Protein AF-A0A9X3GGP4-F1 (afdb_monomer)

Radius of gyration: 30.54 Å; Cα contacts (8 Å, |Δi|>4): 605; chains: 1; bounding box: 59×100×100 Å

Secondary structure (DSSP, 8-state):
------TT--S----S-SGGG--SS-GGG-HHHHHHHHHHHHHHHHHHS-SS-------S-HHHHHHHHHHHHHIIIIIHHHHHHHHHHHHHHHHHHHHHHHHS-TT------PPPPPPPPP-PPPPPPPPPPPPPPPPPP-------HHHHHT-HHHHHHHHHSBHHHHHHHHHHHH-SSHHHHHHHHHHHHHHHHHHHHHHHHHHHHHHT---HHHHHHHHHHHHT---HHHHHHHHHHTHHHHHHSSSSSTTHHHHHSPBTTTBSHHHHHHHHHHHHHHIIIIIS-SSHHHHHHHHHHHHHHHHHHHHHTGGGGGS-EEEEEEEEEETTTTEEEEEEEE-BSS-SSPEEEEEEESSPPPTT-EEEEETTEEEE-TTTEEEEE-TTTSSEEEEEEEEEETTTEEEEEETTT--EEEEGGGHHHHTTSS-TT--TTS--

Nearest PDB structures (foldseek):
  3lml-assembly1_A  TM=2.948E-01  e=8.878E-01  Listeria innocua
  5kpe-assembly1_A  TM=3.138E-01  e=1.375E+00  synthetic construct

Foldseek 3Di:
DDDDDDPPPPDPDDPPQPPVPLAPDRLVPGVLSVQLVVQLVVQLCCQLDPPDPDDDPDPDDSNVVSVVRSVVSSCVSRVVVSVVVVVVVVVVVVVVVVVVVVVPDPDDPDDDDDDDDDDDDDDDDDDDDDDDDPDDDPDDPPDPPPQPLQCLLPDPLLVCLQFQFFQLLNQLSVQLSVQPALQSNLVSLLLSLLSLLLVLLLVLLLVCLVVVHFDPLLVVQLVQQAPPWDDSVSSLSSSLRSLVVVVPDPFWQPLSNVQSDQDPPQDHLSSLSVVSVVLVVCVVVVNDQPDRSSSNVVCVVNSVSSSRNSVSVSSNSQWWKKAWADWDQDPVVQWIWTWIFTRGHNDPRGHIDIDIGNDDDDHQWIWTDTPVGTRTSPPQWGWDQQPVPRDTFIWGFIHQDPPQGTWTAGSNPRGTDGDNVRRVVSNCSNPVPPPPPPDD

Solvent-accessible surface area (backbone atoms only — not comparable to full-atom values): 24952 Å² total; per-residue (Å²): 140,79,84,82,79,72,87,83,74,84,67,77,83,70,77,90,74,49,80,87,68,53,57,97,43,60,61,94,74,27,69,63,50,51,51,18,52,51,49,20,51,51,46,26,48,52,54,68,56,64,92,64,94,70,76,83,83,66,94,65,60,58,71,56,55,15,50,52,42,20,52,51,42,29,40,64,64,24,52,48,54,33,49,51,50,51,51,52,51,55,50,52,54,51,51,50,52,50,51,55,56,64,67,55,65,93,75,77,73,77,81,75,82,77,81,81,82,83,74,92,79,76,89,75,82,87,76,79,85,78,81,87,78,75,84,79,74,81,78,72,79,77,73,81,66,75,75,59,60,71,59,62,48,66,30,64,62,56,52,49,40,19,59,47,24,42,28,64,40,2,36,33,40,49,50,34,50,63,40,89,45,47,45,52,27,36,59,33,48,50,49,30,50,46,40,45,36,41,52,46,11,47,54,38,48,28,50,26,46,76,68,73,49,70,51,75,38,37,51,50,43,42,53,22,24,68,71,82,35,60,50,62,66,46,24,42,44,28,32,57,62,37,24,66,61,50,66,71,49,92,69,84,58,74,54,49,27,67,29,44,41,75,38,86,91,76,34,46,32,57,43,29,49,53,53,51,49,53,51,47,50,38,35,76,73,72,65,45,64,89,47,56,70,51,14,39,53,52,32,66,66,47,46,64,33,51,49,52,30,52,57,50,48,51,45,43,49,75,42,46,33,30,36,26,67,40,63,40,82,36,82,89,82,66,33,24,50,29,39,29,29,37,40,40,9,50,57,90,75,47,54,77,47,74,49,77,39,83,64,92,62,63,59,76,35,35,25,32,49,48,97,80,47,75,37,57,32,63,62,51,35,46,70,45,74,34,91,88,75,76,40,77,37,55,24,31,61,31,25,52,40,97,87,54,22,29,31,24,34,24,64,88,79,61,48,79,47,68,38,57,87,41,45,69,53,51,76,23,52,48,45,81,79,59,70,84,81,78,80,124

Structure (mmCIF, N/CA/C/O backbone):
data_AF-A0A9X3GGP4-F1
#
_entry.id   AF-A0A9X3GGP4-F1
#
loop_
_atom_site.group_PDB
_atom_site.id
_atom_site.type_symbol
_atom_site.label_atom_id
_atom_site.label_alt_id
_atom_site.label_comp_id
_atom_site.label_asym_id
_atom_site.label_entity_id
_atom_site.label_seq_id
_atom_site.pdbx_PDB_ins_code
_atom_site.Cartn_x
_atom_site.Cartn_y
_atom_site.Cartn_z
_atom_site.occupancy
_atom_site.B_iso_or_equiv
_atom_site.auth_seq_id
_atom_site.auth_comp_id
_atom_site.auth_asym_id
_atom_site.auth_atom_id
_atom_site.pdbx_PDB_model_num
ATOM 1 N N . MET A 1 1 ? -3.531 -13.954 -63.432 1.00 34.28 1 MET A N 1
ATOM 2 C CA . MET A 1 1 ? -3.083 -14.681 -62.224 1.00 34.28 1 MET A CA 1
ATOM 3 C C . MET A 1 1 ? -2.425 -13.682 -61.283 1.00 34.28 1 MET A C 1
ATOM 5 O O . MET A 1 1 ? -1.339 -13.212 -61.585 1.00 34.28 1 MET A O 1
ATOM 9 N N . ARG A 1 2 ? -3.122 -13.264 -60.220 1.00 25.33 2 ARG A N 1
ATOM 10 C CA . ARG A 1 2 ? -2.590 -12.377 -59.172 1.00 25.33 2 ARG A CA 1
ATOM 11 C C . ARG A 1 2 ? -2.340 -13.233 -57.934 1.00 25.33 2 ARG A C 1
ATOM 13 O O . ARG A 1 2 ? -3.270 -13.876 -57.458 1.00 25.33 2 ARG A O 1
ATOM 20 N N . PHE A 1 3 ? -1.101 -13.263 -57.456 1.00 30.30 3 PHE A N 1
ATOM 21 C CA . PHE A 1 3 ? -0.765 -13.875 -56.176 1.00 30.30 3 PHE A CA 1
ATOM 22 C C . PHE A 1 3 ? -1.285 -12.973 -55.054 1.00 30.30 3 PHE A C 1
ATOM 24 O O . PHE A 1 3 ? -0.910 -11.806 -54.964 1.00 30.30 3 PHE A O 1
ATOM 31 N N . SER A 1 4 ? -2.189 -13.516 -54.241 1.00 29.50 4 SER A N 1
ATOM 32 C CA . SER A 1 4 ? -2.643 -12.905 -52.996 1.00 29.50 4 SER A CA 1
ATOM 33 C C . SER A 1 4 ? -1.500 -12.983 -51.987 1.00 29.50 4 SER A C 1
ATOM 35 O O . SER A 1 4 ? -1.103 -14.079 -51.596 1.00 29.50 4 SER A O 1
ATOM 37 N N . LEU A 1 5 ? -0.947 -11.833 -51.605 1.00 34.84 5 LEU A N 1
ATOM 38 C CA . LEU A 1 5 ? -0.018 -11.720 -50.485 1.00 34.84 5 LEU A CA 1
ATOM 39 C C . LEU A 1 5 ? -0.818 -11.811 -49.181 1.00 34.84 5 LEU A C 1
ATOM 41 O O . LEU A 1 5 ? -1.785 -11.079 -48.985 1.00 34.84 5 LEU A O 1
ATOM 45 N N . ASP A 1 6 ? -0.422 -12.764 -48.345 1.00 37.00 6 ASP A N 1
ATOM 46 C CA . ASP A 1 6 ? -0.958 -13.040 -47.015 1.00 37.00 6 ASP A CA 1
ATOM 47 C C . ASP A 1 6 ? -0.570 -11.900 -46.040 1.00 37.00 6 ASP A C 1
ATOM 49 O O . ASP A 1 6 ? 0.630 -11.666 -45.852 1.00 37.00 6 ASP A O 1
ATOM 53 N N . PRO A 1 7 ? -1.534 -11.159 -45.456 1.00 40.25 7 PRO A N 1
ATOM 54 C CA . PRO A 1 7 ? -1.270 -10.003 -44.594 1.00 40.25 7 PRO A CA 1
ATOM 55 C C . PRO A 1 7 ? -0.752 -10.353 -43.185 1.00 40.25 7 PRO A C 1
ATOM 57 O O . PRO A 1 7 ? -0.445 -9.446 -42.417 1.00 40.25 7 PRO A O 1
ATOM 60 N N . ASP A 1 8 ? -0.577 -11.632 -42.840 1.00 39.28 8 ASP A N 1
ATOM 61 C CA . ASP A 1 8 ? -0.128 -12.055 -41.501 1.00 39.28 8 ASP A CA 1
ATOM 62 C C . ASP A 1 8 ? 1.407 -12.181 -41.340 1.00 39.28 8 ASP A C 1
ATOM 64 O O . ASP A 1 8 ? 1.899 -12.749 -40.358 1.00 39.28 8 ASP A O 1
ATOM 68 N N . ARG A 1 9 ? 2.211 -11.652 -42.276 1.00 39.50 9 ARG A N 1
ATOM 69 C CA . ARG A 1 9 ? 3.672 -11.891 -42.315 1.00 39.50 9 ARG A CA 1
ATOM 70 C C . ARG A 1 9 ? 4.576 -10.783 -41.754 1.00 39.50 9 ARG A C 1
ATOM 72 O O . ARG A 1 9 ? 5.780 -10.830 -41.990 1.00 39.50 9 ARG A O 1
ATOM 79 N N . GLU A 1 10 ? 4.050 -9.856 -40.953 1.00 32.84 10 GLU A N 1
ATOM 80 C CA . GLU A 1 10 ? 4.834 -8.785 -40.297 1.00 32.84 10 GLU A CA 1
ATOM 81 C C . GLU A 1 10 ? 5.049 -8.998 -38.786 1.00 32.84 10 GLU A C 1
ATOM 83 O O . GLU A 1 10 ? 5.055 -8.061 -37.989 1.00 32.84 10 GLU A O 1
ATOM 88 N N . VAL A 1 11 ? 5.265 -10.243 -38.354 1.00 41.72 11 VAL A N 1
ATOM 89 C CA . VAL A 1 11 ? 5.819 -10.497 -37.015 1.00 41.72 11 VAL A CA 1
ATOM 90 C C . VAL A 1 11 ? 7.342 -10.591 -37.154 1.00 41.72 11 VAL A C 1
ATOM 92 O O . VAL A 1 11 ? 7.809 -11.463 -37.892 1.00 41.72 11 VAL A O 1
ATOM 95 N N . PRO A 1 12 ? 8.138 -9.737 -36.475 1.00 38.03 12 PRO A N 1
ATOM 96 C CA . PRO A 1 12 ? 9.593 -9.830 -36.533 1.00 38.03 12 PRO A CA 1
ATOM 97 C C . PRO A 1 12 ? 10.035 -11.236 -36.103 1.00 38.03 12 PRO A C 1
ATOM 99 O O . PRO A 1 12 ? 9.384 -11.834 -35.235 1.00 38.03 12 PRO A O 1
ATOM 102 N N . PRO A 1 13 ? 11.108 -11.793 -36.694 1.00 37.16 13 PRO A N 1
ATOM 103 C CA . PRO A 1 13 ? 11.553 -13.142 -36.385 1.00 37.16 13 PRO A CA 1
ATOM 104 C C . PRO A 1 13 ? 11.836 -13.233 -34.886 1.00 37.16 13 PRO A C 1
ATOM 106 O O . PRO A 1 13 ? 12.805 -12.669 -34.384 1.00 37.16 13 PRO A O 1
ATOM 109 N N . ARG A 1 14 ? 10.956 -13.932 -34.155 1.00 46.12 14 ARG A N 1
ATOM 110 C CA . ARG A 1 14 ? 11.258 -14.401 -32.804 1.00 46.12 14 ARG A CA 1
ATOM 111 C C . ARG A 1 14 ? 12.576 -15.145 -32.908 1.00 46.12 14 ARG A C 1
ATOM 113 O O . ARG A 1 14 ? 12.664 -16.081 -33.702 1.00 46.12 14 ARG A O 1
ATOM 120 N N . GLU A 1 15 ? 13.565 -14.712 -32.133 1.00 43.09 15 GLU A N 1
ATOM 121 C CA . GLU A 1 15 ? 14.841 -15.402 -32.000 1.00 43.09 15 GLU A CA 1
ATOM 122 C C . GLU A 1 15 ? 14.586 -16.911 -31.931 1.00 43.09 15 GLU A C 1
ATOM 124 O O . GLU A 1 15 ? 13.885 -17.410 -31.045 1.00 43.09 15 GLU A O 1
ATOM 129 N N . LEU A 1 16 ? 15.119 -17.626 -32.922 1.00 43.09 16 LEU A N 1
ATOM 130 C CA . LEU A 1 16 ? 15.098 -19.080 -33.075 1.00 43.09 16 LEU A CA 1
ATOM 131 C C . LEU A 1 16 ? 15.981 -19.750 -31.998 1.00 43.09 16 LEU A C 1
ATOM 133 O O . LEU A 1 16 ? 16.811 -20.597 -32.296 1.00 43.09 16 LEU A O 1
ATOM 137 N N . GLY A 1 17 ? 15.826 -19.346 -30.733 1.00 41.38 17 GLY A N 1
ATOM 138 C CA . GLY A 1 17 ? 16.578 -19.841 -29.577 1.00 41.38 17 GLY A CA 1
ATOM 139 C C . GLY A 1 17 ? 15.819 -20.864 -28.727 1.00 41.38 17 GLY A C 1
ATOM 140 O O . GLY A 1 17 ? 16.352 -21.376 -27.747 1.00 41.38 17 GLY A O 1
ATOM 141 N N . GLY A 1 18 ? 14.571 -21.180 -29.073 1.00 47.12 18 GLY A N 1
ATOM 142 C CA . GLY A 1 18 ? 13.834 -22.279 -28.459 1.00 47.12 18 GLY A CA 1
ATOM 143 C C . GLY A 1 18 ? 13.946 -23.507 -29.341 1.00 47.12 18 GLY A C 1
ATOM 144 O O . GLY A 1 18 ? 13.195 -23.600 -30.308 1.00 47.12 18 GLY A O 1
ATOM 145 N N . ILE A 1 19 ? 14.850 -24.436 -29.018 1.00 49.69 19 ILE A N 1
ATOM 146 C CA . ILE A 1 19 ? 14.911 -25.772 -29.629 1.00 49.69 19 ILE A CA 1
ATOM 147 C C . ILE A 1 19 ? 13.466 -26.302 -29.750 1.00 49.69 19 ILE A C 1
ATOM 149 O O . ILE A 1 19 ? 12.803 -26.587 -28.752 1.00 49.69 19 ILE A O 1
ATOM 153 N N . LEU A 1 20 ? 12.947 -26.313 -30.984 1.00 59.31 20 LEU A N 1
ATOM 154 C CA . LEU A 1 20 ? 11.623 -26.808 -31.394 1.00 59.31 20 LEU A CA 1
ATOM 155 C C . LEU A 1 20 ? 10.372 -26.136 -30.777 1.00 59.31 20 LEU A C 1
ATOM 157 O O . LEU A 1 20 ? 9.267 -26.647 -30.953 1.00 59.31 20 LEU A O 1
ATOM 161 N N . GLY A 1 21 ? 10.491 -24.998 -30.079 1.00 67.62 21 GLY A N 1
ATOM 162 C CA . GLY A 1 21 ? 9.337 -24.325 -29.449 1.00 67.62 21 GLY A CA 1
ATOM 163 C C . GLY A 1 21 ? 8.611 -25.178 -28.395 1.00 67.62 21 GLY A C 1
ATOM 164 O O . GLY A 1 21 ? 7.430 -24.953 -28.121 1.00 67.62 21 GLY A O 1
ATOM 165 N N . LEU A 1 22 ? 9.308 -26.179 -27.850 1.00 78.88 22 LEU A N 1
ATOM 166 C CA . LEU A 1 22 ? 8.761 -27.157 -26.912 1.00 78.88 22 LEU A CA 1
ATOM 167 C C . LEU A 1 22 ? 8.782 -26.650 -25.458 1.00 78.88 22 LEU A C 1
ATOM 169 O O . LEU A 1 22 ? 7.919 -27.023 -24.667 1.00 78.88 22 LEU A O 1
ATOM 173 N N . TYR A 1 23 ? 9.735 -25.775 -25.123 1.00 80.25 23 TYR A N 1
ATOM 174 C CA . TYR A 1 23 ? 9.912 -25.193 -23.790 1.00 80.25 23 TYR A CA 1
ATOM 175 C C . TYR A 1 23 ? 9.450 -23.731 -23.755 1.00 80.25 23 TYR A C 1
ATOM 177 O O . TYR A 1 23 ? 9.654 -22.979 -24.710 1.00 80.25 23 TYR A O 1
ATOM 185 N N . ASP A 1 24 ? 8.814 -23.326 -22.651 1.00 70.44 24 ASP A N 1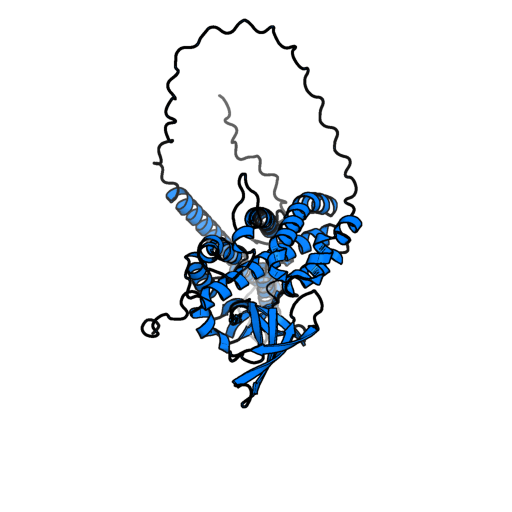
ATOM 186 C CA . ASP A 1 24 ? 8.195 -21.996 -22.511 1.00 70.44 24 ASP A CA 1
ATOM 187 C C . ASP A 1 24 ? 9.220 -20.906 -22.156 1.00 70.44 24 ASP A C 1
ATOM 189 O O . ASP A 1 24 ? 8.953 -19.711 -22.299 1.00 70.44 24 ASP A O 1
ATOM 193 N N . LYS A 1 25 ? 10.381 -21.320 -21.650 1.00 80.75 25 LYS A N 1
ATOM 194 C CA . LYS A 1 25 ? 11.494 -20.471 -21.230 1.00 80.75 25 LYS A CA 1
ATOM 195 C C . LYS A 1 25 ? 12.789 -21.019 -21.836 1.00 80.75 25 LYS A C 1
ATOM 197 O O . LYS A 1 25 ? 12.819 -22.183 -22.239 1.00 80.75 25 LYS A O 1
ATOM 202 N N . PRO A 1 26 ? 13.875 -20.225 -21.868 1.00 81.69 26 PRO A N 1
ATOM 203 C CA . PRO A 1 26 ? 15.198 -20.768 -22.143 1.00 81.69 26 PRO A CA 1
ATOM 204 C C . PRO A 1 26 ? 15.451 -22.006 -21.264 1.00 81.69 26 PRO A C 1
ATOM 206 O O . PRO A 1 26 ? 15.070 -21.960 -20.090 1.00 81.69 26 PRO A O 1
ATOM 209 N N . PRO A 1 27 ? 16.075 -23.087 -21.775 1.00 80.06 27 PRO A N 1
ATOM 210 C CA . PRO A 1 27 ? 16.167 -24.368 -21.066 1.00 80.06 27 PRO A CA 1
ATOM 211 C C . PRO A 1 27 ? 16.691 -24.254 -19.629 1.00 80.06 27 PRO A C 1
ATOM 213 O O . PRO A 1 27 ? 16.182 -24.912 -18.731 1.00 80.06 27 PRO A O 1
ATOM 216 N N . TYR A 1 28 ? 17.625 -23.332 -19.373 1.00 83.00 28 TYR A N 1
ATOM 217 C CA . TYR A 1 28 ? 18.179 -23.090 -18.038 1.00 83.00 28 TYR A CA 1
ATOM 218 C C . TYR A 1 28 ? 17.172 -22.514 -17.019 1.00 83.00 28 TYR A C 1
ATOM 220 O O . TYR A 1 28 ? 17.425 -22.579 -15.819 1.00 83.00 28 TYR A O 1
ATOM 228 N N . ARG A 1 29 ? 16.024 -21.975 -17.461 1.00 81.19 29 ARG A N 1
ATOM 229 C CA . ARG A 1 29 ? 14.948 -21.417 -16.611 1.00 81.19 29 ARG A CA 1
ATOM 230 C C . ARG A 1 29 ? 13.657 -22.240 -16.627 1.00 81.19 29 ARG A C 1
ATOM 232 O O . ARG A 1 29 ? 12.695 -21.837 -15.965 1.00 81.19 29 ARG A O 1
ATOM 239 N N . ASP A 1 30 ? 13.586 -23.326 -17.396 1.00 84.00 30 ASP A N 1
ATOM 240 C CA . ASP A 1 30 ? 12.406 -24.194 -17.444 1.00 84.00 30 ASP A CA 1
ATOM 241 C C . ASP A 1 30 ? 12.611 -25.409 -16.533 1.00 84.00 30 ASP A C 1
ATOM 243 O O . ASP A 1 30 ? 13.502 -26.229 -16.748 1.00 84.00 30 ASP A O 1
ATOM 247 N N . TRP A 1 31 ? 11.776 -25.537 -15.501 1.00 87.94 31 TRP A N 1
ATOM 248 C CA . TRP A 1 31 ? 11.855 -26.655 -14.559 1.00 87.94 31 TRP A CA 1
ATOM 249 C C . TRP A 1 31 ? 11.658 -28.010 -15.259 1.00 87.94 31 TRP A C 1
ATOM 251 O O . TRP A 1 31 ? 12.243 -29.003 -14.836 1.00 87.94 31 TRP A O 1
ATOM 261 N N . LEU A 1 32 ? 10.888 -28.051 -16.357 1.00 86.81 32 LEU A N 1
ATOM 262 C CA . LEU A 1 32 ? 10.633 -29.277 -17.115 1.00 86.81 32 LEU A CA 1
ATOM 263 C C . LEU A 1 32 ? 11.878 -29.735 -17.892 1.00 86.81 32 LEU A C 1
ATOM 265 O O . LEU A 1 32 ? 12.103 -30.935 -18.051 1.00 86.81 32 LEU A O 1
ATOM 269 N N . ALA A 1 33 ? 12.715 -28.793 -18.337 1.00 87.56 33 ALA A N 1
ATOM 270 C CA . ALA A 1 33 ? 13.992 -29.112 -18.971 1.00 87.56 33 ALA A CA 1
ATOM 271 C C . ALA A 1 33 ? 14.952 -29.759 -17.958 1.00 87.56 33 ALA A C 1
ATOM 273 O O . ALA A 1 33 ? 15.538 -30.803 -18.245 1.00 87.56 33 ALA A O 1
ATOM 274 N N . TRP A 1 34 ? 15.039 -29.208 -16.742 1.00 89.44 34 TRP A N 1
ATOM 275 C CA . TRP A 1 34 ? 15.843 -29.787 -15.659 1.00 89.44 34 TRP A CA 1
AT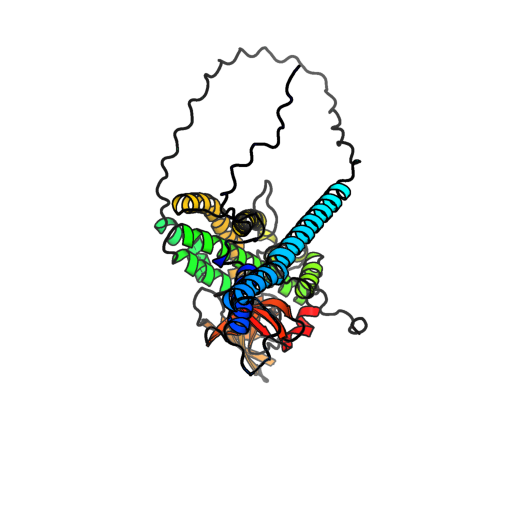OM 276 C C . TRP A 1 34 ? 15.312 -31.138 -15.175 1.00 89.44 34 TRP A C 1
ATOM 278 O O . TRP A 1 34 ? 16.097 -32.052 -14.934 1.00 89.44 34 TRP A O 1
ATOM 288 N N . TRP A 1 35 ? 13.991 -31.299 -15.102 1.00 87.94 35 TRP A N 1
ATOM 289 C CA . TRP A 1 35 ? 13.352 -32.582 -14.807 1.00 87.94 35 TRP A CA 1
ATOM 290 C C . TRP A 1 35 ? 13.726 -33.651 -15.841 1.00 87.94 35 TRP A C 1
ATOM 292 O O . TRP A 1 35 ? 14.155 -34.744 -15.478 1.00 87.94 35 TRP A O 1
ATOM 302 N N . THR A 1 36 ? 13.649 -33.311 -17.131 1.00 87.69 36 THR A N 1
ATOM 303 C CA . THR A 1 36 ? 14.045 -34.202 -18.234 1.00 87.69 36 THR A CA 1
ATOM 304 C C . THR A 1 36 ? 15.513 -34.601 -18.129 1.00 87.69 36 THR A C 1
ATOM 306 O O . THR A 1 36 ? 15.842 -35.785 -18.226 1.00 87.69 36 THR A O 1
ATOM 309 N N . ALA A 1 37 ? 16.398 -33.625 -17.904 1.00 90.00 37 ALA A N 1
ATOM 310 C CA . ALA A 1 37 ? 17.826 -33.869 -17.747 1.00 90.00 37 ALA A CA 1
ATOM 311 C C . ALA A 1 37 ? 18.106 -34.797 -16.554 1.00 90.00 37 ALA A C 1
ATOM 313 O O . ALA A 1 37 ? 18.857 -35.759 -16.693 1.00 90.00 37 ALA A O 1
ATOM 314 N N . CYS A 1 38 ? 17.445 -34.565 -15.415 1.00 90.94 38 CYS A N 1
ATOM 315 C CA . CYS A 1 38 ? 17.590 -35.379 -14.212 1.00 90.94 38 CYS A CA 1
ATOM 316 C C . CYS A 1 38 ? 17.199 -36.844 -14.457 1.00 90.94 38 CYS A C 1
ATOM 318 O O . CYS A 1 38 ? 18.004 -37.733 -14.187 1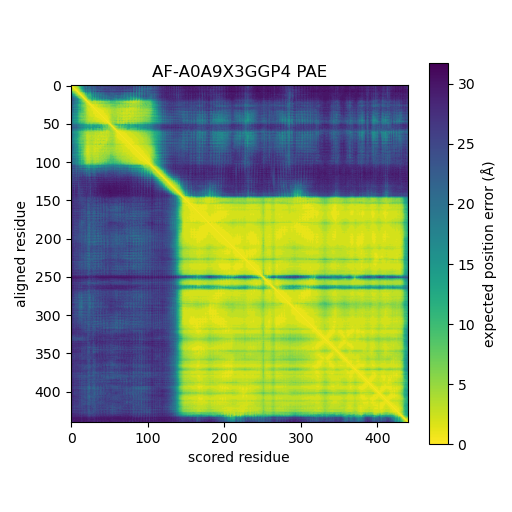.00 90.94 38 CYS A O 1
ATOM 320 N N . TRP A 1 39 ? 16.027 -37.107 -15.047 1.00 89.56 39 TRP A N 1
ATOM 321 C CA . TRP A 1 39 ? 15.584 -38.478 -15.339 1.00 89.56 39 TRP A CA 1
ATOM 322 C C . TRP A 1 39 ? 16.434 -39.179 -16.395 1.00 89.56 39 TRP A C 1
ATOM 324 O O . TRP A 1 39 ? 16.694 -40.373 -16.273 1.00 89.56 39 TRP A O 1
ATOM 334 N N . THR A 1 40 ? 16.905 -38.440 -17.400 1.00 88.75 40 THR A N 1
ATOM 335 C CA . THR A 1 40 ? 17.793 -38.982 -18.438 1.00 88.75 40 THR A CA 1
ATOM 336 C C . THR A 1 40 ? 19.127 -39.427 -17.834 1.00 88.75 40 THR A C 1
ATOM 338 O O . THR A 1 40 ? 19.591 -40.535 -18.102 1.00 88.75 40 THR A O 1
ATOM 341 N N . ILE A 1 41 ? 19.719 -38.594 -16.969 1.00 89.19 41 ILE A N 1
ATOM 342 C CA . ILE A 1 41 ? 20.966 -38.911 -16.261 1.00 89.19 41 ILE A CA 1
ATOM 343 C C . ILE A 1 41 ? 20.750 -40.076 -15.290 1.00 89.19 41 ILE A C 1
ATOM 345 O O . ILE A 1 41 ? 21.543 -41.015 -15.278 1.00 89.19 41 ILE A O 1
ATOM 349 N N . PHE A 1 42 ? 19.668 -40.045 -14.508 1.00 90.19 42 PHE A N 1
ATOM 350 C CA . PHE A 1 42 ? 19.349 -41.093 -13.541 1.00 90.19 42 PHE A CA 1
ATOM 351 C C . PHE A 1 42 ? 19.169 -42.461 -14.214 1.00 90.19 42 PHE A C 1
ATOM 353 O O . PHE A 1 42 ? 19.771 -43.437 -13.773 1.00 90.19 42 PHE A O 1
ATOM 360 N N . ALA A 1 43 ? 18.414 -42.530 -15.316 1.00 85.94 43 ALA A N 1
ATOM 361 C CA . ALA A 1 43 ? 18.222 -43.766 -16.076 1.00 85.94 43 ALA A CA 1
ATOM 362 C C . ALA A 1 43 ? 19.542 -44.298 -16.659 1.00 85.94 43 ALA A C 1
ATOM 364 O O . ALA A 1 43 ? 19.824 -45.493 -16.562 1.00 85.94 43 ALA A O 1
ATOM 365 N N . GLY A 1 44 ? 20.379 -43.411 -17.212 1.00 84.06 44 GLY A N 1
ATOM 366 C CA . GLY A 1 44 ? 21.695 -43.785 -17.732 1.00 84.06 44 GLY A CA 1
ATOM 367 C C . GLY A 1 44 ? 22.618 -44.351 -16.648 1.00 84.06 44 GLY A C 1
ATOM 368 O O . GLY A 1 44 ? 23.237 -45.396 -16.849 1.00 84.06 44 GLY A O 1
ATOM 369 N N . LEU A 1 45 ? 22.673 -43.705 -15.477 1.00 86.62 45 LEU A N 1
ATOM 370 C CA . LEU A 1 45 ? 23.502 -44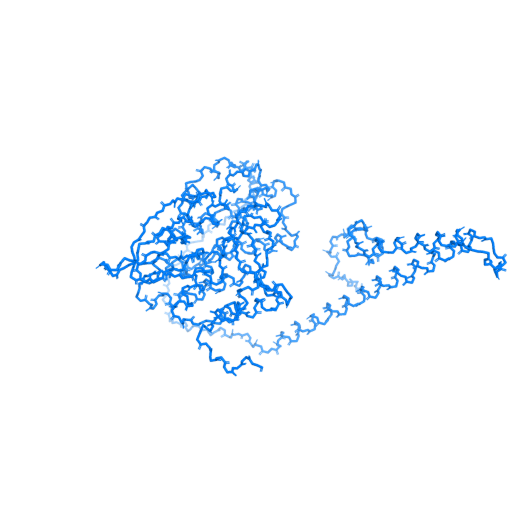.153 -14.353 1.00 86.62 45 LEU A CA 1
ATOM 371 C C . LEU A 1 45 ? 23.002 -45.466 -13.741 1.00 86.62 45 LEU A C 1
ATOM 373 O O . LEU A 1 45 ? 23.818 -46.342 -13.461 1.00 86.62 45 LEU A O 1
ATOM 377 N N . ALA A 1 46 ? 21.687 -45.636 -13.583 1.00 86.38 46 ALA A N 1
ATOM 378 C CA . ALA A 1 46 ? 21.105 -46.851 -13.012 1.00 86.38 46 ALA A CA 1
ATOM 379 C C . ALA A 1 46 ? 21.437 -48.113 -13.833 1.00 86.38 46 ALA A C 1
ATOM 381 O O . ALA A 1 46 ? 21.602 -49.193 -13.271 1.00 86.38 46 ALA A O 1
ATOM 382 N N . ILE A 1 47 ? 21.572 -47.978 -15.157 1.00 85.38 47 ILE A N 1
ATOM 383 C CA . ILE A 1 47 ? 21.897 -49.097 -16.057 1.00 85.38 47 ILE A CA 1
ATOM 384 C C . ILE A 1 47 ? 23.408 -49.279 -16.215 1.00 85.38 47 ILE A C 1
ATOM 386 O O . ILE A 1 47 ? 23.886 -50.409 -16.318 1.00 85.38 47 ILE A O 1
ATOM 390 N N . ALA A 1 48 ? 24.176 -48.186 -16.198 1.00 84.06 48 ALA A N 1
ATOM 391 C CA . ALA A 1 48 ? 25.633 -48.259 -16.223 1.00 84.06 48 ALA A CA 1
ATOM 392 C C . ALA A 1 48 ? 26.207 -48.913 -14.949 1.00 84.06 48 ALA A C 1
ATOM 394 O O . ALA A 1 48 ? 27.211 -49.625 -15.032 1.00 84.06 48 ALA A O 1
ATOM 395 N N . PHE A 1 49 ? 25.551 -48.717 -13.798 1.00 87.06 49 PHE A N 1
ATOM 396 C CA . PHE A 1 49 ? 26.008 -49.169 -12.480 1.00 87.06 49 PHE A CA 1
ATOM 397 C C . PHE A 1 49 ? 24.921 -49.962 -11.723 1.00 87.06 49 PHE A C 1
ATOM 399 O O . PHE A 1 49 ? 24.357 -49.459 -10.749 1.00 87.06 49 PHE A O 1
ATOM 406 N N . PRO A 1 50 ? 24.603 -51.204 -12.136 1.00 83.69 50 PRO A N 1
ATOM 407 C CA . PRO A 1 50 ? 23.608 -52.022 -11.446 1.00 83.69 50 PRO A CA 1
ATOM 408 C C . PRO A 1 50 ? 24.077 -52.381 -10.027 1.00 83.69 50 PRO A C 1
ATOM 410 O O . PRO A 1 50 ? 25.230 -52.760 -9.825 1.00 83.69 50 PRO A O 1
ATOM 413 N N . THR A 1 51 ? 23.182 -52.274 -9.041 1.00 79.12 51 THR A N 1
ATOM 414 C CA . THR A 1 51 ? 23.518 -52.394 -7.610 1.00 79.12 51 THR A CA 1
ATOM 415 C C . THR A 1 51 ? 23.621 -53.829 -7.085 1.00 79.12 51 THR A C 1
ATOM 417 O O . THR A 1 51 ? 24.082 -54.019 -5.964 1.00 79.12 51 THR A O 1
ATOM 420 N N . THR A 1 52 ? 23.265 -54.850 -7.869 1.00 72.81 52 THR A N 1
ATOM 421 C CA . THR A 1 52 ? 23.380 -56.275 -7.498 1.00 72.81 52 THR A CA 1
ATOM 422 C C . THR A 1 52 ? 23.525 -57.165 -8.740 1.00 72.81 52 THR A C 1
ATOM 424 O O . THR A 1 52 ? 23.264 -56.707 -9.855 1.00 72.81 52 THR A O 1
ATOM 427 N N . GLU A 1 53 ? 23.951 -58.427 -8.555 1.00 71.38 53 GLU A N 1
ATOM 428 C CA . GLU A 1 53 ? 24.146 -59.492 -9.569 1.00 71.38 53 GLU A CA 1
ATOM 429 C C . GLU A 1 53 ? 22.865 -59.862 -10.348 1.00 71.38 53 GLU A C 1
ATOM 431 O O . GLU A 1 53 ? 22.398 -60.998 -10.362 1.00 71.38 53 GLU A O 1
ATOM 436 N N . SER A 1 54 ? 22.267 -58.897 -11.034 1.00 67.75 54 SER A N 1
ATOM 437 C CA . SER A 1 54 ? 21.177 -59.150 -11.964 1.00 67.75 54 SER A CA 1
ATOM 438 C C . SER A 1 54 ? 21.751 -59.916 -13.156 1.00 67.75 54 SER A C 1
ATOM 440 O O . SER A 1 54 ? 22.620 -59.405 -13.872 1.00 67.75 54 SER A O 1
ATOM 442 N N . ALA A 1 55 ? 21.307 -61.162 -13.338 1.00 63.78 55 ALA A N 1
ATOM 443 C CA . ALA A 1 55 ? 21.704 -62.007 -14.458 1.00 63.78 55 ALA A CA 1
ATOM 444 C C . ALA A 1 55 ? 21.504 -61.249 -15.782 1.00 63.78 55 ALA A C 1
ATOM 446 O O . ALA A 1 55 ? 20.450 -60.654 -16.010 1.00 63.78 55 ALA A O 1
ATOM 447 N N . ARG A 1 56 ? 22.533 -61.229 -16.641 1.00 64.06 56 ARG A N 1
ATOM 448 C CA . ARG A 1 56 ? 22.482 -60.541 -17.941 1.00 64.06 56 ARG A CA 1
ATOM 449 C C . ARG A 1 56 ? 21.362 -61.145 -18.785 1.00 64.06 56 ARG A C 1
ATOM 451 O O . ARG A 1 56 ? 21.492 -62.270 -19.253 1.00 64.06 56 ARG A O 1
ATOM 458 N N . THR A 1 57 ? 20.290 -60.393 -18.994 1.00 75.25 57 THR A N 1
ATOM 459 C CA . THR A 1 57 ? 19.193 -60.779 -19.891 1.00 75.25 57 THR A CA 1
ATOM 460 C C . THR A 1 57 ? 19.335 -60.173 -21.287 1.00 75.25 57 THR A C 1
ATOM 462 O O . THR A 1 57 ? 18.720 -60.681 -22.220 1.00 75.25 57 THR A O 1
ATOM 465 N N . SER A 1 58 ? 20.161 -59.134 -21.468 1.00 78.50 58 SER A N 1
ATOM 466 C CA . SER A 1 58 ? 20.417 -58.523 -22.776 1.00 78.50 58 SER A CA 1
ATOM 467 C C . SER A 1 58 ? 21.711 -59.045 -23.411 1.00 78.50 58 SER A C 1
ATOM 469 O O . SER A 1 58 ? 22.737 -59.239 -22.756 1.00 78.50 58 SER A O 1
ATOM 471 N N . SER A 1 59 ? 21.666 -59.261 -24.726 1.00 88.12 59 SER A N 1
ATOM 472 C CA . SER A 1 59 ? 22.831 -59.590 -25.555 1.00 88.12 59 SER A CA 1
ATOM 473 C C . SER A 1 59 ? 23.618 -58.351 -26.003 1.00 88.12 59 SER A C 1
ATOM 475 O O . SER A 1 59 ? 24.600 -58.481 -26.733 1.00 88.12 59 SER A O 1
ATOM 477 N N . LEU A 1 60 ? 23.180 -57.147 -25.619 1.00 89.81 60 LEU A N 1
ATOM 478 C CA . LEU A 1 60 ? 23.789 -55.888 -26.036 1.00 89.81 60 LEU A CA 1
ATOM 479 C C . LEU A 1 60 ? 24.909 -55.455 -25.072 1.00 89.81 60 LEU A C 1
ATOM 481 O O . LEU A 1 60 ? 24.880 -55.768 -23.879 1.00 89.81 60 LEU A O 1
ATOM 485 N N . PRO A 1 61 ? 25.920 -54.713 -25.560 1.00 90.50 61 PRO A N 1
ATOM 486 C CA . PRO A 1 61 ? 26.887 -54.059 -24.688 1.00 90.50 61 PRO A CA 1
ATOM 487 C C . PRO A 1 61 ? 26.191 -53.093 -23.718 1.00 90.50 61 PRO A C 1
ATOM 489 O O . PRO A 1 61 ? 25.359 -52.289 -24.129 1.00 90.50 61 PRO A O 1
ATOM 492 N N . ARG A 1 62 ? 26.591 -53.097 -22.439 1.00 83.38 62 ARG A N 1
ATOM 493 C CA . ARG A 1 62 ? 25.966 -52.277 -21.375 1.00 83.38 62 ARG A CA 1
ATOM 494 C C . ARG A 1 62 ? 25.870 -50.784 -21.695 1.00 83.38 62 ARG A C 1
ATOM 496 O O . ARG A 1 62 ? 24.903 -50.134 -21.315 1.00 83.38 62 ARG A O 1
ATOM 503 N N . TRP A 1 63 ? 26.869 -50.231 -22.382 1.00 88.31 63 TRP A N 1
ATOM 504 C CA . TRP A 1 63 ? 26.857 -48.820 -22.769 1.00 88.31 63 TRP A CA 1
ATOM 505 C C . TRP A 1 63 ? 25.737 -48.513 -23.770 1.00 88.31 63 TRP A C 1
ATOM 507 O O . TRP A 1 63 ? 25.167 -47.427 -23.728 1.00 88.31 63 TRP A O 1
ATOM 517 N N . LEU A 1 64 ? 25.397 -49.472 -24.638 1.00 89.44 64 LEU A N 1
ATOM 518 C CA . LEU A 1 64 ? 24.334 -49.327 -25.623 1.00 89.44 64 LEU A CA 1
ATOM 519 C C . LEU A 1 64 ? 22.960 -49.425 -24.954 1.00 89.44 64 LEU A C 1
ATOM 521 O O . LEU A 1 64 ? 22.094 -48.609 -25.254 1.00 89.44 64 LEU A O 1
ATOM 525 N N . ASP A 1 65 ? 22.794 -50.341 -23.995 1.00 87.31 65 ASP A N 1
ATOM 526 C CA . ASP A 1 65 ? 21.578 -50.422 -23.173 1.00 87.31 65 ASP A CA 1
ATOM 527 C C . ASP A 1 65 ? 21.349 -49.135 -22.368 1.00 87.31 65 ASP A C 1
ATOM 529 O O . ASP A 1 65 ? 20.233 -48.617 -22.327 1.00 87.31 65 ASP A O 1
ATOM 533 N N . ALA A 1 66 ? 22.408 -48.565 -21.781 1.00 85.19 66 ALA A N 1
ATOM 534 C CA . ALA A 1 66 ? 22.325 -47.297 -21.058 1.00 85.19 66 ALA A CA 1
ATOM 535 C C . ALA A 1 66 ? 21.930 -46.127 -21.978 1.00 85.19 66 ALA A C 1
ATOM 537 O O . ALA A 1 66 ? 21.116 -45.286 -21.595 1.00 85.19 66 ALA A O 1
ATOM 538 N N . LEU A 1 67 ? 22.465 -46.084 -23.204 1.00 87.88 67 LEU A N 1
ATOM 539 C CA . LEU A 1 67 ? 22.152 -45.045 -24.189 1.00 87.88 67 LEU A CA 1
ATOM 540 C C . LEU A 1 67 ? 20.705 -45.176 -24.690 1.00 87.88 67 LEU A C 1
ATOM 542 O O . LEU A 1 67 ? 19.979 -44.182 -24.752 1.00 87.88 67 LEU A O 1
ATOM 546 N N . LEU A 1 68 ? 20.257 -46.404 -24.976 1.00 91.19 68 LEU A N 1
ATOM 547 C CA . LEU A 1 68 ? 18.880 -46.689 -25.379 1.00 91.19 68 LEU A CA 1
ATOM 548 C C . LEU A 1 68 ? 17.894 -46.277 -24.282 1.00 91.19 68 LEU A C 1
ATOM 550 O O . LEU A 1 68 ? 16.905 -45.601 -24.558 1.00 91.19 68 LEU A O 1
ATOM 554 N N . ALA A 1 69 ? 18.182 -46.629 -23.031 1.00 86.62 69 ALA A N 1
ATOM 555 C CA . ALA A 1 69 ? 17.343 -46.243 -21.911 1.00 86.62 69 ALA A CA 1
ATOM 556 C C . ALA A 1 69 ? 17.330 -44.729 -21.688 1.00 86.62 69 ALA A C 1
ATOM 558 O O . ALA A 1 69 ? 16.253 -44.161 -21.535 1.00 86.62 69 ALA A O 1
ATOM 559 N N . ALA A 1 70 ? 18.478 -44.049 -21.743 1.00 86.69 70 ALA A N 1
ATOM 560 C CA . ALA A 1 70 ? 18.523 -42.591 -21.658 1.00 86.69 70 ALA A CA 1
ATOM 561 C C . ALA A 1 70 ? 17.649 -41.934 -22.745 1.00 86.69 70 ALA A C 1
ATOM 563 O O . ALA A 1 70 ? 16.885 -41.014 -22.450 1.00 86.69 70 ALA A O 1
ATOM 564 N N . LEU A 1 71 ? 17.685 -42.449 -23.980 1.00 91.19 71 LEU A N 1
ATOM 565 C CA . LEU A 1 71 ? 16.847 -41.967 -25.081 1.00 91.19 71 LEU A CA 1
ATOM 566 C C . LEU A 1 71 ? 15.353 -42.211 -24.816 1.00 91.19 71 LEU A C 1
ATOM 568 O O . LEU A 1 71 ? 14.548 -41.290 -24.958 1.00 91.19 71 LEU A O 1
ATOM 572 N N . VAL A 1 72 ? 14.978 -43.424 -24.399 1.00 92.38 72 VAL A N 1
ATOM 573 C CA . VAL A 1 72 ? 13.581 -43.789 -24.104 1.00 92.38 72 VAL A CA 1
ATOM 574 C C . VAL A 1 72 ? 13.029 -42.962 -22.942 1.00 92.38 72 VAL A C 1
ATOM 576 O O . VAL A 1 72 ? 11.934 -42.410 -23.052 1.00 92.38 72 VAL A O 1
ATOM 579 N N . PHE A 1 73 ? 13.786 -42.808 -21.854 1.00 88.00 73 PHE A N 1
ATOM 580 C CA . PHE A 1 73 ? 13.372 -42.006 -20.702 1.00 88.00 73 PHE A CA 1
ATOM 581 C C . PHE A 1 73 ? 13.322 -40.510 -21.031 1.00 88.00 73 PHE A C 1
ATOM 583 O O . PHE A 1 73 ? 12.356 -39.843 -20.662 1.00 88.00 73 PHE A O 1
ATOM 590 N N . GLY A 1 74 ? 14.290 -39.978 -21.782 1.00 88.38 74 GLY A N 1
ATOM 591 C CA . GLY A 1 74 ? 14.256 -38.589 -22.248 1.00 88.38 74 GLY A CA 1
ATOM 592 C C . GLY A 1 74 ? 13.035 -38.294 -23.130 1.00 88.38 74 GLY A C 1
ATOM 593 O O . GLY A 1 74 ? 12.403 -37.241 -23.002 1.00 88.38 74 GLY A O 1
ATOM 594 N N . LEU A 1 75 ? 12.638 -39.248 -23.979 1.00 91.88 75 LEU A N 1
ATOM 595 C CA . LEU A 1 75 ? 11.433 -39.140 -24.801 1.00 91.88 75 LEU A CA 1
ATOM 596 C C . LEU A 1 75 ? 10.152 -39.206 -23.949 1.00 91.88 75 LEU A C 1
ATOM 598 O O . LEU A 1 75 ? 9.304 -38.316 -24.053 1.00 91.88 75 LEU A O 1
ATOM 602 N N . LEU A 1 76 ? 10.019 -40.233 -23.101 1.00 91.38 76 LEU A N 1
ATOM 603 C CA . LEU A 1 76 ? 8.816 -40.498 -22.301 1.00 91.38 76 LEU A CA 1
ATOM 604 C C . LEU A 1 76 ? 8.579 -39.457 -21.204 1.00 91.38 76 LEU A C 1
ATOM 606 O O . LEU A 1 76 ? 7.438 -39.056 -20.989 1.00 91.38 76 LEU A O 1
ATOM 610 N N . PHE A 1 77 ? 9.634 -39.012 -20.521 1.00 87.44 77 PHE A N 1
ATOM 611 C CA . PHE A 1 77 ? 9.533 -38.114 -19.365 1.00 87.44 77 PHE A CA 1
ATOM 612 C C . PHE A 1 77 ? 9.900 -36.661 -19.677 1.00 87.44 77 PHE A C 1
ATOM 614 O O . PHE A 1 77 ? 9.661 -35.788 -18.843 1.00 87.44 77 PHE A O 1
ATOM 621 N N . GLY A 1 78 ? 10.430 -36.385 -20.870 1.00 88.81 78 GLY A N 1
ATOM 622 C CA . GLY A 1 78 ? 10.731 -35.028 -21.320 1.00 88.81 78 GLY A CA 1
ATOM 623 C C . GLY A 1 78 ? 9.889 -34.578 -22.497 1.00 88.81 78 GLY A C 1
ATOM 624 O O . GLY A 1 78 ? 9.019 -33.715 -22.360 1.00 88.81 78 GLY A O 1
ATOM 625 N N . VAL A 1 79 ? 10.132 -35.178 -23.664 1.00 88.00 79 VAL A N 1
ATOM 626 C CA . VAL A 1 79 ? 9.544 -34.712 -24.929 1.00 88.00 79 VAL A CA 1
ATOM 627 C C . VAL A 1 79 ? 8.021 -34.841 -24.928 1.00 88.00 79 VAL A C 1
ATOM 629 O O . VAL A 1 79 ? 7.328 -33.882 -25.273 1.00 88.00 79 VAL A O 1
ATOM 632 N N . ILE A 1 80 ? 7.486 -35.993 -24.511 1.00 90.12 80 ILE A N 1
ATOM 633 C CA . ILE A 1 80 ? 6.037 -36.235 -24.496 1.00 90.12 80 ILE A CA 1
ATOM 634 C C . ILE A 1 80 ? 5.315 -35.286 -23.518 1.00 90.12 80 ILE A C 1
ATOM 636 O O . ILE A 1 80 ? 4.388 -34.603 -23.961 1.00 90.12 80 ILE A O 1
ATOM 640 N N . PRO A 1 81 ? 5.720 -35.143 -22.237 1.00 87.19 81 PRO A N 1
ATOM 641 C CA . PRO A 1 81 ? 5.099 -34.190 -21.316 1.00 87.19 81 PRO A CA 1
ATOM 642 C C . PRO A 1 81 ? 5.157 -32.743 -21.809 1.00 87.19 81 PRO A C 1
ATOM 644 O O . PRO A 1 81 ? 4.164 -32.015 -21.711 1.00 87.19 81 PRO A O 1
ATOM 647 N N . ALA A 1 82 ? 6.286 -32.327 -22.388 1.00 86.88 82 ALA A N 1
ATOM 648 C CA . ALA A 1 82 ? 6.435 -30.985 -22.938 1.00 86.88 82 ALA A CA 1
ATOM 649 C C . ALA A 1 82 ? 5.496 -30.757 -24.139 1.00 86.88 82 ALA A C 1
ATOM 651 O O . ALA A 1 82 ? 4.827 -29.723 -24.231 1.00 86.88 82 ALA A O 1
ATOM 652 N N . TYR A 1 83 ? 5.341 -31.763 -25.005 1.00 90.44 83 TYR A N 1
ATOM 653 C CA . TYR A 1 83 ? 4.395 -31.723 -26.118 1.00 90.44 83 TYR A CA 1
ATOM 654 C C . TYR A 1 83 ? 2.928 -31.693 -25.654 1.00 90.44 83 TYR A C 1
ATOM 656 O O . TYR A 1 83 ? 2.134 -30.888 -26.148 1.00 90.44 83 TYR A O 1
ATOM 664 N N . VAL A 1 84 ? 2.553 -32.508 -24.661 1.00 90.62 84 VAL A N 1
ATOM 665 C CA . VAL A 1 84 ? 1.201 -32.498 -24.070 1.00 90.62 84 VAL A CA 1
ATOM 666 C C . VAL A 1 84 ? 0.887 -31.128 -23.467 1.00 90.62 84 VAL A C 1
ATOM 668 O O . VAL A 1 84 ? -0.184 -30.569 -23.720 1.00 90.62 84 VAL A O 1
ATOM 671 N N . ARG A 1 85 ? 1.837 -30.530 -22.739 1.00 89.94 85 ARG A N 1
ATOM 672 C CA . ARG A 1 85 ? 1.711 -29.173 -22.188 1.00 89.94 85 ARG A CA 1
ATOM 673 C C . ARG A 1 85 ? 1.488 -28.128 -23.287 1.00 89.94 85 ARG A C 1
ATOM 675 O O . ARG A 1 85 ? 0.603 -27.279 -23.148 1.00 89.94 85 ARG A O 1
ATOM 682 N N . LEU A 1 86 ? 2.219 -28.219 -24.401 1.00 88.50 86 LEU A N 1
ATOM 683 C CA . LEU A 1 86 ? 2.031 -27.357 -25.573 1.00 88.50 86 LEU A CA 1
ATOM 684 C C . LEU A 1 86 ? 0.614 -27.496 -26.162 1.00 88.50 86 LEU A C 1
ATOM 686 O O . LEU A 1 86 ? -0.030 -26.488 -26.475 1.00 88.50 86 LEU A O 1
ATOM 690 N N . LEU A 1 87 ? 0.100 -28.725 -26.289 1.00 92.69 87 LEU A N 1
ATOM 691 C CA . LEU A 1 87 ? -1.254 -28.984 -26.791 1.00 92.69 87 LEU A CA 1
ATOM 692 C C . LEU A 1 87 ? -2.336 -28.416 -25.865 1.00 92.69 87 LEU A C 1
ATOM 694 O O . LEU A 1 87 ? -3.254 -27.744 -26.347 1.00 92.69 87 LEU A O 1
ATOM 698 N N . VAL A 1 88 ? -2.215 -28.621 -24.549 1.00 91.56 88 VAL A N 1
ATOM 699 C CA . VAL A 1 88 ? -3.142 -28.059 -23.550 1.00 91.56 88 VAL A CA 1
ATOM 700 C C . VAL A 1 88 ? -3.152 -26.536 -23.643 1.00 91.56 88 VAL A C 1
ATOM 702 O O . VAL A 1 88 ? -4.220 -25.930 -23.736 1.00 91.56 88 VAL A O 1
ATOM 705 N N . ARG A 1 89 ? -1.977 -25.906 -23.730 1.00 88.94 89 ARG A N 1
ATOM 706 C CA . ARG A 1 89 ? -1.857 -24.451 -23.878 1.00 88.94 89 ARG A CA 1
ATOM 707 C C . ARG A 1 89 ? -2.550 -23.946 -25.144 1.00 88.94 89 ARG A C 1
ATOM 709 O O . ARG A 1 89 ? -3.344 -23.006 -25.077 1.00 88.94 89 ARG A O 1
ATOM 716 N N . ARG A 1 90 ? -2.303 -24.582 -26.295 1.00 92.00 90 ARG A N 1
ATOM 717 C CA . ARG A 1 90 ? -2.968 -24.233 -27.566 1.00 92.00 90 ARG A CA 1
ATOM 718 C C . ARG A 1 90 ? -4.486 -24.395 -27.468 1.00 92.00 90 ARG A C 1
ATOM 720 O O . ARG A 1 90 ? -5.221 -23.562 -27.998 1.00 92.00 90 ARG A O 1
ATOM 727 N N . ARG A 1 91 ? -4.963 -25.423 -26.760 1.00 93.44 91 ARG A N 1
ATOM 728 C CA . ARG A 1 91 ? -6.394 -25.659 -26.528 1.00 93.44 91 ARG A CA 1
ATOM 729 C C . ARG A 1 91 ? -7.018 -24.576 -25.645 1.00 93.44 91 ARG A C 1
ATOM 731 O O . ARG A 1 91 ? -8.059 -24.043 -26.019 1.00 93.44 91 ARG A O 1
ATOM 738 N N . VAL A 1 92 ? -6.365 -24.190 -24.549 1.00 89.94 92 VAL A N 1
ATOM 739 C CA . VAL A 1 92 ? -6.832 -23.120 -23.647 1.00 89.94 92 VAL A CA 1
ATOM 740 C C . VAL A 1 92 ? -6.890 -21.771 -24.367 1.00 89.94 92 VAL A C 1
ATOM 742 O O . VAL A 1 92 ? -7.885 -21.060 -24.253 1.00 89.94 92 VAL A O 1
ATOM 745 N N . ILE A 1 93 ? -5.873 -21.429 -25.165 1.00 88.31 93 ILE A N 1
ATOM 746 C CA . ILE A 1 93 ? -5.864 -20.178 -25.945 1.00 88.31 93 ILE A CA 1
ATOM 747 C C . ILE A 1 93 ? -7.009 -20.164 -26.967 1.00 88.31 93 ILE A C 1
ATOM 749 O O . ILE A 1 93 ? -7.709 -19.160 -27.088 1.00 88.31 93 ILE A O 1
ATOM 753 N N . ARG A 1 94 ? -7.250 -21.281 -27.669 1.00 90.44 94 ARG A N 1
ATOM 754 C CA . ARG A 1 94 ? -8.393 -21.405 -28.591 1.00 90.44 94 ARG A CA 1
ATOM 755 C C . ARG A 1 94 ? -9.734 -21.274 -27.869 1.00 90.44 94 ARG A C 1
ATOM 757 O O . ARG A 1 94 ? -10.639 -20.646 -28.405 1.00 90.44 94 ARG A O 1
ATOM 764 N N . GLN A 1 95 ? -9.867 -21.835 -26.667 1.00 90.88 95 GLN A N 1
ATOM 765 C CA . GLN A 1 95 ? -11.083 -21.698 -25.862 1.00 90.88 95 GLN A CA 1
ATOM 766 C C . GLN A 1 95 ? -11.317 -20.255 -25.406 1.00 90.88 95 GLN A C 1
ATOM 768 O O . GLN A 1 95 ? -12.450 -19.796 -25.491 1.00 90.88 95 GLN A O 1
ATOM 773 N N . ARG A 1 96 ? -10.271 -19.530 -24.983 1.00 87.06 96 ARG A N 1
ATOM 774 C CA . ARG A 1 96 ? -10.378 -18.102 -24.636 1.00 87.06 96 ARG A CA 1
ATOM 775 C C . ARG A 1 96 ? -10.820 -17.272 -25.837 1.00 87.06 96 ARG A C 1
ATOM 777 O O . ARG A 1 96 ? -11.862 -16.645 -25.760 1.00 87.06 96 ARG A O 1
ATOM 784 N N . ARG A 1 97 ? -10.159 -17.426 -26.992 1.00 87.75 97 ARG A N 1
ATOM 785 C CA . ARG A 1 97 ? -10.562 -16.735 -28.232 1.00 87.75 97 ARG A CA 1
ATOM 786 C C . ARG A 1 97 ? -12.002 -17.032 -28.650 1.00 87.75 97 ARG A C 1
ATOM 788 O O . ARG A 1 97 ? -12.679 -16.141 -29.138 1.00 87.75 97 ARG A O 1
ATOM 795 N N . ARG A 1 98 ? -12.484 -18.268 -28.462 1.00 88.94 98 ARG A N 1
ATOM 796 C CA . ARG A 1 98 ? -13.893 -18.614 -28.719 1.00 88.94 98 ARG A CA 1
ATOM 797 C C . ARG A 1 98 ? -14.847 -17.930 -27.743 1.00 88.94 98 ARG A C 1
ATOM 799 O O . ARG A 1 98 ? -15.907 -17.505 -28.176 1.00 88.94 98 ARG A O 1
ATOM 806 N N . LYS A 1 99 ? -14.490 -17.831 -26.459 1.00 87.56 99 LYS A N 1
ATOM 807 C CA . LYS A 1 99 ? -15.288 -17.097 -25.466 1.00 87.56 99 LYS A CA 1
ATOM 808 C C . LYS A 1 99 ? -15.315 -15.601 -25.773 1.00 87.56 99 LYS A C 1
ATOM 810 O O . LYS A 1 99 ? -16.391 -15.025 -25.757 1.00 87.56 99 LYS A O 1
ATOM 815 N N . ASP A 1 100 ? -14.174 -15.016 -26.127 1.00 81.50 100 ASP A N 1
ATOM 816 C CA . ASP A 1 100 ? -14.069 -13.594 -26.473 1.00 81.50 100 ASP A CA 1
ATOM 817 C C . ASP A 1 100 ? -14.858 -13.276 -27.757 1.00 81.50 100 ASP A C 1
ATOM 819 O O . ASP A 1 100 ? -15.617 -12.312 -27.798 1.00 81.50 100 ASP A O 1
ATOM 823 N N . ALA A 1 101 ? -14.765 -14.141 -28.775 1.00 82.31 101 ALA A N 1
ATOM 824 C CA . ALA A 1 101 ? -15.541 -14.015 -30.010 1.00 82.31 101 ALA A CA 1
ATOM 825 C C . ALA A 1 101 ? -17.049 -14.244 -29.800 1.00 82.31 101 ALA A C 1
ATOM 827 O O . ALA A 1 101 ? -17.853 -13.622 -30.480 1.00 82.31 101 ALA A O 1
ATOM 828 N N . ALA A 1 102 ? -17.445 -15.117 -28.867 1.00 83.12 102 ALA A N 1
ATOM 829 C CA . ALA A 1 102 ? -18.852 -15.316 -28.511 1.00 83.12 102 ALA A CA 1
ATOM 830 C C . ALA A 1 102 ? -19.411 -14.176 -27.639 1.00 83.12 102 ALA A C 1
ATOM 832 O O . ALA A 1 102 ? -20.606 -13.907 -27.685 1.00 83.12 102 ALA A O 1
ATOM 833 N N . ALA A 1 103 ? -18.560 -13.508 -26.853 1.00 78.38 103 ALA A N 1
ATOM 834 C CA . ALA A 1 103 ? -18.927 -12.334 -26.063 1.00 78.38 103 ALA A CA 1
ATOM 835 C C . ALA A 1 103 ? -19.071 -11.066 -26.925 1.00 78.38 103 ALA A C 1
ATOM 837 O O . ALA A 1 103 ? -19.812 -10.156 -26.557 1.00 78.38 103 ALA A O 1
ATOM 838 N N . GLN A 1 104 ? -18.419 -11.010 -28.090 1.00 76.19 104 GLN A N 1
ATOM 839 C CA . GLN A 1 104 ? -18.704 -10.017 -29.125 1.00 76.19 104 GLN A CA 1
ATOM 840 C C . GLN A 1 104 ? -20.009 -10.377 -29.843 1.00 76.19 104 GLN A C 1
ATOM 842 O O . GLN A 1 104 ? -20.010 -10.993 -30.904 1.00 76.19 104 GLN A O 1
ATOM 847 N N . VAL A 1 105 ? -21.138 -10.000 -29.239 1.00 64.19 105 VAL A N 1
ATOM 848 C CA . VAL A 1 105 ? -22.473 -10.130 -29.838 1.00 64.19 105 VAL A CA 1
ATOM 849 C C . VAL A 1 105 ? -22.519 -9.339 -31.158 1.00 64.19 105 VAL A C 1
ATOM 851 O O . VAL A 1 105 ? -22.379 -8.113 -31.135 1.00 64.19 105 VAL A O 1
ATOM 854 N N . PRO A 1 106 ? -22.747 -9.986 -32.316 1.00 57.19 106 PRO A N 1
ATOM 855 C CA . PRO A 1 106 ? -22.992 -9.289 -33.569 1.00 57.19 106 PRO A CA 1
ATOM 856 C C . PRO A 1 106 ? -24.432 -8.776 -33.545 1.00 57.19 106 PRO A C 1
ATOM 858 O O . PRO A 1 106 ? -25.361 -9.479 -33.934 1.00 57.19 106 PRO A O 1
ATOM 861 N N . GLY A 1 107 ? -24.644 -7.577 -33.006 1.00 55.03 107 GLY A N 1
ATOM 862 C CA . GLY A 1 107 ? -26.008 -7.058 -32.912 1.00 55.03 107 GLY A CA 1
ATOM 863 C C . GLY A 1 107 ? -26.215 -5.717 -32.231 1.00 55.03 107 GLY A C 1
ATOM 864 O O . GLY A 1 107 ? -27.368 -5.362 -32.026 1.00 55.03 107 GLY A O 1
ATOM 865 N N . GLN A 1 108 ? -25.172 -4.956 -31.888 1.00 46.62 108 GLN A N 1
ATOM 866 C CA . GLN A 1 108 ? -25.382 -3.571 -31.470 1.00 46.62 108 GLN A CA 1
ATOM 867 C C . GLN A 1 108 ? -25.386 -2.690 -32.732 1.00 46.62 108 GLN A C 1
ATOM 869 O O . GLN A 1 108 ? -24.317 -2.477 -33.313 1.00 46.62 108 GLN A O 1
ATOM 874 N N . PRO A 1 109 ? -26.560 -2.253 -33.236 1.00 51.09 109 PRO A N 1
ATOM 875 C CA . PRO A 1 109 ? -26.616 -1.373 -34.392 1.00 51.09 109 PRO A CA 1
ATOM 876 C C . PRO A 1 109 ? -25.860 -0.088 -34.068 1.00 51.09 109 PRO A C 1
ATOM 878 O O . PRO A 1 109 ? -25.987 0.467 -32.974 1.00 51.09 109 PRO A O 1
ATOM 881 N N . ALA A 1 110 ? -25.052 0.360 -35.026 1.00 50.12 110 ALA A N 1
ATOM 882 C CA . ALA A 1 110 ? -24.388 1.649 -34.975 1.00 50.12 110 ALA A CA 1
ATOM 883 C C . ALA A 1 110 ? -25.425 2.725 -34.626 1.00 50.12 110 ALA A C 1
ATOM 885 O O . ALA A 1 110 ? -26.407 2.905 -35.350 1.00 50.12 110 ALA A O 1
ATOM 886 N N . SER A 1 111 ? -25.216 3.391 -33.488 1.00 49.69 111 SER A N 1
ATOM 887 C CA . SER A 1 111 ? -26.059 4.491 -33.034 1.00 49.69 111 SER A CA 1
ATOM 888 C C . SER A 1 111 ? -26.149 5.515 -34.160 1.00 49.69 111 SER A C 1
ATOM 890 O O . SER A 1 111 ? -25.144 6.087 -34.588 1.00 49.69 111 SER A O 1
ATOM 892 N N . SER A 1 112 ? -27.353 5.648 -34.706 1.00 43.81 112 SER A N 1
ATOM 893 C CA . SER A 1 112 ? -27.664 6.553 -35.800 1.00 43.81 112 SER A CA 1
ATOM 894 C C . SER A 1 112 ? -27.569 7.968 -35.251 1.00 43.81 112 SER A C 1
ATOM 896 O O . SER A 1 112 ? -28.369 8.366 -34.411 1.00 43.81 112 SER A O 1
ATOM 898 N N . VAL A 1 113 ? -26.543 8.703 -35.676 1.00 50.06 113 VAL A N 1
ATOM 899 C CA . VAL A 1 113 ? -26.408 10.128 -35.377 1.00 50.06 113 VAL A CA 1
ATOM 900 C C . VAL A 1 113 ? -27.548 10.854 -36.086 1.00 50.06 113 VAL A C 1
ATOM 902 O O . VAL A 1 113 ? -27.610 10.898 -37.313 1.00 50.06 113 VAL A O 1
ATOM 905 N N . GLU A 1 114 ? -28.471 11.368 -35.285 1.00 45.75 114 GLU A N 1
ATOM 906 C CA . GLU A 1 114 ? -29.627 12.158 -35.689 1.00 45.75 114 GLU A CA 1
ATOM 907 C C . GLU A 1 114 ? -29.165 13.489 -36.323 1.00 45.75 114 GLU A C 1
ATOM 909 O O . GLU A 1 114 ? -28.346 14.201 -35.731 1.00 45.75 114 GLU A O 1
ATOM 914 N N . PRO A 1 115 ? -29.620 13.842 -37.541 1.00 47.22 115 PRO A N 1
ATOM 915 C CA . PRO A 1 115 ? -29.205 15.072 -38.199 1.00 47.22 115 PRO A CA 1
ATOM 916 C C . PRO A 1 115 ? -29.931 16.277 -37.589 1.00 47.22 115 PRO A C 1
ATOM 918 O O . PRO A 1 115 ? -31.147 16.422 -37.698 1.00 47.22 115 PRO A O 1
ATOM 921 N N . LEU A 1 116 ? -29.157 17.172 -36.972 1.00 48.28 116 LEU A N 1
ATOM 922 C CA . LEU A 1 116 ? -29.612 18.483 -36.516 1.00 48.28 116 LEU A CA 1
ATOM 923 C C . LEU A 1 116 ? -30.170 19.310 -37.685 1.00 48.28 116 LEU A C 1
ATOM 925 O O . LEU A 1 116 ? -29.487 19.587 -38.673 1.00 48.28 116 LEU A O 1
ATOM 929 N N . SER A 1 117 ? -31.424 19.720 -37.515 1.00 47.19 117 SER A N 1
ATOM 930 C CA . SER A 1 117 ? -32.203 20.591 -38.391 1.00 47.19 117 SER A CA 1
ATOM 931 C C . SER A 1 117 ? -31.491 21.930 -38.642 1.00 47.19 117 SER A C 1
ATOM 933 O O . SER A 1 117 ? -31.236 22.696 -37.712 1.00 47.19 117 SER A O 1
ATOM 935 N N . GLN A 1 118 ? -31.184 22.227 -39.907 1.00 43.44 118 GLN A N 1
ATOM 936 C CA . GLN A 1 118 ? -30.640 23.512 -40.354 1.00 43.44 118 GLN A CA 1
ATOM 937 C C . GLN A 1 118 ? -31.767 24.548 -40.487 1.00 43.44 118 GLN A C 1
ATOM 939 O O . GLN A 1 118 ? -32.705 24.358 -41.259 1.00 43.44 118 GLN A O 1
ATOM 944 N N . GLY A 1 119 ? -31.673 25.645 -39.732 1.00 54.62 119 GLY A N 1
ATOM 945 C CA . GLY A 1 119 ? -32.484 26.852 -39.929 1.00 54.62 119 GLY A CA 1
ATOM 946 C C . GLY A 1 119 ? -31.929 27.756 -41.046 1.00 54.62 119 GLY A C 1
ATOM 947 O O . GLY A 1 119 ? -30.778 27.584 -41.455 1.00 54.62 119 GLY A O 1
ATOM 948 N N . PRO A 1 120 ? -32.726 28.718 -41.549 1.00 51.00 120 PRO A N 1
ATOM 949 C CA . PRO A 1 120 ? -32.402 29.502 -42.739 1.00 51.00 120 PRO A CA 1
ATOM 950 C C . PRO A 1 120 ? -31.212 30.443 -42.514 1.00 51.00 120 PRO A C 1
ATOM 952 O O . PRO A 1 120 ? -31.187 31.259 -41.593 1.00 51.00 120 PRO A O 1
ATOM 955 N N . SER A 1 121 ? -30.223 30.315 -43.392 1.00 42.44 121 SER A N 1
ATOM 956 C CA . SER A 1 121 ? -28.983 31.079 -43.430 1.00 42.44 121 SER A CA 1
ATOM 957 C C . SER A 1 121 ? -29.172 32.433 -44.122 1.00 42.44 121 SER A C 1
ATOM 959 O O . SER A 1 121 ? -29.563 32.518 -45.285 1.00 42.44 121 SER A O 1
ATOM 961 N N . HIS A 1 122 ? -28.829 33.511 -43.415 1.00 51.69 122 HIS A N 1
ATOM 962 C CA . HIS A 1 122 ? -28.545 34.806 -44.033 1.00 51.69 122 HIS A CA 1
ATOM 963 C C . HIS A 1 122 ? -27.210 34.747 -44.806 1.00 51.69 122 HIS A C 1
ATOM 965 O O . HIS A 1 122 ? -26.270 34.092 -44.343 1.00 51.69 122 HIS A O 1
ATOM 971 N N . PRO A 1 123 ? -27.079 35.438 -45.955 1.00 54.34 123 PRO A N 1
ATOM 972 C CA . PRO A 1 123 ? -25.845 35.437 -46.732 1.00 54.34 123 PRO A CA 1
ATOM 973 C C . PRO A 1 123 ? -24.769 36.285 -46.038 1.00 54.34 123 PRO A C 1
ATOM 975 O O . PRO A 1 123 ? -24.900 37.501 -45.907 1.00 54.34 123 PRO A O 1
ATOM 978 N N . ALA A 1 124 ? -23.692 35.632 -45.599 1.00 49.81 124 ALA A N 1
ATOM 979 C CA . ALA A 1 124 ? -22.485 36.292 -45.115 1.00 49.81 124 ALA A CA 1
ATOM 980 C C . ALA A 1 124 ? -21.586 36.720 -46.298 1.00 49.81 124 ALA A C 1
ATOM 982 O O . ALA A 1 124 ? -21.490 35.986 -47.287 1.00 49.81 124 ALA A O 1
ATOM 983 N N . PRO A 1 125 ? -20.909 37.881 -46.218 1.00 56.59 125 PRO A N 1
ATOM 984 C CA . PRO A 1 125 ? -20.075 38.399 -47.298 1.00 56.59 125 PRO A CA 1
ATOM 985 C C . PRO A 1 125 ? -18.806 37.559 -47.510 1.00 56.59 125 PRO A C 1
ATOM 987 O O . PRO A 1 125 ? -18.226 37.010 -46.570 1.00 56.59 125 PRO A O 1
ATOM 990 N N . ALA A 1 126 ? -18.379 37.478 -48.772 1.00 50.09 126 ALA A N 1
ATOM 991 C CA . ALA A 1 126 ? -17.257 36.673 -49.240 1.00 50.09 126 ALA A CA 1
ATOM 992 C C . ALA A 1 126 ? -15.947 36.994 -48.496 1.00 50.09 126 ALA A C 1
ATOM 994 O O . ALA A 1 126 ? -15.445 38.118 -48.540 1.00 50.09 126 ALA A O 1
ATOM 995 N N . ARG A 1 127 ? -15.370 35.981 -47.835 1.00 51.69 127 ARG A N 1
ATOM 996 C CA . ARG A 1 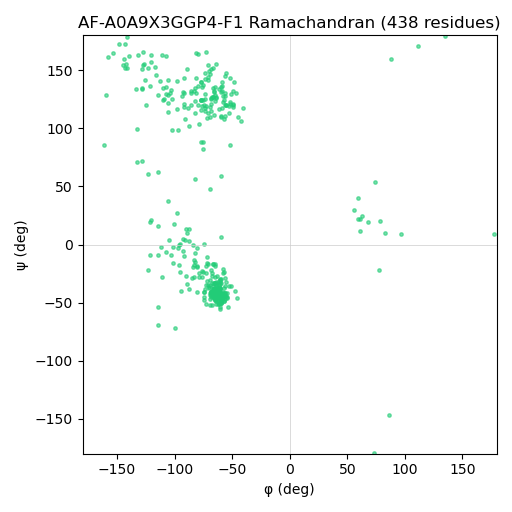127 ? -14.010 36.046 -47.284 1.00 51.69 127 ARG A CA 1
ATOM 997 C C . ARG A 1 127 ? -12.979 35.815 -48.398 1.00 51.69 127 ARG A C 1
ATOM 999 O O . ARG A 1 127 ? -13.153 34.878 -49.178 1.00 51.69 127 ARG A O 1
ATOM 1006 N N . PRO A 1 128 ? -11.894 36.608 -48.453 1.00 65.38 128 PRO A N 1
ATOM 1007 C CA . PRO A 1 128 ? -10.801 36.385 -49.392 1.00 65.38 128 PRO A CA 1
ATOM 1008 C C . PRO A 1 128 ? -10.049 35.073 -49.084 1.00 65.38 128 PRO A C 1
ATOM 1010 O O . PRO A 1 128 ? -10.018 34.638 -47.927 1.00 65.38 128 PRO A O 1
ATOM 1013 N N . PRO A 1 129 ? -9.446 34.433 -50.101 1.00 60.03 129 PRO A N 1
ATOM 1014 C CA . PRO A 1 129 ? -8.768 33.149 -49.953 1.00 60.03 129 PRO A CA 1
ATOM 1015 C C . PRO A 1 129 ? -7.532 33.269 -49.051 1.00 60.03 129 PRO A C 1
ATOM 1017 O O . PRO A 1 129 ? -6.697 34.157 -49.224 1.00 60.03 129 PRO A O 1
ATOM 1020 N N . LEU A 1 130 ? -7.418 32.355 -48.085 1.00 56.78 130 LEU A N 1
ATOM 1021 C CA . LEU A 1 130 ? -6.242 32.234 -47.227 1.00 56.78 130 LEU A CA 1
ATOM 1022 C C . LEU A 1 130 ? -5.048 31.671 -48.021 1.00 56.78 130 LEU A C 1
ATOM 1024 O O . LEU A 1 130 ? -5.233 30.761 -48.834 1.00 56.78 130 LEU A O 1
ATOM 1028 N N . PRO A 1 131 ? -3.822 32.165 -47.772 1.00 59.31 131 PRO A N 1
ATOM 1029 C CA . PRO A 1 131 ? -2.621 31.675 -48.432 1.00 59.31 131 PRO A CA 1
ATOM 1030 C C . PRO A 1 131 ? -2.313 30.230 -48.017 1.00 59.31 131 PRO A C 1
ATOM 1032 O O . PRO A 1 131 ? -2.358 29.869 -46.840 1.00 59.31 131 PRO A O 1
ATOM 1035 N N . VAL A 1 132 ? -1.984 29.407 -49.013 1.00 59.88 132 VAL A N 1
ATOM 1036 C CA . VAL A 1 132 ? -1.587 28.004 -48.859 1.00 59.88 132 VAL A CA 1
ATOM 1037 C C . VAL A 1 132 ? -0.317 27.939 -48.007 1.00 59.88 132 VAL A C 1
ATOM 1039 O O . VAL A 1 132 ? 0.729 28.467 -48.385 1.00 59.88 132 VAL A O 1
ATOM 1042 N N . ARG A 1 133 ? -0.410 27.304 -46.834 1.00 48.53 133 ARG A N 1
ATOM 1043 C CA . ARG A 1 133 ? 0.718 27.117 -45.915 1.00 48.53 133 ARG A CA 1
ATOM 1044 C C . ARG A 1 133 ? 1.615 25.987 -46.451 1.00 48.53 133 ARG A C 1
ATOM 1046 O O . ARG A 1 133 ? 1.099 24.893 -46.675 1.00 48.53 133 ARG A O 1
ATOM 1053 N N . PRO A 1 134 ? 2.923 26.215 -46.669 1.00 61.16 134 PRO A N 1
ATOM 1054 C CA . PRO A 1 134 ? 3.828 25.173 -47.145 1.00 61.16 134 PRO A CA 1
ATOM 1055 C C . PRO A 1 134 ? 3.975 24.033 -46.119 1.00 61.16 134 PRO A C 1
ATOM 1057 O O . PRO A 1 134 ? 3.751 24.250 -44.920 1.00 61.16 134 PRO A O 1
ATOM 1060 N N . PRO A 1 135 ? 4.336 22.818 -46.577 1.00 57.19 135 PRO A N 1
ATOM 1061 C CA . PRO A 1 135 ? 4.472 21.639 -45.730 1.00 57.19 135 PRO A CA 1
ATOM 1062 C C . PRO A 1 135 ? 5.455 21.905 -44.589 1.00 57.19 135 PRO A C 1
ATOM 1064 O O . PRO A 1 135 ? 6.554 22.423 -44.786 1.00 57.19 135 PRO A O 1
ATOM 1067 N N . SER A 1 136 ? 5.016 21.579 -43.376 1.00 52.00 136 SER A N 1
ATOM 1068 C CA . SER A 1 136 ? 5.797 21.761 -42.157 1.00 52.00 136 SER A CA 1
ATOM 1069 C C . SER A 1 136 ? 7.042 20.878 -42.220 1.00 52.00 136 SER A C 1
ATOM 1071 O O . SER A 1 136 ? 6.937 19.677 -42.462 1.00 52.00 136 SER A O 1
ATOM 1073 N N . ALA A 1 137 ? 8.215 21.485 -42.040 1.00 51.50 137 ALA A N 1
ATOM 1074 C CA . ALA A 1 137 ? 9.485 20.774 -41.976 1.00 51.50 137 ALA A CA 1
ATOM 1075 C C . ALA A 1 137 ? 9.451 19.689 -40.877 1.00 51.50 137 ALA A C 1
ATOM 1077 O O . ALA A 1 137 ? 8.779 19.886 -39.860 1.00 51.50 137 ALA A O 1
ATOM 1078 N N . PRO A 1 138 ? 10.167 18.562 -41.056 1.00 55.28 138 PRO A N 1
ATOM 1079 C CA . PRO A 1 138 ? 10.238 17.506 -40.054 1.00 55.28 138 PRO A CA 1
ATOM 1080 C C . PRO A 1 138 ? 10.728 18.076 -38.721 1.00 55.28 138 PRO A C 1
ATOM 1082 O O . PRO A 1 138 ? 11.751 18.762 -38.659 1.00 55.28 138 PRO A O 1
ATOM 1085 N N . SER A 1 139 ? 9.969 17.800 -37.661 1.00 46.69 139 SER A N 1
ATOM 1086 C CA . SER A 1 139 ? 10.298 18.149 -36.283 1.00 46.69 139 SER A CA 1
ATOM 1087 C C . SER A 1 139 ? 11.730 17.712 -35.988 1.00 46.69 139 SER A C 1
ATOM 1089 O O . SER A 1 139 ? 12.065 16.535 -36.122 1.00 46.69 139 SER A O 1
ATOM 1091 N N . ARG A 1 140 ? 12.585 18.665 -35.605 1.00 38.59 140 ARG A N 1
ATOM 1092 C CA . ARG A 1 140 ? 13.935 18.380 -35.106 1.00 38.59 140 ARG A CA 1
ATOM 1093 C C . ARG A 1 140 ? 13.829 17.291 -34.025 1.00 38.59 140 ARG A C 1
ATOM 1095 O O . ARG A 1 140 ? 12.984 17.454 -33.141 1.00 38.59 140 ARG A O 1
ATOM 1102 N N . PRO A 1 141 ? 14.648 16.222 -34.056 1.00 48.91 141 PRO A N 1
ATOM 1103 C CA . PRO A 1 141 ? 14.716 15.297 -32.935 1.00 48.91 141 PRO A CA 1
ATOM 1104 C C . PRO A 1 141 ? 15.073 16.124 -31.705 1.00 48.91 141 PRO A C 1
ATOM 1106 O O . PRO A 1 141 ? 16.079 16.839 -31.701 1.00 48.91 141 PRO A O 1
ATOM 1109 N N . VAL A 1 142 ? 14.196 16.095 -30.704 1.00 48.69 142 VAL A N 1
ATOM 1110 C CA . VAL A 1 142 ? 14.488 16.657 -29.391 1.00 48.69 142 VAL A CA 1
ATOM 1111 C C . VAL A 1 142 ? 15.762 15.951 -28.951 1.00 48.69 142 VAL A C 1
ATOM 1113 O O . VAL A 1 142 ? 15.771 14.735 -28.774 1.00 48.69 142 VAL A O 1
ATOM 1116 N N . SER A 1 143 ? 16.870 16.693 -28.902 1.00 49.94 143 SER A N 1
ATOM 1117 C CA . SER A 1 143 ? 18.089 16.224 -28.255 1.00 49.94 143 SER A CA 1
ATOM 1118 C C . SER A 1 143 ? 17.644 15.712 -26.895 1.00 49.94 143 SER A C 1
ATOM 1120 O O . SER A 1 143 ? 17.011 16.473 -26.166 1.00 49.94 143 SER A O 1
ATOM 1122 N N . LEU A 1 144 ? 17.879 14.420 -26.633 1.00 52.03 144 LEU A N 1
ATOM 1123 C CA . LEU A 1 144 ? 17.697 13.773 -25.337 1.00 52.03 144 LEU A CA 1
ATOM 1124 C C . LEU A 1 144 ? 18.454 14.614 -24.310 1.00 52.03 144 LEU A C 1
ATOM 1126 O O . LEU A 1 144 ? 19.635 14.393 -24.054 1.00 52.03 144 LEU A O 1
ATOM 1130 N N . ALA A 1 145 ? 17.792 15.647 -23.796 1.00 55.97 145 ALA A N 1
ATOM 1131 C CA . ALA A 1 145 ? 18.245 16.391 -22.654 1.00 55.97 145 ALA A CA 1
ATOM 1132 C C . ALA A 1 145 ? 18.307 15.339 -21.563 1.00 55.97 145 ALA A C 1
ATOM 1134 O O . ALA A 1 145 ? 17.282 14.751 -21.214 1.00 55.97 145 ALA A O 1
ATOM 1135 N N . THR A 1 146 ? 19.526 15.011 -21.145 1.00 68.00 146 THR A N 1
ATOM 1136 C CA . THR A 1 146 ? 19.793 14.074 -20.065 1.00 68.00 146 THR A CA 1
ATOM 1137 C C . THR A 1 146 ? 18.841 14.422 -18.933 1.00 68.00 146 THR A C 1
ATOM 1139 O O . THR A 1 146 ? 18.953 15.509 -18.368 1.00 68.00 146 THR A O 1
ATOM 1142 N N . LEU A 1 147 ? 17.851 13.561 -18.685 1.00 80.56 147 LEU A N 1
ATOM 1143 C CA . LEU A 1 147 ? 16.851 13.796 -17.654 1.00 80.56 147 LEU A CA 1
ATOM 1144 C C . LEU A 1 147 ? 17.599 14.096 -16.351 1.00 80.56 147 LEU A C 1
ATOM 1146 O O . LEU A 1 147 ? 18.392 13.268 -15.898 1.00 80.56 147 LEU A O 1
ATOM 1150 N N . ASP A 1 148 ? 17.399 15.289 -15.788 1.00 89.81 148 ASP A N 1
ATOM 1151 C CA . ASP A 1 148 ? 18.087 15.682 -14.561 1.00 89.81 148 ASP A CA 1
ATOM 1152 C C . ASP A 1 148 ? 17.453 14.954 -13.373 1.00 89.81 148 ASP A C 1
ATOM 1154 O O . ASP A 1 148 ? 16.529 15.445 -12.719 1.00 89.81 148 ASP A O 1
ATOM 1158 N N . LEU A 1 149 ? 17.964 13.754 -13.096 1.00 90.44 149 LEU A N 1
ATOM 1159 C CA . LEU A 1 149 ? 17.540 12.933 -11.964 1.00 90.44 149 LEU A CA 1
ATOM 1160 C C . LEU A 1 149 ? 17.668 13.696 -10.637 1.00 90.44 149 LEU A C 1
ATOM 1162 O O . LEU A 1 149 ? 16.832 13.524 -9.754 1.00 90.44 149 LEU A O 1
ATOM 1166 N N . SER A 1 150 ? 18.652 14.594 -10.514 1.00 91.38 150 SER A N 1
ATOM 1167 C CA . SER A 1 150 ? 18.853 15.398 -9.302 1.00 91.38 150 SER A CA 1
ATOM 1168 C C . SER A 1 150 ? 17.745 16.434 -9.114 1.00 91.38 150 SER A C 1
ATOM 1170 O O . SER A 1 150 ? 17.435 16.809 -7.981 1.00 91.38 150 SER A O 1
ATOM 1172 N N . SER A 1 151 ? 17.156 16.931 -10.206 1.00 91.88 151 SER A N 1
ATOM 1173 C CA . SER A 1 151 ? 15.971 17.790 -10.143 1.00 91.88 151 SER A CA 1
ATOM 1174 C C . SER A 1 151 ? 14.751 17.005 -9.673 1.00 91.88 151 SER A C 1
ATOM 1176 O O . SER A 1 151 ? 13.993 17.517 -8.855 1.00 91.88 151 SER A O 1
ATOM 1178 N N . ILE A 1 152 ? 14.571 15.767 -10.147 1.00 91.00 152 ILE A N 1
ATOM 1179 C CA . ILE A 1 152 ? 13.455 14.913 -9.714 1.00 91.00 152 ILE A CA 1
ATOM 1180 C C . ILE A 1 152 ? 13.591 14.583 -8.224 1.00 91.00 152 ILE A C 1
ATOM 1182 O O . ILE A 1 152 ? 12.648 14.755 -7.460 1.00 91.00 152 ILE A O 1
ATOM 1186 N N . GLN A 1 153 ? 14.780 14.177 -7.774 1.00 91.25 153 GLN A N 1
ATOM 1187 C CA . GLN A 1 153 ? 15.021 13.811 -6.373 1.00 91.25 153 GLN A CA 1
ATOM 1188 C C . GLN A 1 153 ? 14.770 14.972 -5.398 1.00 91.25 153 GLN A C 1
ATOM 1190 O O . GLN A 1 153 ? 14.282 14.748 -4.290 1.00 91.25 153 GLN A O 1
ATOM 1195 N N . ARG A 1 154 ? 15.073 16.210 -5.813 1.00 93.12 154 ARG A N 1
ATOM 1196 C CA . ARG A 1 154 ? 14.875 17.439 -5.020 1.00 93.12 154 ARG A CA 1
ATOM 1197 C C . ARG A 1 154 ? 13.502 18.086 -5.214 1.00 93.12 154 ARG A C 1
ATOM 1199 O O . ARG A 1 154 ? 13.297 19.207 -4.754 1.00 93.12 154 ARG A O 1
ATOM 1206 N N . ASN A 1 155 ? 12.569 17.407 -5.878 1.00 94.94 155 ASN A N 1
ATOM 1207 C CA . ASN A 1 155 ? 11.213 17.905 -6.054 1.00 94.94 155 ASN A CA 1
ATOM 1208 C C . ASN A 1 155 ? 10.544 18.145 -4.680 1.00 94.94 155 ASN A C 1
ATOM 1210 O O . ASN A 1 155 ? 10.602 17.299 -3.777 1.00 94.94 155 ASN A O 1
ATOM 1214 N N . SER A 1 156 ? 9.920 19.315 -4.517 1.00 97.31 156 SER A N 1
ATOM 1215 C CA . SER A 1 156 ? 9.237 19.710 -3.282 1.00 97.31 156 SER A CA 1
ATOM 1216 C C . SER A 1 156 ? 8.051 18.804 -2.961 1.00 97.31 156 SER A C 1
ATOM 1218 O O . SER A 1 156 ? 7.893 18.439 -1.803 1.00 97.31 156 SER A O 1
ATOM 1220 N N . VAL A 1 157 ? 7.294 18.357 -3.969 1.00 97.88 157 VAL A N 1
ATOM 1221 C CA . VAL A 1 157 ? 6.160 17.432 -3.808 1.00 97.88 157 VAL A CA 1
ATOM 1222 C C . VAL A 1 157 ? 6.629 16.100 -3.229 1.00 97.88 157 VAL A C 1
ATOM 1224 O O . VAL A 1 157 ? 6.011 15.572 -2.309 1.00 97.88 157 VAL A O 1
ATOM 1227 N N . LEU A 1 158 ? 7.757 15.561 -3.712 1.00 98.19 158 LEU A N 1
ATOM 1228 C CA . LEU A 1 158 ? 8.324 14.325 -3.158 1.00 98.19 158 LEU A CA 1
ATOM 1229 C C . LEU A 1 158 ? 8.828 14.529 -1.726 1.00 98.19 158 LEU A C 1
ATOM 1231 O O . LEU A 1 158 ? 8.670 13.652 -0.882 1.00 98.19 158 LEU A O 1
ATOM 1235 N N . THR A 1 159 ? 9.427 15.685 -1.444 1.00 98.06 159 THR A N 1
ATOM 1236 C CA . THR A 1 159 ? 9.926 16.015 -0.103 1.00 98.06 159 THR A CA 1
ATOM 1237 C C . THR A 1 159 ? 8.781 16.139 0.899 1.00 98.06 159 THR A C 1
ATOM 1239 O O . THR A 1 159 ? 8.845 15.549 1.976 1.00 98.06 159 THR A O 1
ATOM 1242 N N . GLU A 1 160 ? 7.711 16.835 0.520 1.00 98.31 160 GLU A N 1
ATOM 1243 C CA . GLU A 1 160 ? 6.495 16.956 1.317 1.00 98.31 160 GLU A CA 1
ATOM 1244 C C . GLU A 1 160 ? 5.870 15.580 1.542 1.00 98.31 160 GLU A C 1
ATOM 1246 O O . GLU A 1 160 ? 5.754 15.152 2.690 1.00 98.31 160 GLU A O 1
ATOM 1251 N N . ALA A 1 161 ? 5.615 14.830 0.465 1.00 98.44 161 ALA A N 1
ATOM 1252 C CA . ALA A 1 161 ? 5.032 13.494 0.522 1.00 98.44 161 ALA A CA 1
ATOM 1253 C C . ALA A 1 161 ? 5.819 12.534 1.427 1.00 98.44 161 ALA A C 1
ATOM 1255 O O . ALA A 1 161 ? 5.237 11.780 2.206 1.00 98.44 161 ALA A O 1
ATOM 1256 N N . ARG A 1 162 ? 7.154 12.575 1.361 1.00 98.25 162 ARG A N 1
ATOM 1257 C CA . ARG A 1 162 ? 8.043 11.779 2.215 1.00 98.25 162 ARG A CA 1
ATOM 1258 C C . ARG A 1 162 ? 7.935 12.141 3.698 1.00 98.25 162 ARG A C 1
ATOM 1260 O O . ARG A 1 162 ? 8.164 11.282 4.542 1.00 98.25 162 ARG A O 1
ATOM 1267 N N . SER A 1 163 ? 7.653 13.397 4.020 1.00 97.94 163 SER A N 1
ATOM 1268 C CA . SER A 1 163 ? 7.610 13.884 5.403 1.00 97.94 163 SER A CA 1
ATOM 1269 C C . SER A 1 163 ? 6.231 13.776 6.056 1.00 97.94 163 SER A C 1
ATOM 1271 O O . SER A 1 163 ? 6.150 13.664 7.276 1.00 97.94 163 SER A O 1
ATOM 1273 N N . SER A 1 164 ? 5.156 13.808 5.263 1.00 97.62 164 SER A N 1
ATOM 1274 C CA . SER A 1 164 ? 3.808 14.047 5.782 1.00 97.62 164 SER A CA 1
ATOM 1275 C C . SER A 1 164 ? 2.789 12.955 5.464 1.00 97.62 164 SER A C 1
ATOM 1277 O O . SER A 1 164 ? 1.799 12.864 6.185 1.00 97.62 164 SER A O 1
ATOM 1279 N N . LEU A 1 165 ? 2.996 12.121 4.435 1.00 98.38 165 LEU A N 1
ATOM 1280 C CA . LEU A 1 165 ? 2.051 11.051 4.082 1.00 98.38 165 LEU A CA 1
ATOM 1281 C C . LEU A 1 165 ? 2.210 9.810 4.979 1.00 98.38 165 LEU A C 1
ATOM 1283 O O . LEU A 1 165 ? 3.240 9.661 5.648 1.00 98.38 165 LEU A O 1
ATOM 1287 N N . PRO A 1 166 ? 1.214 8.895 4.988 1.00 98.31 166 PRO A N 1
ATOM 1288 C CA . PRO A 1 166 ? 1.307 7.638 5.723 1.00 98.31 166 PRO A CA 1
ATOM 1289 C C . PRO A 1 166 ? 2.585 6.869 5.405 1.00 98.31 166 PRO A C 1
ATOM 1291 O O . PRO A 1 166 ? 3.028 6.833 4.249 1.00 98.31 166 PRO A O 1
ATOM 1294 N N . TYR A 1 167 ? 3.145 6.220 6.429 1.00 98.50 167 TYR A N 1
ATOM 1295 C CA . TYR A 1 167 ? 4.464 5.589 6.376 1.00 98.50 167 TYR A CA 1
ATOM 1296 C C . TYR A 1 167 ? 4.727 4.753 5.116 1.00 98.50 167 TYR A C 1
ATOM 1298 O O . TYR A 1 167 ? 5.778 4.943 4.501 1.00 98.50 167 TYR A O 1
ATOM 1306 N N . PRO A 1 168 ? 3.806 3.883 4.649 1.00 98.44 168 PRO A N 1
ATOM 1307 C CA . PRO A 1 168 ? 4.033 3.125 3.422 1.00 98.44 168 PRO A CA 1
ATOM 1308 C C . PRO A 1 168 ? 4.340 4.003 2.201 1.00 98.44 168 PRO A C 1
ATOM 1310 O O . PRO A 1 168 ? 5.309 3.749 1.480 1.00 98.44 168 PRO A O 1
ATOM 1313 N N . VAL A 1 169 ? 3.555 5.066 1.993 1.00 98.62 169 VAL A N 1
ATOM 1314 C CA . VAL A 1 169 ? 3.740 5.989 0.865 1.00 98.62 169 VAL A CA 1
ATOM 1315 C C . VAL A 1 169 ? 5.037 6.761 1.047 1.00 98.62 169 VAL A C 1
ATOM 1317 O O . VAL A 1 169 ? 5.897 6.723 0.169 1.00 98.62 169 VAL A O 1
ATOM 1320 N N . ALA A 1 170 ? 5.226 7.386 2.207 1.00 98.62 170 ALA A N 1
ATOM 1321 C CA . ALA A 1 170 ? 6.412 8.176 2.505 1.00 98.62 170 ALA A CA 1
ATOM 1322 C C . ALA A 1 170 ? 7.716 7.369 2.351 1.00 98.62 170 ALA A C 1
ATOM 1324 O O . ALA A 1 170 ? 8.683 7.828 1.735 1.00 98.62 170 ALA A O 1
ATOM 1325 N N . ARG A 1 171 ? 7.726 6.115 2.819 1.00 98.19 171 ARG A N 1
ATOM 1326 C CA . ARG A 1 171 ? 8.850 5.187 2.664 1.00 98.19 171 ARG A CA 1
ATOM 1327 C C . ARG A 1 171 ? 9.125 4.840 1.202 1.00 98.19 171 ARG A C 1
ATOM 1329 O O . ARG A 1 171 ? 10.290 4.794 0.802 1.00 98.19 171 ARG A O 1
ATOM 1336 N N . SER A 1 172 ? 8.085 4.617 0.396 1.00 98.38 172 SER A N 1
ATOM 1337 C CA . SER A 1 172 ? 8.238 4.375 -1.046 1.00 98.38 172 SER A CA 1
ATOM 1338 C C . SER A 1 172 ? 8.783 5.608 -1.786 1.00 98.38 172 SER A C 1
ATOM 1340 O O . SER A 1 172 ? 9.693 5.481 -2.606 1.00 98.38 172 SER A O 1
ATOM 1342 N N . VAL A 1 173 ? 8.354 6.817 -1.401 1.00 98.56 173 VAL A N 1
ATOM 1343 C CA . VAL A 1 173 ? 8.897 8.081 -1.926 1.00 98.56 173 VAL A CA 1
ATOM 1344 C C . VAL A 1 173 ? 10.366 8.267 -1.532 1.00 98.56 173 VAL A C 1
ATOM 1346 O O . VAL A 1 173 ? 11.176 8.653 -2.373 1.00 98.56 173 VAL A O 1
ATOM 1349 N N . ARG A 1 174 ? 10.767 7.912 -0.302 1.00 98.19 174 ARG A N 1
ATOM 1350 C CA . ARG A 1 174 ? 12.190 7.908 0.086 1.00 98.19 174 ARG A CA 1
ATOM 1351 C C . ARG A 1 174 ? 13.018 7.023 -0.846 1.00 98.19 174 ARG A C 1
ATOM 1353 O O . ARG A 1 174 ? 14.089 7.437 -1.277 1.00 98.19 174 ARG A O 1
ATOM 1360 N N . LYS A 1 175 ? 12.540 5.819 -1.180 1.00 98.12 175 LYS A N 1
ATOM 1361 C CA . LYS A 1 175 ? 13.243 4.937 -2.129 1.00 98.12 175 LYS A CA 1
ATOM 1362 C C . LYS A 1 175 ? 13.363 5.567 -3.507 1.00 98.12 175 LYS A C 1
ATOM 1364 O O . LYS A 1 175 ? 14.412 5.444 -4.124 1.00 98.12 175 LYS A O 1
ATOM 1369 N N . LEU A 1 176 ? 12.321 6.265 -3.958 1.00 97.94 176 LEU A N 1
ATOM 1370 C CA . LEU A 1 176 ? 12.340 6.966 -5.237 1.00 97.94 176 LEU A CA 1
ATOM 1371 C C . LEU A 1 176 ? 13.433 8.041 -5.259 1.00 97.94 176 LEU A C 1
ATOM 1373 O O . LEU A 1 176 ? 14.205 8.119 -6.210 1.00 97.94 176 LEU A O 1
ATOM 1377 N N . GLN A 1 177 ? 13.546 8.819 -4.180 1.00 97.69 177 GLN A N 1
ATOM 1378 C CA . GLN A 1 177 ? 14.584 9.842 -4.030 1.00 97.69 177 GLN A CA 1
ATOM 1379 C C . GLN A 1 177 ? 16.002 9.262 -3.902 1.00 97.69 177 GLN A C 1
ATOM 1381 O O . GLN A 1 177 ? 16.967 9.952 -4.214 1.00 97.69 177 GLN A O 1
ATOM 1386 N N . LEU A 1 178 ? 16.138 8.016 -3.438 1.00 97.25 178 LEU A N 1
ATOM 1387 C CA . LEU A 1 178 ? 17.424 7.331 -3.273 1.00 97.25 178 LEU A CA 1
ATOM 1388 C C . LEU A 1 178 ? 17.838 6.486 -4.486 1.00 97.25 178 LEU A C 1
ATOM 1390 O O . LEU A 1 178 ? 18.943 5.947 -4.480 1.00 97.25 178 LEU A O 1
ATOM 1394 N N . ALA A 1 179 ? 16.983 6.360 -5.504 1.00 97.19 179 ALA A N 1
ATOM 1395 C CA . ALA A 1 179 ? 17.281 5.576 -6.696 1.00 97.19 179 ALA A CA 1
ATOM 1396 C C . ALA A 1 179 ? 18.528 6.115 -7.420 1.00 97.19 179 ALA A C 1
ATOM 1398 O O . ALA A 1 179 ? 18.640 7.319 -7.672 1.00 97.19 179 ALA A O 1
ATOM 1399 N N . GLY A 1 180 ? 19.461 5.221 -7.758 1.00 95.88 180 GLY A N 1
ATOM 1400 C CA . GLY A 1 180 ? 20.782 5.575 -8.279 1.00 95.88 180 GLY A CA 1
ATOM 1401 C C . GLY A 1 180 ? 20.823 5.843 -9.784 1.00 95.88 180 GLY A C 1
ATOM 1402 O O . GLY A 1 180 ? 21.758 6.482 -10.267 1.00 95.88 180 GLY A O 1
ATOM 1403 N N . ASP A 1 181 ? 19.832 5.372 -10.544 1.00 95.50 181 ASP A N 1
ATOM 1404 C CA . ASP A 1 181 ? 19.712 5.660 -11.973 1.00 95.50 181 ASP A CA 1
ATOM 1405 C C . ASP A 1 181 ? 18.258 5.725 -12.467 1.00 95.50 181 ASP A C 1
ATOM 1407 O O . ASP A 1 181 ? 17.314 5.418 -11.742 1.00 95.50 181 ASP A O 1
ATOM 1411 N N . ALA A 1 182 ? 18.073 6.143 -13.726 1.00 95.50 182 ALA A N 1
ATOM 1412 C CA . ALA A 1 182 ? 16.752 6.334 -14.328 1.00 95.50 182 ALA A CA 1
ATOM 1413 C C . ALA A 1 182 ? 15.908 5.050 -14.384 1.00 95.50 182 ALA A C 1
ATOM 1415 O O . ALA A 1 182 ? 14.683 5.120 -14.322 1.00 95.50 182 ALA A O 1
ATOM 1416 N N . ARG A 1 183 ? 16.542 3.875 -14.499 1.00 96.06 183 ARG A N 1
ATOM 1417 C CA . ARG A 1 183 ? 15.827 2.596 -14.545 1.00 96.06 183 ARG A CA 1
ATOM 1418 C C . ARG A 1 183 ? 15.309 2.223 -13.167 1.00 96.06 183 ARG A C 1
ATOM 1420 O O . ARG A 1 183 ? 14.140 1.876 -13.041 1.00 96.06 183 ARG A O 1
ATOM 1427 N N . GLU A 1 184 ? 16.163 2.319 -12.153 1.00 96.88 184 GLU A N 1
ATOM 1428 C CA . GLU A 1 184 ? 15.751 2.103 -10.769 1.00 96.88 184 GLU A CA 1
ATOM 1429 C C . GLU A 1 184 ? 14.667 3.109 -10.362 1.00 96.88 184 GLU A C 1
ATOM 1431 O O . GLU A 1 184 ? 13.644 2.717 -9.810 1.00 96.88 184 GLU A O 1
ATOM 1436 N N . MET A 1 185 ? 14.837 4.389 -10.706 1.00 97.44 185 MET A N 1
ATOM 1437 C CA . MET A 1 185 ? 13.861 5.438 -10.403 1.00 97.44 185 MET A CA 1
ATOM 1438 C C . MET A 1 185 ? 12.508 5.164 -11.069 1.00 97.44 185 MET A C 1
ATOM 1440 O O . MET A 1 185 ? 11.476 5.311 -10.423 1.00 97.44 185 MET A O 1
ATOM 1444 N N . TYR A 1 186 ? 12.502 4.697 -12.320 1.00 97.94 186 TYR A N 1
ATOM 1445 C CA . TYR A 1 186 ? 11.291 4.263 -13.018 1.00 97.94 186 TYR A CA 1
ATOM 1446 C C . TYR A 1 186 ? 10.598 3.087 -12.315 1.00 97.94 186 TYR A C 1
ATOM 1448 O O . TYR A 1 186 ? 9.407 3.170 -12.009 1.00 97.94 186 TYR A O 1
ATOM 1456 N N . ASP A 1 187 ? 11.338 2.021 -11.995 1.00 97.19 187 ASP A N 1
ATOM 1457 C CA . ASP A 1 187 ? 10.773 0.847 -11.320 1.00 97.19 187 ASP A CA 1
ATOM 1458 C C . ASP A 1 187 ? 10.211 1.221 -9.932 1.00 97.19 187 ASP A C 1
ATOM 1460 O O . ASP A 1 187 ? 9.160 0.723 -9.518 1.00 97.19 187 ASP A O 1
ATOM 1464 N N . VAL A 1 188 ? 10.886 2.120 -9.207 1.00 97.69 188 VAL A N 1
ATOM 1465 C CA . VAL A 1 188 ? 10.426 2.597 -7.898 1.00 97.69 188 VAL A CA 1
ATOM 1466 C C . VAL A 1 188 ? 9.234 3.547 -8.027 1.00 97.69 188 VAL A C 1
ATOM 1468 O O . VAL A 1 188 ? 8.310 3.426 -7.231 1.00 97.69 188 VAL A O 1
ATOM 1471 N N . ALA A 1 189 ? 9.180 4.428 -9.031 1.00 98.19 189 ALA A N 1
ATOM 1472 C CA . ALA A 1 189 ? 8.047 5.337 -9.252 1.00 98.19 189 ALA A CA 1
ATOM 1473 C C . ALA A 1 189 ? 6.739 4.558 -9.445 1.00 98.19 189 ALA A C 1
ATOM 1475 O O . ALA A 1 189 ? 5.710 4.866 -8.842 1.00 98.19 189 ALA A O 1
ATOM 1476 N N . LEU A 1 190 ? 6.816 3.485 -10.227 1.00 97.81 190 LEU A N 1
ATOM 1477 C CA . LEU A 1 190 ? 5.728 2.546 -10.448 1.00 97.81 190 LEU A CA 1
ATOM 1478 C C . LEU A 1 190 ? 5.269 1.844 -9.154 1.00 97.81 190 LEU A C 1
ATOM 1480 O O . LEU A 1 190 ? 4.069 1.755 -8.890 1.00 97.81 190 LEU A O 1
ATOM 1484 N N . ARG A 1 191 ? 6.204 1.420 -8.294 1.00 97.50 191 ARG A N 1
ATOM 1485 C CA . ARG A 1 191 ? 5.886 0.838 -6.972 1.00 97.50 191 ARG A CA 1
ATOM 1486 C C . ARG A 1 191 ? 5.318 1.862 -5.987 1.00 97.50 191 ARG A C 1
ATOM 1488 O O . ARG A 1 191 ? 4.456 1.521 -5.179 1.00 97.50 191 ARG A O 1
ATOM 1495 N N . THR A 1 192 ? 5.777 3.109 -6.044 1.00 98.44 192 THR A N 1
ATOM 1496 C CA . THR A 1 192 ? 5.228 4.221 -5.256 1.00 98.44 192 THR A CA 1
ATOM 1497 C C . THR A 1 192 ? 3.773 4.474 -5.648 1.00 98.44 192 THR A C 1
ATOM 1499 O O . THR A 1 192 ? 2.924 4.617 -4.771 1.00 98.44 192 THR A O 1
ATOM 1502 N N . ALA A 1 193 ? 3.449 4.429 -6.945 1.00 98.19 193 ALA A N 1
ATOM 1503 C CA . ALA A 1 193 ? 2.071 4.527 -7.426 1.00 98.19 193 ALA A CA 1
ATOM 1504 C C . ALA A 1 193 ? 1.185 3.366 -6.933 1.00 98.19 193 ALA A C 1
ATOM 1506 O O . ALA A 1 193 ? 0.058 3.592 -6.492 1.00 98.19 193 ALA A O 1
ATOM 1507 N N . GLU A 1 194 ? 1.693 2.128 -6.964 1.00 97.81 194 GLU A N 1
ATOM 1508 C CA . GLU A 1 194 ? 1.002 0.957 -6.400 1.00 97.81 194 GLU A CA 1
ATOM 1509 C C . GLU A 1 194 ? 0.757 1.112 -4.893 1.00 97.81 194 GLU A C 1
ATOM 1511 O O . GLU A 1 194 ? -0.344 0.838 -4.405 1.00 97.81 194 GLU A O 1
ATOM 1516 N N . THR A 1 195 ? 1.757 1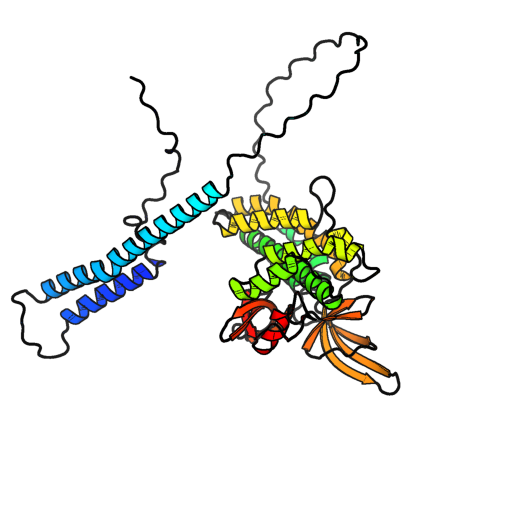.602 -4.161 1.00 98.50 195 THR A N 1
ATOM 1517 C CA . THR A 1 195 ? 1.671 1.832 -2.715 1.00 98.50 195 THR A CA 1
ATOM 1518 C C . THR A 1 195 ? 0.635 2.902 -2.387 1.00 98.50 195 THR A C 1
ATOM 1520 O O . THR A 1 195 ? -0.206 2.687 -1.516 1.00 98.50 195 THR A O 1
ATOM 1523 N N . LEU A 1 196 ? 0.637 4.019 -3.120 1.00 98.50 196 LEU A N 1
ATOM 1524 C CA . LEU A 1 196 ? -0.349 5.086 -2.964 1.00 98.50 196 LEU A CA 1
ATOM 1525 C C . LEU A 1 196 ? -1.771 4.579 -3.236 1.00 98.50 196 LEU A C 1
ATOM 1527 O O . LEU A 1 196 ? -2.666 4.794 -2.423 1.00 98.50 196 LEU A O 1
ATOM 1531 N N . ALA A 1 197 ? -1.972 3.861 -4.343 1.00 97.94 197 ALA A N 1
ATOM 1532 C CA . ALA A 1 197 ? -3.260 3.258 -4.677 1.00 97.94 197 ALA A CA 1
ATOM 1533 C C . ALA A 1 197 ? -3.752 2.288 -3.590 1.00 97.94 197 ALA A C 1
ATOM 1535 O O . ALA A 1 197 ? -4.927 2.306 -3.228 1.00 97.94 197 ALA A O 1
ATOM 1536 N N . THR A 1 198 ? -2.845 1.473 -3.047 1.00 98.38 198 THR A N 1
ATOM 1537 C CA . THR A 1 198 ? -3.141 0.527 -1.964 1.00 98.38 198 THR A CA 1
ATOM 1538 C C . THR A 1 198 ? -3.556 1.256 -0.689 1.00 98.38 198 THR A C 1
ATOM 1540 O O . THR A 1 198 ? -4.583 0.921 -0.109 1.00 98.38 198 THR A O 1
ATOM 1543 N N . VAL A 1 199 ? -2.818 2.293 -0.281 1.00 98.38 199 VAL A N 1
ATOM 1544 C CA . VAL A 1 199 ? -3.149 3.103 0.903 1.00 98.38 199 VAL A CA 1
ATOM 1545 C C . VAL A 1 199 ? -4.502 3.798 0.747 1.00 98.38 199 VAL A C 1
ATOM 1547 O O . VAL A 1 199 ? -5.317 3.729 1.660 1.00 98.38 199 VAL A O 1
ATOM 1550 N N . LEU A 1 200 ? -4.794 4.379 -0.421 1.00 97.75 200 LEU A N 1
ATOM 1551 C CA . LEU A 1 200 ? -6.100 4.986 -0.707 1.00 97.75 200 LEU A CA 1
ATOM 1552 C C . LEU A 1 200 ? -7.244 3.965 -0.627 1.00 97.75 200 LEU A C 1
ATOM 1554 O O . LEU A 1 200 ? -8.283 4.245 -0.028 1.00 97.75 200 LEU A O 1
ATOM 1558 N N . GLY A 1 201 ? -7.052 2.779 -1.211 1.00 97.75 201 GLY A N 1
ATOM 1559 C CA . GLY A 1 201 ? -8.033 1.696 -1.167 1.00 97.75 201 GLY A CA 1
ATOM 1560 C C . GLY A 1 201 ? -8.276 1.182 0.252 1.00 97.75 201 GLY A C 1
ATOM 1561 O O . GLY A 1 201 ? -9.423 0.986 0.640 1.00 97.75 201 GLY A O 1
ATOM 1562 N N . ILE A 1 202 ? -7.215 1.028 1.045 1.00 97.88 202 ILE A N 1
ATOM 1563 C CA . ILE A 1 202 ? -7.286 0.618 2.452 1.00 97.88 202 ILE A CA 1
ATOM 1564 C C . ILE A 1 202 ? -8.014 1.662 3.294 1.00 97.88 202 ILE A C 1
ATOM 1566 O O . ILE A 1 202 ? -8.925 1.305 4.035 1.00 97.88 202 ILE A O 1
ATOM 1570 N N . THR A 1 203 ? -7.654 2.943 3.168 1.00 96.69 203 THR A N 1
ATOM 1571 C CA . THR A 1 203 ? -8.329 4.032 3.885 1.00 96.69 203 THR A CA 1
ATOM 1572 C C . THR A 1 203 ? -9.814 4.072 3.537 1.00 96.69 203 THR A C 1
ATOM 1574 O O . THR A 1 203 ? -10.649 4.155 4.435 1.00 96.69 203 THR A O 1
ATOM 1577 N N . GLY A 1 204 ? -10.151 3.924 2.253 1.00 95.81 204 GLY A N 1
ATOM 1578 C CA . GLY A 1 204 ? -11.533 3.840 1.793 1.00 95.81 204 GLY A CA 1
ATOM 1579 C C . GLY A 1 204 ? -12.292 2.636 2.357 1.00 95.81 204 GLY A C 1
ATOM 1580 O O . GLY A 1 204 ? -13.393 2.794 2.873 1.00 95.81 204 GLY A O 1
ATOM 1581 N N . ALA A 1 205 ? -11.701 1.439 2.311 1.00 96.81 205 ALA A N 1
ATOM 1582 C CA . ALA A 1 205 ? -12.321 0.222 2.834 1.00 96.81 205 ALA A CA 1
ATOM 1583 C C . ALA A 1 205 ? -12.510 0.262 4.357 1.00 96.81 205 ALA A C 1
ATOM 1585 O O . ALA A 1 205 ? -13.570 -0.117 4.851 1.00 96.81 205 ALA A O 1
ATOM 1586 N N . ALA A 1 206 ? -11.516 0.750 5.101 1.00 96.06 206 ALA A N 1
ATOM 1587 C CA . ALA A 1 206 ? -11.605 0.895 6.551 1.00 96.06 206 ALA A CA 1
ATOM 1588 C C . ALA A 1 206 ? -12.705 1.886 6.947 1.00 96.06 206 ALA A C 1
ATOM 1590 O O . ALA A 1 206 ? -13.517 1.591 7.825 1.00 96.06 206 ALA A O 1
ATOM 1591 N N . TRP A 1 207 ? -12.774 3.024 6.250 1.00 95.06 207 TRP A N 1
ATOM 1592 C CA . TRP A 1 207 ? -13.844 3.999 6.422 1.00 95.06 207 TRP A CA 1
ATOM 1593 C C . TRP A 1 207 ? -15.219 3.392 6.126 1.00 95.06 207 TRP A C 1
ATOM 1595 O O . TRP A 1 207 ? -16.131 3.507 6.945 1.00 95.06 207 TRP A O 1
ATOM 1605 N N . ALA A 1 208 ? -15.358 2.701 4.992 1.00 94.50 208 ALA A N 1
ATOM 1606 C CA . ALA A 1 208 ? -16.621 2.099 4.585 1.00 94.50 208 ALA A CA 1
ATOM 1607 C C . ALA A 1 208 ? -17.104 1.078 5.614 1.00 94.50 208 ALA A C 1
ATOM 1609 O O . ALA A 1 208 ? -18.251 1.135 6.048 1.00 94.50 208 ALA A O 1
ATOM 1610 N N . ARG A 1 209 ? -16.200 0.215 6.088 1.00 94.25 209 ARG A N 1
ATOM 1611 C CA . ARG A 1 209 ? -16.490 -0.758 7.140 1.00 94.25 209 ARG A CA 1
ATOM 1612 C C . ARG A 1 209 ? -16.916 -0.083 8.443 1.00 94.25 209 ARG A C 1
ATOM 1614 O O . ARG A 1 209 ? -17.916 -0.485 9.026 1.00 94.25 209 ARG A O 1
ATOM 1621 N N . HIS A 1 210 ? -16.202 0.957 8.874 1.00 92.50 210 HIS A N 1
ATOM 1622 C CA . HIS A 1 210 ? -16.539 1.717 10.081 1.00 92.50 210 HIS A CA 1
ATOM 1623 C C . HIS A 1 210 ? -17.919 2.392 9.986 1.00 92.50 210 HIS A C 1
ATOM 1625 O O . HIS A 1 210 ? -18.609 2.532 10.992 1.00 92.50 210 HIS A O 1
ATOM 1631 N N . ARG A 1 211 ? -18.346 2.778 8.778 1.00 91.25 211 ARG A N 1
ATOM 1632 C CA . ARG A 1 211 ? -19.647 3.413 8.515 1.00 91.25 211 ARG A CA 1
ATOM 1633 C C . ARG A 1 211 ? -20.745 2.446 8.062 1.00 91.25 211 ARG A C 1
ATOM 1635 O O . ARG A 1 211 ? -21.860 2.888 7.808 1.00 91.25 211 ARG A O 1
ATOM 1642 N N . GLY A 1 212 ? -20.456 1.149 7.940 1.00 92.38 212 GLY A N 1
ATOM 1643 C CA . GLY A 1 212 ? -21.400 0.168 7.393 1.00 92.38 212 GLY A CA 1
ATOM 1644 C C . GLY A 1 212 ? -21.791 0.430 5.931 1.00 92.38 212 GLY A C 1
ATOM 1645 O O . GLY A 1 212 ? -22.867 0.024 5.496 1.00 92.38 212 GLY A O 1
ATOM 1646 N N . VAL A 1 213 ? -20.944 1.128 5.171 1.00 92.94 213 VAL A N 1
ATOM 1647 C CA . VAL A 1 213 ? -21.145 1.413 3.747 1.00 92.94 213 VAL A CA 1
ATOM 1648 C C . VAL A 1 213 ? -20.672 0.225 2.919 1.00 92.94 213 VAL A C 1
ATOM 1650 O O . VAL A 1 213 ? -19.554 -0.258 3.084 1.00 92.94 213 VAL A O 1
ATOM 1653 N N . THR A 1 214 ? -21.499 -0.198 1.967 1.00 94.25 214 THR A N 1
ATOM 1654 C CA . THR A 1 214 ? -21.193 -1.294 1.043 1.00 94.25 214 THR A CA 1
ATOM 1655 C C . THR A 1 214 ? -21.129 -0.790 -0.397 1.00 94.25 214 THR A C 1
ATOM 1657 O O . THR A 1 214 ? -21.840 0.139 -0.788 1.00 94.25 214 THR A O 1
ATOM 1660 N N . THR A 1 215 ? -20.243 -1.380 -1.203 1.00 95.75 215 THR A N 1
ATOM 1661 C CA . THR A 1 215 ? -20.124 -1.095 -2.639 1.00 95.75 215 THR A CA 1
ATOM 1662 C C . THR A 1 215 ? -19.759 -2.368 -3.393 1.00 95.75 215 THR A C 1
ATOM 1664 O O . THR A 1 215 ? -19.072 -3.235 -2.862 1.00 95.75 215 THR A O 1
ATOM 1667 N N . GLU A 1 216 ? -20.112 -2.439 -4.679 1.00 96.69 216 GLU A N 1
ATOM 1668 C CA . GLU A 1 216 ? -19.735 -3.569 -5.545 1.00 96.69 216 GLU A CA 1
ATOM 1669 C C . GLU A 1 216 ? -18.207 -3.796 -5.583 1.00 96.69 216 GLU A C 1
ATOM 1671 O O . GLU A 1 216 ? -17.726 -4.910 -5.795 1.00 96.69 216 GLU A O 1
ATOM 1676 N N . ALA A 1 217 ? -17.410 -2.738 -5.392 1.00 97.50 217 ALA A N 1
ATOM 1677 C CA . ALA A 1 217 ? -15.956 -2.847 -5.339 1.00 97.50 217 ALA A CA 1
ATOM 1678 C C . ALA A 1 217 ? -15.463 -3.530 -4.053 1.00 97.50 217 ALA A C 1
ATOM 1680 O O . ALA A 1 217 ? -14.489 -4.280 -4.117 1.00 97.50 217 ALA A O 1
ATOM 1681 N N . LEU A 1 218 ? -16.135 -3.314 -2.916 1.00 97.00 218 LEU A N 1
ATOM 1682 C CA . LEU A 1 218 ? -15.847 -4.017 -1.662 1.00 97.00 218 LEU A CA 1
ATOM 1683 C C . LEU A 1 218 ? -16.231 -5.496 -1.760 1.00 97.00 218 LEU A C 1
ATOM 1685 O O . LEU A 1 218 ? -15.424 -6.345 -1.392 1.00 97.00 218 LEU A O 1
ATOM 1689 N N . ASP A 1 219 ? -17.375 -5.816 -2.369 1.00 95.69 219 ASP A N 1
ATOM 1690 C CA . ASP A 1 219 ? -17.778 -7.210 -2.605 1.00 95.69 219 ASP A CA 1
ATOM 1691 C C . ASP A 1 219 ? -16.742 -7.936 -3.486 1.00 95.69 219 ASP A C 1
ATOM 1693 O O . ASP A 1 219 ? -16.308 -9.057 -3.211 1.00 95.69 219 ASP A O 1
ATOM 1697 N N . LYS A 1 220 ? -16.262 -7.264 -4.544 1.00 96.62 220 LYS A N 1
ATOM 1698 C CA . LYS A 1 220 ? -15.180 -7.781 -5.398 1.00 96.62 220 LYS A CA 1
ATOM 1699 C C . LYS A 1 220 ? -13.862 -7.938 -4.644 1.00 96.62 220 LYS A C 1
ATOM 1701 O O . LYS A 1 220 ? -13.127 -8.883 -4.938 1.00 96.62 220 LYS A O 1
ATOM 1706 N N . LEU A 1 221 ? -13.541 -7.028 -3.723 1.00 96.69 221 LEU A N 1
ATOM 1707 C CA . LEU A 1 221 ? -12.350 -7.116 -2.878 1.00 96.69 221 LEU A CA 1
ATOM 1708 C C . LEU A 1 221 ? -12.425 -8.356 -1.973 1.00 96.69 221 LEU A C 1
ATOM 1710 O O . LEU A 1 221 ? -11.470 -9.132 -1.926 1.00 96.69 221 LEU A O 1
ATOM 1714 N N . GLU A 1 222 ? -13.569 -8.590 -1.333 1.00 95.50 222 GLU A N 1
ATOM 1715 C CA . GLU A 1 222 ? -13.812 -9.759 -0.482 1.00 95.50 222 GLU A CA 1
ATOM 1716 C C . GLU A 1 222 ? -13.651 -11.074 -1.266 1.00 95.50 222 GLU A C 1
ATOM 1718 O O . GLU A 1 222 ? -12.881 -11.961 -0.883 1.00 95.50 222 GLU A O 1
ATOM 1723 N N . VAL A 1 223 ? -14.266 -11.165 -2.450 1.00 95.69 223 VAL A N 1
ATOM 1724 C CA . VAL A 1 223 ? -14.096 -12.317 -3.353 1.00 95.69 223 VAL A CA 1
ATOM 1725 C C . VAL A 1 223 ? -12.636 -12.479 -3.799 1.00 95.69 223 VAL A C 1
ATOM 1727 O O . VAL A 1 223 ? -12.140 -13.605 -3.945 1.00 95.69 223 VAL A O 1
ATOM 1730 N N . ALA A 1 224 ? -11.913 -11.379 -4.028 1.00 96.56 224 ALA A N 1
ATOM 1731 C CA . ALA A 1 224 ? -10.513 -11.425 -4.440 1.00 96.56 224 ALA A CA 1
ATOM 1732 C C . ALA A 1 224 ? -9.618 -12.047 -3.360 1.00 96.56 224 ALA A C 1
ATOM 1734 O O . ALA A 1 224 ? -8.760 -12.866 -3.713 1.00 96.56 224 ALA A O 1
ATOM 1735 N N . TYR A 1 225 ? -9.859 -11.750 -2.076 1.00 96.56 225 TYR A N 1
ATOM 1736 C CA . TYR A 1 225 ? -9.131 -12.369 -0.966 1.00 96.56 225 TYR A CA 1
ATOM 1737 C C . TYR A 1 225 ? -9.220 -13.895 -1.004 1.00 96.56 225 TYR A C 1
ATOM 1739 O O . TYR A 1 225 ? -8.203 -14.570 -0.863 1.00 96.56 225 TYR A O 1
ATOM 1747 N N . VAL A 1 226 ? -10.406 -14.453 -1.248 1.00 94.69 226 VAL A N 1
ATOM 1748 C CA . VAL A 1 226 ? -10.631 -15.908 -1.197 1.00 94.69 226 VAL A CA 1
ATOM 1749 C C . VAL A 1 226 ? -10.138 -16.634 -2.458 1.00 94.69 226 VAL A C 1
ATOM 1751 O O . VAL A 1 226 ? -9.830 -17.826 -2.415 1.00 94.69 226 VAL A O 1
ATOM 1754 N N . THR A 1 227 ? -10.052 -15.942 -3.596 1.00 93.88 227 THR A N 1
ATOM 1755 C CA . THR A 1 227 ? -9.820 -16.586 -4.900 1.00 93.88 227 THR A CA 1
ATOM 1756 C C . THR A 1 227 ? -8.371 -16.517 -5.379 1.00 93.88 227 THR A C 1
ATOM 1758 O O . THR A 1 227 ? -7.681 -17.535 -5.449 1.00 93.88 227 THR A O 1
ATOM 1761 N N . ARG A 1 228 ? -7.916 -15.330 -5.788 1.00 91.88 228 ARG A N 1
ATOM 1762 C CA . ARG A 1 228 ? -6.642 -15.121 -6.506 1.00 91.88 228 ARG A CA 1
ATOM 1763 C C . ARG A 1 228 ? -5.684 -14.169 -5.793 1.00 91.88 228 ARG A C 1
ATOM 1765 O O . ARG A 1 228 ? -4.531 -14.064 -6.206 1.00 91.88 228 ARG A O 1
ATOM 1772 N N . GLY A 1 229 ? -6.163 -13.520 -4.740 1.00 94.44 229 GLY A N 1
ATOM 1773 C CA . GLY A 1 229 ? -5.510 -12.416 -4.067 1.00 94.44 229 GLY A CA 1
ATOM 1774 C C . GLY A 1 229 ? -5.849 -11.059 -4.659 1.00 94.44 229 GLY A C 1
ATOM 1775 O O . GLY A 1 229 ? -6.311 -10.925 -5.799 1.00 94.44 229 GLY A O 1
ATOM 1776 N N . VAL A 1 230 ? -5.620 -10.052 -3.835 1.00 96.25 230 VAL A N 1
ATOM 1777 C CA . VAL A 1 230 ? -5.871 -8.658 -4.141 1.00 96.25 230 VAL A CA 1
ATOM 1778 C C . VAL A 1 230 ? -4.761 -8.134 -5.048 1.00 96.25 230 VAL A C 1
ATOM 1780 O O . VAL A 1 230 ? -3.581 -8.457 -4.926 1.00 96.25 230 VAL A O 1
ATOM 1783 N N . SER A 1 231 ? -5.164 -7.331 -6.022 1.00 94.25 231 SER A N 1
ATOM 1784 C CA . SER A 1 231 ? -4.256 -6.642 -6.938 1.00 94.25 231 SER A CA 1
ATOM 1785 C C . SER A 1 231 ? -4.466 -5.141 -6.829 1.00 94.25 231 SER A C 1
ATOM 1787 O O . SER A 1 231 ? -5.525 -4.704 -6.380 1.00 94.25 231 SER A O 1
ATOM 1789 N N . GLN A 1 232 ? -3.504 -4.362 -7.325 1.00 93.50 232 GLN A N 1
ATOM 1790 C CA . GLN A 1 232 ? -3.592 -2.901 -7.391 1.00 93.50 232 GLN A CA 1
ATOM 1791 C C . GLN A 1 232 ? -4.928 -2.403 -7.971 1.00 93.50 232 GLN A C 1
ATOM 1793 O O . GLN A 1 232 ? -5.506 -1.450 -7.459 1.00 93.50 232 GLN A O 1
ATOM 1798 N N . GLY A 1 233 ? -5.454 -3.076 -9.003 1.00 94.81 233 GLY A N 1
ATOM 1799 C CA . GLY A 1 233 ? -6.737 -2.716 -9.612 1.00 94.81 233 GLY A CA 1
ATOM 1800 C C . GLY A 1 233 ? -7.917 -2.780 -8.637 1.00 94.81 233 GLY A C 1
ATOM 1801 O O . GLY A 1 233 ? -8.752 -1.885 -8.651 1.00 94.81 233 GLY A O 1
ATOM 1802 N N . HIS A 1 234 ? -7.947 -3.770 -7.737 1.00 96.88 234 HIS A N 1
ATOM 1803 C CA . HIS A 1 234 ? -9.011 -3.870 -6.733 1.00 96.88 234 HIS A CA 1
ATOM 1804 C C . HIS A 1 234 ? -8.948 -2.694 -5.748 1.00 96.88 234 HIS A C 1
ATOM 1806 O O . HIS A 1 234 ? -9.980 -2.108 -5.441 1.00 96.88 234 HIS A O 1
ATOM 1812 N N . TRP A 1 235 ? -7.750 -2.292 -5.306 1.00 97.62 235 TRP A N 1
ATOM 1813 C CA . TRP A 1 235 ? -7.592 -1.139 -4.412 1.00 97.62 235 TRP A CA 1
ATOM 1814 C C . TRP A 1 235 ? -8.035 0.177 -5.053 1.00 97.62 235 TRP A C 1
ATOM 1816 O O . TRP A 1 235 ? -8.668 1.000 -4.395 1.00 97.62 235 TRP A O 1
ATOM 1826 N N . ILE A 1 236 ? -7.763 0.358 -6.346 1.00 96.31 236 ILE A N 1
ATOM 1827 C CA . ILE A 1 236 ? -8.209 1.540 -7.094 1.00 96.31 236 ILE A CA 1
ATOM 1828 C C . ILE A 1 236 ? -9.720 1.532 -7.287 1.00 96.31 236 ILE A C 1
ATOM 1830 O O . ILE A 1 236 ? -10.347 2.578 -7.142 1.00 96.31 236 ILE A O 1
ATOM 1834 N N . ASP A 1 237 ? -10.315 0.380 -7.594 1.00 97.31 237 ASP A N 1
ATOM 1835 C CA . ASP A 1 237 ? -11.767 0.262 -7.726 1.00 97.31 237 ASP A CA 1
ATOM 1836 C C . ASP A 1 237 ? -12.470 0.560 -6.396 1.00 97.31 237 ASP A C 1
ATOM 1838 O O . ASP A 1 237 ? -13.470 1.281 -6.384 1.00 97.31 237 ASP A O 1
ATOM 1842 N N . VAL A 1 238 ? -11.910 0.094 -5.274 1.00 97.69 238 VAL A N 1
ATOM 1843 C CA . VAL A 1 238 ? -12.386 0.439 -3.928 1.00 97.69 238 VAL A CA 1
ATOM 1844 C C . VAL A 1 238 ? -12.283 1.941 -3.702 1.00 97.69 238 VAL A C 1
ATOM 1846 O O . VAL A 1 238 ? -13.311 2.566 -3.453 1.00 97.69 238 VAL A O 1
ATOM 1849 N N . ALA A 1 239 ? -11.098 2.540 -3.872 1.00 96.38 239 ALA A N 1
ATOM 1850 C CA . ALA A 1 239 ? -10.906 3.981 -3.703 1.00 96.38 239 ALA A CA 1
ATOM 1851 C C . ALA A 1 239 ? -11.879 4.788 -4.578 1.00 96.38 239 ALA A C 1
ATOM 1853 O O . ALA A 1 239 ? -12.545 5.695 -4.093 1.00 96.38 239 ALA A O 1
ATOM 1854 N N . ARG A 1 240 ? -12.045 4.411 -5.851 1.00 96.12 240 ARG A N 1
ATOM 1855 C CA . ARG A 1 240 ? -12.996 5.038 -6.779 1.00 96.12 240 ARG A CA 1
ATOM 1856 C C . ARG A 1 240 ? -14.436 4.936 -6.284 1.00 96.12 240 ARG A C 1
ATOM 1858 O O . ARG A 1 240 ? -15.176 5.909 -6.386 1.00 96.12 240 ARG A O 1
ATOM 1865 N N . SER A 1 241 ? -14.836 3.784 -5.750 1.00 96.44 241 SER A N 1
ATOM 1866 C CA . SER A 1 241 ? -16.203 3.572 -5.262 1.00 96.44 241 SER A CA 1
ATOM 1867 C C . SER A 1 241 ? -16.560 4.426 -4.040 1.00 96.44 241 SER A C 1
ATOM 1869 O O . SER A 1 241 ? -17.742 4.590 -3.751 1.00 96.44 241 SER A O 1
ATOM 1871 N N . MET A 1 242 ? -15.563 4.993 -3.348 1.00 94.94 242 MET A N 1
ATOM 1872 C CA . MET A 1 242 ? -15.768 5.807 -2.147 1.00 94.94 242 MET A CA 1
ATOM 1873 C C . MET A 1 242 ? -16.146 7.260 -2.430 1.00 94.94 242 MET A C 1
ATOM 1875 O O . MET A 1 242 ? -16.647 7.922 -1.530 1.00 94.94 242 MET A O 1
ATOM 1879 N N . GLU A 1 243 ? -15.969 7.762 -3.657 1.00 93.44 243 GLU A N 1
ATOM 1880 C CA . GLU A 1 243 ? -16.261 9.164 -3.995 1.00 93.44 243 GLU A CA 1
ATOM 1881 C C . GLU A 1 243 ? -17.695 9.571 -3.615 1.00 93.44 243 GLU A C 1
ATOM 1883 O O . GLU A 1 243 ? -17.904 10.542 -2.889 1.00 93.44 243 GLU A O 1
ATOM 1888 N N . SER A 1 244 ? -18.688 8.807 -4.079 1.00 92.75 244 SER A N 1
ATOM 1889 C CA . SER A 1 244 ? -20.101 9.118 -3.842 1.00 92.75 244 SER A CA 1
ATOM 1890 C C . SER A 1 244 ? -20.530 8.942 -2.377 1.00 92.75 244 SER A C 1
ATOM 1892 O O . SER A 1 244 ? -21.194 9.844 -1.869 1.00 92.75 244 SER A O 1
ATOM 1894 N N . PRO A 1 245 ? -20.187 7.840 -1.675 1.00 92.88 245 PRO A N 1
ATOM 1895 C CA . PRO A 1 245 ? -20.466 7.717 -0.245 1.00 92.88 245 PRO A CA 1
ATOM 1896 C C . PRO A 1 245 ? -19.830 8.824 0.601 1.00 92.88 245 PRO A C 1
ATOM 1898 O O . PRO A 1 245 ? -20.523 9.441 1.406 1.00 92.88 245 PRO A O 1
ATOM 1901 N N . LEU A 1 246 ? -18.549 9.137 0.373 1.00 90.50 246 LEU A N 1
ATOM 1902 C CA . LEU A 1 246 ? -17.839 10.172 1.129 1.00 90.50 246 LEU A CA 1
ATOM 1903 C C . LEU A 1 246 ? -18.418 11.571 0.899 1.00 90.50 246 LEU A C 1
ATOM 1905 O O . LEU A 1 246 ? -18.413 12.386 1.810 1.00 90.50 246 LEU A O 1
ATOM 1909 N N . ALA A 1 247 ? -18.929 11.855 -0.302 1.00 89.25 247 ALA A N 1
ATOM 1910 C CA . ALA A 1 247 ? -19.542 13.145 -0.613 1.00 89.25 247 ALA A CA 1
ATOM 1911 C C . ALA A 1 247 ? -20.919 13.357 0.046 1.00 89.25 247 ALA A C 1
ATOM 1913 O O . ALA A 1 247 ? -21.394 14.490 0.094 1.00 89.25 247 ALA A O 1
ATOM 1914 N N . ARG A 1 248 ? -21.590 12.284 0.490 1.00 87.88 248 ARG A N 1
ATOM 1915 C CA . ARG A 1 248 ? -22.927 12.343 1.113 1.00 87.88 248 ARG A CA 1
ATOM 1916 C C . ARG A 1 248 ? -22.879 12.397 2.635 1.00 87.88 248 ARG A C 1
ATOM 1918 O O . ARG A 1 248 ? -23.843 12.843 3.245 1.00 87.88 248 ARG A O 1
ATOM 1925 N N . GLU A 1 249 ? -21.796 11.912 3.224 1.00 78.81 249 GLU A N 1
ATOM 1926 C CA . GLU A 1 249 ? -21.602 11.870 4.669 1.00 78.81 249 GLU A CA 1
ATOM 1927 C C . GLU A 1 249 ? -21.020 13.193 5.174 1.00 78.81 249 GLU A C 1
ATOM 1929 O O . GLU A 1 249 ? -20.010 13.685 4.665 1.00 78.81 249 GLU A O 1
ATOM 1934 N N . GLU A 1 250 ? -21.627 13.763 6.214 1.00 64.00 250 GLU A N 1
ATOM 1935 C CA . GLU A 1 250 ? -21.046 14.907 6.911 1.00 64.00 250 GLU A CA 1
ATOM 1936 C C . GLU A 1 250 ? -19.833 14.440 7.730 1.00 64.00 250 GLU A C 1
ATOM 1938 O O . GLU A 1 250 ? -19.952 13.761 8.750 1.00 64.00 250 GLU A O 1
ATOM 1943 N N . GLY A 1 251 ? -18.634 14.818 7.283 1.00 61.81 251 GLY A N 1
ATOM 1944 C CA . GLY A 1 251 ? -17.470 14.895 8.161 1.00 61.81 251 GLY A CA 1
ATOM 1945 C C . GLY A 1 251 ? -16.439 13.760 8.267 1.00 61.81 251 GLY A C 1
ATOM 1946 O O . GLY A 1 251 ? -15.579 13.945 9.126 1.00 61.81 251 GLY A O 1
ATOM 1947 N N . PRO A 1 252 ? -16.363 12.659 7.487 1.00 60.50 252 PRO A N 1
ATOM 1948 C CA . PRO A 1 252 ? -15.411 11.619 7.867 1.00 60.50 252 PRO A CA 1
ATOM 1949 C C . PRO A 1 252 ? -14.332 11.277 6.844 1.00 60.50 252 PRO A C 1
ATOM 1951 O O . PRO A 1 252 ? -13.805 10.199 6.995 1.00 60.50 252 PRO A O 1
ATOM 1954 N N . VAL A 1 253 ? -13.982 12.131 5.869 1.00 67.88 253 VAL A N 1
ATOM 1955 C CA . VAL A 1 253 ? -12.621 12.249 5.273 1.00 67.88 253 VAL A CA 1
ATOM 1956 C C . VAL A 1 253 ? -12.475 13.594 4.544 1.00 67.88 253 VAL A C 1
ATOM 1958 O O . VAL A 1 253 ? -12.727 13.648 3.335 1.00 67.88 253 VAL A O 1
ATOM 1961 N N . PRO A 1 254 ? -12.099 14.698 5.228 1.00 76.12 254 PRO A N 1
ATOM 1962 C CA . PRO A 1 254 ? -11.797 15.960 4.556 1.00 76.12 254 PRO A CA 1
ATOM 1963 C C . PRO A 1 254 ? -10.886 15.764 3.338 1.00 76.12 254 PRO A C 1
ATOM 1965 O O . PRO A 1 254 ? -9.892 15.046 3.389 1.00 76.12 254 PRO A O 1
ATOM 1968 N N . GLY A 1 255 ? -11.282 16.339 2.205 1.00 85.75 255 GLY A N 1
ATOM 1969 C CA . GLY A 1 255 ? -10.509 16.316 0.964 1.00 85.75 255 GLY A CA 1
ATOM 1970 C C . GLY A 1 255 ? -10.541 15.013 0.153 1.00 85.75 255 GLY A C 1
ATOM 1971 O O . GLY A 1 255 ? -10.332 15.084 -1.056 1.00 85.75 255 GLY A O 1
ATOM 1972 N N . MET A 1 256 ? -10.857 13.840 0.722 1.00 89.88 256 MET A N 1
ATOM 1973 C CA . MET A 1 256 ? -10.817 12.581 -0.049 1.00 89.88 256 MET A CA 1
ATOM 1974 C C . MET A 1 256 ? -11.905 12.506 -1.116 1.00 89.88 256 MET A C 1
ATOM 1976 O O . MET A 1 256 ? -11.610 12.142 -2.252 1.00 89.88 256 MET A O 1
ATOM 1980 N N . ALA A 1 257 ? -13.148 12.876 -0.790 1.00 90.56 257 ALA A N 1
ATOM 1981 C CA . ALA A 1 257 ? -14.232 12.905 -1.776 1.00 90.56 257 ALA A CA 1
ATOM 1982 C C . ALA A 1 257 ? -13.881 13.818 -2.963 1.00 90.56 257 ALA A C 1
ATOM 1984 O O . ALA A 1 257 ? -14.049 13.437 -4.122 1.00 90.56 257 ALA A O 1
ATOM 1985 N N . ASP A 1 258 ? -13.334 15.002 -2.676 1.00 90.56 258 ASP A N 1
ATOM 1986 C CA . ASP A 1 258 ? -12.937 15.969 -3.698 1.00 90.56 258 ASP A CA 1
ATOM 1987 C C . ASP A 1 258 ? -11.714 15.503 -4.499 1.00 90.56 258 ASP A C 1
ATOM 1989 O O . ASP A 1 258 ? -11.681 15.678 -5.717 1.00 90.56 258 ASP A O 1
ATOM 1993 N N . ALA A 1 259 ? -10.739 14.853 -3.858 1.00 91.62 259 ALA A N 1
ATOM 1994 C CA . ALA A 1 259 ? -9.571 14.291 -4.533 1.00 91.62 259 ALA A CA 1
ATOM 1995 C C . ALA A 1 259 ? -9.943 13.126 -5.466 1.00 91.62 259 ALA A C 1
ATOM 1997 O O . ALA A 1 259 ? -9.373 12.992 -6.554 1.00 91.62 259 ALA A O 1
ATOM 1998 N N . LEU A 1 260 ? -10.901 12.289 -5.054 1.00 92.12 260 LEU A N 1
ATOM 1999 C CA . LEU A 1 260 ? -11.406 11.160 -5.836 1.00 92.12 260 LEU A CA 1
ATOM 2000 C C . LEU A 1 260 ? -12.358 11.587 -6.957 1.00 92.12 260 LEU A C 1
ATOM 2002 O O . LEU A 1 260 ? -12.495 10.854 -7.942 1.00 92.12 260 LEU A O 1
ATOM 2006 N N . ARG A 1 261 ? -12.991 12.762 -6.848 1.00 91.12 261 ARG A N 1
ATOM 2007 C CA . ARG A 1 261 ? -13.879 13.288 -7.886 1.00 91.12 261 ARG A CA 1
ATOM 2008 C C . ARG A 1 261 ? -13.119 13.402 -9.204 1.00 91.12 261 ARG A C 1
ATOM 2010 O O . ARG A 1 261 ? -12.091 14.072 -9.314 1.00 91.12 261 ARG A O 1
ATOM 2017 N N . ARG A 1 262 ? -13.643 12.760 -10.250 1.00 85.81 262 ARG A N 1
ATOM 2018 C CA . ARG A 1 262 ? -13.069 12.885 -11.595 1.00 85.81 262 ARG A CA 1
ATOM 2019 C C . ARG A 1 262 ? -13.305 14.299 -12.119 1.00 85.81 262 ARG A C 1
ATOM 2021 O O . ARG A 1 262 ? -14.442 14.747 -12.255 1.00 85.81 262 ARG A O 1
ATOM 2028 N N . GLY A 1 263 ? -12.219 14.995 -12.437 1.00 81.00 263 GLY A N 1
ATOM 2029 C CA . GLY A 1 263 ? -12.276 16.310 -13.056 1.00 81.00 263 GLY A CA 1
ATOM 2030 C C . GLY A 1 263 ? -12.757 16.226 -14.505 1.00 81.00 263 GLY A C 1
ATOM 2031 O O . GLY A 1 263 ? -12.582 15.214 -15.194 1.00 81.00 263 GLY A O 1
ATOM 2032 N N . LYS A 1 264 ? -13.349 17.319 -15.001 1.00 80.25 264 LYS A N 1
ATOM 2033 C CA . LYS A 1 264 ? -13.693 17.443 -16.425 1.00 80.25 264 LYS A CA 1
ATOM 2034 C C . LYS A 1 264 ? -12.420 17.294 -17.272 1.00 80.25 264 LYS A C 1
ATOM 2036 O O . LYS A 1 264 ? -11.364 17.808 -16.909 1.00 80.25 264 LYS A O 1
ATOM 2041 N N . GLY A 1 265 ? -12.533 16.591 -18.399 1.00 78.38 265 GLY A N 1
ATOM 2042 C CA . GLY A 1 265 ? -11.434 16.437 -19.359 1.00 78.38 265 GLY A CA 1
ATOM 2043 C C . GLY A 1 265 ? -10.360 15.410 -18.984 1.00 78.38 265 GLY A C 1
ATOM 2044 O O . GLY A 1 265 ? -9.263 15.495 -19.518 1.00 78.38 265 GLY A O 1
ATOM 2045 N N . GLY A 1 266 ? -10.648 14.453 -18.094 1.00 78.62 266 GLY A N 1
ATOM 2046 C CA . GLY A 1 266 ? -9.671 13.421 -17.724 1.00 78.62 266 GLY A CA 1
ATOM 2047 C C . GLY A 1 266 ? -8.576 13.979 -16.819 1.00 78.62 266 GLY A C 1
ATOM 2048 O O . GLY A 1 266 ? -7.397 13.886 -17.123 1.00 78.62 266 GLY A O 1
ATOM 2049 N N . SER A 1 267 ? -8.977 14.606 -15.718 1.00 87.50 267 SER A N 1
ATOM 2050 C CA . SER A 1 267 ? -8.073 15.118 -14.688 1.00 87.50 267 SER A CA 1
ATOM 2051 C C . SER A 1 267 ? -8.486 14.592 -13.309 1.00 87.50 267 SER A C 1
ATOM 2053 O O . SER A 1 267 ? -9.580 14.046 -13.144 1.00 87.50 267 SER A O 1
ATOM 2055 N N . GLY A 1 268 ? -7.608 14.727 -12.314 1.00 93.12 268 GLY A N 1
ATOM 2056 C CA . GLY A 1 268 ? -7.853 14.280 -10.938 1.00 93.12 268 GLY A CA 1
ATOM 2057 C C . GLY A 1 268 ? -6.985 13.092 -10.522 1.00 93.12 268 GLY A C 1
ATOM 2058 O O . GLY A 1 268 ? -6.272 12.507 -11.339 1.00 93.12 268 GLY A O 1
ATOM 2059 N N . LEU A 1 269 ? -7.024 12.755 -9.231 1.00 96.12 269 LEU A N 1
ATOM 2060 C CA . LEU A 1 269 ? -6.175 11.715 -8.637 1.00 96.12 269 LEU A CA 1
ATOM 2061 C C . LEU A 1 269 ? -6.358 10.366 -9.337 1.00 96.12 269 LEU A C 1
ATOM 2063 O O . LEU A 1 269 ? -5.387 9.744 -9.755 1.00 96.12 269 LEU A O 1
ATOM 2067 N N . LEU A 1 270 ? -7.612 9.952 -9.535 1.00 95.12 270 LEU A N 1
ATOM 2068 C CA . LEU A 1 270 ? -7.923 8.679 -10.184 1.00 95.12 270 LEU A CA 1
ATOM 2069 C C . LEU A 1 270 ? -7.451 8.622 -11.637 1.00 95.12 270 LEU A C 1
ATOM 2071 O O . LEU A 1 270 ? -7.042 7.560 -12.086 1.00 95.12 270 LEU A O 1
ATOM 2075 N N . TYR A 1 271 ? -7.478 9.743 -12.364 1.00 95.38 271 TYR A N 1
ATOM 2076 C CA . TYR A 1 271 ? -6.951 9.780 -13.727 1.00 95.38 271 TYR A CA 1
ATOM 2077 C C . TYR A 1 271 ? -5.441 9.532 -13.740 1.00 95.38 271 TYR A C 1
ATOM 2079 O O . TYR A 1 271 ? -4.968 8.704 -14.513 1.00 95.38 271 TYR A O 1
ATOM 2087 N N . ASP A 1 272 ? -4.689 10.215 -12.874 1.00 97.31 272 ASP A N 1
ATOM 2088 C CA . ASP A 1 272 ? -3.239 10.030 -12.807 1.00 97.31 272 ASP A CA 1
ATOM 2089 C C . ASP A 1 272 ? -2.874 8.610 -12.342 1.00 97.31 272 ASP A C 1
ATOM 2091 O O . ASP A 1 272 ? -1.982 7.994 -12.923 1.00 97.31 272 ASP A O 1
ATOM 2095 N N . LEU A 1 273 ? -3.619 8.030 -11.393 1.00 96.81 273 LEU A N 1
ATOM 2096 C CA . LEU A 1 273 ? -3.463 6.619 -11.019 1.00 96.81 273 LEU A CA 1
ATOM 2097 C C . LEU A 1 273 ? -3.790 5.666 -12.178 1.00 96.81 273 LEU A C 1
ATOM 2099 O O . LEU A 1 273 ? -3.045 4.713 -12.392 1.00 96.81 273 LEU A O 1
ATOM 2103 N N . ASP A 1 274 ? -4.846 5.923 -12.956 1.00 95.44 274 ASP A N 1
ATOM 2104 C CA . ASP A 1 274 ? -5.203 5.108 -14.125 1.00 95.44 274 ASP A CA 1
ATOM 2105 C C . ASP A 1 274 ? -4.063 5.121 -15.178 1.00 95.44 274 ASP A C 1
ATOM 2107 O O . ASP A 1 274 ? -3.750 4.076 -15.756 1.00 95.44 274 ASP A O 1
ATOM 2111 N N . GLN A 1 275 ? -3.377 6.259 -15.380 1.00 96.88 275 GLN A N 1
ATOM 2112 C CA . GLN A 1 275 ? -2.191 6.343 -16.254 1.00 96.88 275 GLN A CA 1
ATOM 2113 C C . GLN A 1 275 ? -1.012 5.519 -15.713 1.00 96.88 275 GLN A C 1
ATOM 2115 O O . GLN A 1 275 ? -0.382 4.764 -16.457 1.00 96.8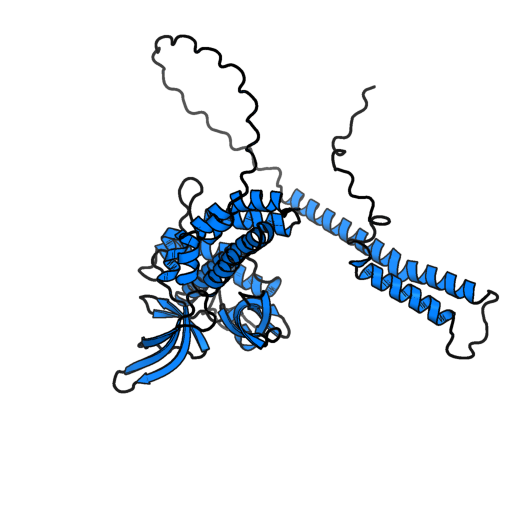8 275 GLN A O 1
ATOM 2120 N N . LEU A 1 276 ? -0.741 5.612 -14.409 1.00 97.12 276 LEU A N 1
ATOM 2121 C CA . LEU A 1 276 ? 0.341 4.869 -13.752 1.00 97.12 276 LEU A CA 1
ATOM 2122 C C . LEU A 1 276 ? 0.087 3.353 -13.768 1.00 97.12 276 LEU A C 1
ATOM 2124 O O . LEU A 1 276 ? 1.009 2.571 -13.987 1.00 97.12 276 LEU A O 1
ATOM 2128 N N . VAL A 1 277 ? -1.166 2.922 -13.603 1.00 95.06 277 VAL A N 1
ATOM 2129 C CA . VAL A 1 277 ? -1.575 1.511 -13.721 1.00 95.06 277 VAL A CA 1
ATOM 2130 C C . VAL A 1 277 ? -1.422 1.003 -15.145 1.00 95.06 277 VAL A C 1
ATOM 2132 O O . VAL A 1 277 ? -0.991 -0.133 -15.351 1.00 95.06 277 VAL A O 1
ATOM 2135 N N . ALA A 1 278 ? -1.786 1.814 -16.140 1.00 95.50 278 ALA A N 1
ATOM 2136 C CA . ALA A 1 278 ? -1.577 1.448 -17.532 1.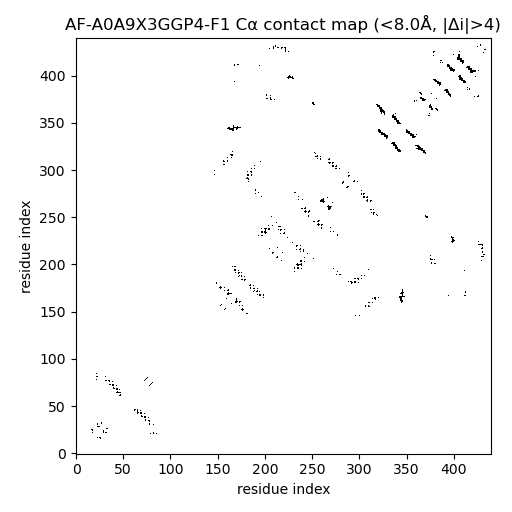00 95.50 278 ALA A CA 1
ATOM 2137 C C . ALA A 1 278 ? -0.086 1.197 -17.800 1.00 95.50 278 ALA A C 1
ATOM 2139 O O . ALA A 1 278 ? 0.254 0.181 -18.412 1.00 95.50 278 ALA A O 1
ATOM 2140 N N . GLU A 1 279 ? 0.800 2.049 -17.273 1.00 97.44 279 GLU A N 1
ATOM 2141 C CA . GLU A 1 279 ? 2.246 1.848 -17.387 1.00 97.44 279 GLU A CA 1
ATOM 2142 C C . GLU A 1 279 ? 2.745 0.624 -16.611 1.00 97.44 279 GLU A C 1
ATOM 2144 O O . GLU A 1 279 ? 3.480 -0.197 -17.166 1.00 97.44 279 GLU A O 1
ATOM 2149 N N . TRP A 1 280 ? 2.273 0.420 -15.379 1.00 95.62 280 TRP A N 1
ATOM 2150 C CA . TRP A 1 280 ? 2.569 -0.786 -14.604 1.00 95.62 280 TRP A CA 1
ATOM 2151 C C . TRP A 1 280 ? 2.204 -2.062 -15.367 1.00 95.62 280 TRP A C 1
ATOM 2153 O O . TRP A 1 280 ? 2.997 -2.998 -15.453 1.00 95.62 280 TRP A O 1
ATOM 2163 N N . ASN A 1 281 ? 1.013 -2.103 -15.967 1.00 94.56 281 ASN A N 1
ATOM 2164 C CA . ASN A 1 281 ? 0.554 -3.255 -16.734 1.00 94.56 281 ASN A CA 1
ATOM 2165 C C . ASN A 1 281 ? 1.408 -3.476 -17.987 1.00 94.56 281 ASN A C 1
ATOM 2167 O O . ASN A 1 281 ? 1.747 -4.621 -18.294 1.00 94.56 281 ASN A O 1
ATOM 2171 N N . ARG A 1 282 ? 1.809 -2.407 -18.694 1.00 94.75 282 ARG A N 1
ATOM 2172 C CA . ARG A 1 282 ? 2.768 -2.513 -19.809 1.00 94.75 282 ARG A CA 1
ATOM 2173 C C . ARG A 1 282 ? 4.076 -3.147 -19.334 1.00 94.75 282 ARG A C 1
ATOM 2175 O O . ARG A 1 282 ? 4.528 -4.131 -19.927 1.00 94.75 282 ARG A O 1
ATOM 2182 N N . TRP A 1 283 ? 4.631 -2.655 -18.229 1.00 95.00 283 TRP A N 1
ATOM 2183 C CA . TRP A 1 283 ? 5.847 -3.193 -17.621 1.00 95.00 283 TRP A CA 1
ATOM 2184 C C . TRP A 1 283 ? 5.702 -4.669 -17.218 1.00 95.00 283 TRP A C 1
ATOM 2186 O O . TRP A 1 283 ? 6.501 -5.508 -17.643 1.00 95.00 283 TRP A O 1
ATOM 2196 N N . ALA A 1 284 ? 4.638 -5.020 -16.493 1.00 91.75 284 ALA A N 1
ATOM 2197 C CA . ALA A 1 284 ? 4.365 -6.378 -16.021 1.00 91.75 284 ALA A CA 1
ATOM 2198 C C . ALA A 1 284 ? 4.149 -7.385 -17.168 1.00 91.75 284 ALA A C 1
ATOM 2200 O O . ALA A 1 284 ? 4.439 -8.575 -17.025 1.00 91.75 284 ALA A O 1
ATOM 2201 N N . HIS A 1 285 ? 3.682 -6.918 -18.329 1.00 93.44 285 HIS A N 1
ATOM 2202 C CA . HIS A 1 285 ? 3.532 -7.721 -19.545 1.00 93.44 285 HIS A CA 1
ATOM 2203 C C . HIS A 1 285 ? 4.793 -7.770 -20.424 1.00 93.44 285 HIS A C 1
ATOM 2205 O O . HIS A 1 285 ? 4.740 -8.260 -21.554 1.00 93.44 285 HIS A O 1
ATOM 2211 N N . GLY A 1 286 ? 5.942 -7.333 -19.900 1.00 92.75 286 GLY A N 1
ATOM 2212 C CA . GLY A 1 286 ? 7.239 -7.422 -20.573 1.00 92.75 286 GLY A CA 1
ATOM 2213 C C . GLY A 1 286 ? 7.506 -6.297 -21.573 1.00 92.75 286 GLY A C 1
ATOM 2214 O O . GLY A 1 286 ? 8.484 -6.377 -22.312 1.00 92.75 286 GLY A O 1
ATOM 2215 N N . ALA A 1 287 ? 6.669 -5.257 -21.589 1.00 94.50 287 ALA A N 1
ATOM 2216 C CA . ALA A 1 287 ? 6.870 -4.039 -22.373 1.00 94.50 287 ALA A CA 1
ATOM 2217 C C . ALA A 1 287 ? 7.485 -2.901 -21.533 1.00 94.50 287 ALA A C 1
ATOM 2219 O O . ALA A 1 287 ? 7.262 -1.731 -21.823 1.00 94.50 287 ALA A O 1
ATOM 2220 N N . GLY A 1 288 ? 8.236 -3.246 -20.481 1.00 94.00 288 GLY A N 1
ATOM 2221 C CA . GLY A 1 288 ? 9.034 -2.287 -19.718 1.00 94.00 288 GLY A CA 1
ATOM 2222 C C . GLY A 1 288 ? 10.279 -1.819 -20.485 1.00 94.00 288 GLY A C 1
ATOM 2223 O O . GLY A 1 288 ? 10.671 -2.462 -21.467 1.00 94.00 288 GLY A O 1
ATOM 2224 N N . PRO A 1 289 ? 10.932 -0.737 -20.025 1.00 96.06 289 PRO A N 1
ATOM 2225 C CA . PRO A 1 289 ? 12.098 -0.182 -20.696 1.00 96.06 289 PRO A CA 1
ATOM 2226 C C . PRO A 1 289 ? 13.253 -1.187 -20.744 1.00 96.06 289 PRO A C 1
ATOM 2228 O O . PRO A 1 289 ? 13.604 -1.831 -19.750 1.00 96.06 289 PRO A O 1
ATOM 2231 N N . ARG A 1 290 ? 13.875 -1.324 -21.916 1.00 95.38 290 ARG A N 1
ATOM 2232 C CA . ARG A 1 290 ? 14.937 -2.307 -22.178 1.00 95.38 290 ARG A CA 1
ATOM 2233 C C . ARG A 1 290 ? 16.307 -1.814 -21.730 1.00 95.38 290 ARG A C 1
ATOM 2235 O O . ARG A 1 290 ? 17.183 -2.618 -21.412 1.00 95.38 290 ARG A O 1
ATOM 2242 N N . ASN A 1 291 ? 16.505 -0.501 -21.721 1.00 94.19 291 ASN A N 1
ATOM 2243 C CA . ASN A 1 291 ? 17.773 0.151 -21.416 1.00 94.19 291 ASN A CA 1
ATOM 2244 C C . ASN A 1 291 ? 17.552 1.460 -20.632 1.00 94.19 291 ASN A C 1
ATOM 2246 O O . ASN A 1 291 ? 16.418 1.885 -20.420 1.00 94.19 291 ASN A O 1
ATOM 2250 N N . LYS A 1 292 ? 18.643 2.077 -20.153 1.00 94.12 292 LYS A N 1
ATOM 2251 C CA . LYS A 1 292 ? 18.572 3.302 -19.337 1.00 94.12 292 LYS A CA 1
ATOM 2252 C C . LYS A 1 292 ? 17.990 4.512 -20.093 1.00 94.12 292 LYS A C 1
ATOM 2254 O O . LYS A 1 292 ? 17.194 5.212 -19.478 1.00 94.12 292 LYS A O 1
ATOM 2259 N N . PRO A 1 293 ? 18.327 4.765 -21.376 1.00 94.19 293 PRO A N 1
ATOM 2260 C CA . PRO A 1 293 ? 17.686 5.833 -22.149 1.00 94.19 293 PRO A CA 1
ATOM 2261 C C . PRO A 1 293 ? 16.168 5.672 -22.271 1.00 94.19 293 PRO A C 1
ATOM 2263 O O . PRO A 1 293 ? 15.439 6.602 -21.950 1.00 94.19 293 PRO A O 1
ATOM 2266 N N . GLU A 1 294 ? 15.687 4.476 -22.628 1.00 95.69 294 GLU A N 1
ATOM 2267 C CA . GLU A 1 294 ? 14.247 4.194 -22.704 1.00 95.69 294 GLU A CA 1
ATOM 2268 C C . GLU A 1 294 ? 13.585 4.366 -21.330 1.00 95.69 294 GLU A C 1
ATOM 2270 O O . GLU A 1 294 ? 12.498 4.923 -21.231 1.00 95.69 294 GLU A O 1
ATOM 2275 N N . ALA A 1 295 ? 14.252 3.950 -20.248 1.00 96.56 295 ALA A N 1
ATOM 2276 C CA . ALA A 1 295 ? 13.742 4.180 -18.900 1.00 96.56 295 ALA A CA 1
ATOM 2277 C C . ALA A 1 295 ? 13.644 5.672 -18.560 1.00 96.56 295 ALA A C 1
ATOM 2279 O O . ALA A 1 295 ? 12.663 6.077 -17.952 1.00 96.56 295 ALA A O 1
ATOM 2280 N N . ALA A 1 296 ? 14.614 6.494 -18.971 1.00 95.94 296 ALA A N 1
ATOM 2281 C CA . ALA A 1 296 ? 14.564 7.940 -18.769 1.00 95.94 296 ALA A CA 1
ATOM 2282 C C . ALA A 1 296 ? 13.408 8.592 -19.550 1.00 95.94 296 ALA A C 1
ATOM 2284 O O . ALA A 1 296 ? 12.729 9.458 -19.006 1.00 95.94 296 ALA A O 1
ATOM 2285 N N . GLU A 1 297 ? 13.142 8.147 -20.781 1.00 95.25 297 GLU A N 1
ATOM 2286 C CA . GLU A 1 297 ? 11.990 8.601 -21.575 1.00 95.25 297 GLU A CA 1
ATOM 2287 C C . GLU A 1 297 ? 10.664 8.234 -20.893 1.00 95.25 297 GLU A C 1
ATOM 2289 O O . GLU A 1 297 ? 9.831 9.103 -20.639 1.00 95.25 297 GLU A O 1
ATOM 2294 N N . ARG A 1 298 ? 10.496 6.964 -20.502 1.00 96.94 298 ARG A N 1
ATOM 2295 C CA . ARG A 1 298 ? 9.299 6.493 -19.782 1.00 96.94 298 ARG A CA 1
ATOM 2296 C C . ARG A 1 298 ? 9.115 7.191 -18.442 1.00 96.94 298 ARG A C 1
ATOM 2298 O O . ARG A 1 298 ? 7.994 7.514 -18.053 1.00 96.94 298 ARG A O 1
ATOM 2305 N N . LEU A 1 299 ? 10.208 7.441 -17.729 1.00 96.81 299 LEU A N 1
ATOM 2306 C CA . LEU A 1 299 ? 10.201 8.163 -16.464 1.00 96.81 299 LEU A CA 1
ATOM 2307 C C . LEU A 1 299 ? 9.758 9.617 -16.658 1.00 96.81 299 LEU A C 1
ATOM 2309 O O . LEU A 1 299 ? 8.952 10.097 -15.868 1.00 96.81 299 LEU A O 1
ATOM 2313 N N . ALA A 1 300 ? 10.212 10.292 -17.718 1.00 96.06 300 ALA A N 1
ATOM 2314 C CA . ALA A 1 300 ? 9.778 11.650 -18.049 1.00 96.06 300 ALA A CA 1
ATOM 2315 C C . ALA A 1 300 ? 8.262 11.735 -18.309 1.00 96.06 300 ALA A C 1
ATOM 2317 O O . ALA A 1 300 ? 7.632 12.727 -17.952 1.00 96.06 300 ALA A O 1
ATOM 2318 N N . GLU A 1 301 ? 7.670 10.685 -18.889 1.00 96.44 301 GLU A N 1
ATOM 2319 C CA . GLU A 1 301 ? 6.218 10.568 -19.077 1.00 96.44 301 GLU A CA 1
ATOM 2320 C C . GLU A 1 301 ? 5.487 10.243 -17.762 1.00 96.44 301 GLU A C 1
ATOM 2322 O O . GLU A 1 301 ? 4.433 10.805 -17.475 1.00 96.44 301 GLU A O 1
ATOM 2327 N N . THR A 1 302 ? 6.051 9.350 -16.946 1.00 97.50 302 THR A N 1
ATOM 2328 C CA . THR A 1 302 ? 5.400 8.775 -15.755 1.00 97.50 302 THR A CA 1
ATOM 2329 C C . THR A 1 302 ? 5.453 9.709 -14.542 1.00 97.50 302 THR A C 1
ATOM 2331 O O . THR A 1 302 ? 4.467 9.836 -13.812 1.00 97.50 302 THR A O 1
ATOM 2334 N N . MET A 1 303 ? 6.580 10.390 -14.316 1.00 97.69 303 MET A N 1
ATOM 2335 C CA . MET A 1 303 ? 6.801 11.215 -13.120 1.00 97.69 303 MET A CA 1
ATOM 2336 C C . MET A 1 303 ? 5.768 12.327 -12.926 1.00 97.69 303 MET A C 1
ATOM 2338 O O . MET A 1 303 ? 5.255 12.436 -11.813 1.00 97.69 303 MET A O 1
ATOM 2342 N N . PRO A 1 304 ? 5.366 13.097 -13.957 1.00 97.44 304 PRO A N 1
ATOM 2343 C CA . PRO A 1 304 ? 4.343 14.125 -13.785 1.00 97.44 304 PRO A CA 1
ATOM 2344 C C . PRO A 1 304 ? 2.999 13.574 -13.288 1.00 97.44 304 PRO A C 1
ATOM 2346 O O . PRO A 1 304 ? 2.286 14.265 -12.563 1.00 97.44 304 PRO A O 1
ATOM 2349 N N . HIS A 1 305 ? 2.629 12.345 -13.672 1.00 98.12 305 HIS A N 1
ATOM 2350 C CA . HIS A 1 305 ? 1.424 11.693 -13.152 1.00 98.12 305 HIS A CA 1
ATOM 2351 C C . HIS A 1 305 ? 1.584 11.337 -11.673 1.00 98.12 305 HIS A C 1
ATOM 2353 O O . HIS A 1 305 ? 0.680 11.599 -10.882 1.00 98.12 305 HIS A O 1
ATOM 2359 N N . LEU A 1 306 ? 2.741 10.792 -11.286 1.00 98.56 306 LEU A N 1
ATOM 2360 C CA . LEU A 1 306 ? 3.020 10.447 -9.894 1.00 98.56 306 LEU A CA 1
ATOM 2361 C C . LEU A 1 306 ? 3.048 11.683 -8.987 1.00 98.56 306 LEU A C 1
ATOM 2363 O O . LEU A 1 306 ? 2.436 11.664 -7.924 1.00 98.56 306 LEU A O 1
ATOM 2367 N N . GLU A 1 307 ? 3.712 12.759 -9.406 1.00 98.44 307 GLU A N 1
ATOM 2368 C CA . GLU A 1 307 ? 3.797 14.006 -8.637 1.00 98.44 307 GLU A CA 1
ATOM 2369 C C . GLU A 1 307 ? 2.408 14.592 -8.376 1.00 98.44 307 GLU A C 1
ATOM 2371 O O . GLU A 1 307 ? 2.041 14.818 -7.225 1.00 98.44 307 GLU A O 1
ATOM 2376 N N . ARG A 1 308 ? 1.577 14.731 -9.417 1.00 97.81 308 ARG A N 1
ATOM 2377 C CA . ARG A 1 308 ? 0.197 15.214 -9.251 1.00 97.81 308 ARG A CA 1
ATOM 2378 C C . ARG A 1 308 ? -0.666 14.272 -8.415 1.00 97.81 308 ARG A C 1
ATOM 2380 O O . ARG A 1 308 ? -1.563 14.736 -7.714 1.00 97.81 308 ARG A O 1
ATOM 2387 N N . ALA A 1 309 ? -0.439 12.960 -8.492 1.00 98.25 309 ALA A N 1
ATOM 2388 C CA . ALA A 1 309 ? -1.145 12.000 -7.651 1.00 98.25 309 ALA A CA 1
ATOM 2389 C C . ALA A 1 309 ? -0.760 12.162 -6.170 1.00 98.25 309 ALA A C 1
ATOM 2391 O O . ALA A 1 309 ? -1.645 12.178 -5.319 1.00 98.25 309 ALA A O 1
ATOM 2392 N N . LEU A 1 310 ? 0.529 12.336 -5.862 1.00 98.56 310 LEU A N 1
ATOM 2393 C CA . LEU A 1 310 ? 1.011 12.585 -4.499 1.00 98.56 310 LEU A CA 1
ATOM 2394 C C . LEU A 1 310 ? 0.496 13.919 -3.951 1.00 98.56 310 LEU A C 1
ATOM 2396 O O . LEU A 1 310 ? -0.012 13.961 -2.835 1.00 98.56 310 LEU A O 1
ATOM 2400 N N . GLU A 1 311 ? 0.551 14.981 -4.754 1.00 97.69 311 GLU A N 1
ATOM 2401 C CA . GLU A 1 311 ? 0.034 16.304 -4.391 1.00 97.69 311 GLU A CA 1
ATOM 2402 C C . GLU A 1 311 ? -1.468 16.253 -4.075 1.00 97.69 311 GLU A C 1
ATOM 2404 O O . GLU A 1 311 ? -1.911 16.738 -3.035 1.00 97.69 311 GLU A O 1
ATOM 2409 N N . ARG A 1 312 ? -2.272 15.588 -4.916 1.00 96.81 312 ARG A N 1
ATOM 2410 C CA . ARG A 1 312 ? -3.714 15.419 -4.662 1.00 96.81 312 ARG A CA 1
ATOM 2411 C C . ARG A 1 312 ? -4.035 14.447 -3.534 1.00 96.81 312 ARG A C 1
ATOM 2413 O O . ARG A 1 312 ? -5.162 14.456 -3.058 1.00 96.81 312 ARG A O 1
ATOM 2420 N N . ALA A 1 313 ? -3.083 13.621 -3.115 1.00 97.31 313 ALA A N 1
ATOM 2421 C CA . ALA A 1 313 ? -3.213 12.752 -1.951 1.00 97.31 313 ALA A CA 1
ATOM 2422 C C . ALA A 1 313 ? -2.802 13.440 -0.636 1.00 97.31 313 ALA A C 1
ATOM 2424 O O . ALA A 1 313 ? -2.848 12.805 0.416 1.00 97.31 313 ALA A O 1
ATOM 2425 N N . SER A 1 314 ? -2.438 14.729 -0.665 1.00 96.19 314 SER A N 1
ATOM 2426 C CA . SER A 1 314 ? -2.069 15.520 0.522 1.00 96.19 314 SER A CA 1
ATOM 2427 C C . SER A 1 314 ? -3.159 15.582 1.596 1.00 96.19 314 SER A C 1
ATOM 2429 O O . SER A 1 314 ? -2.836 15.751 2.769 1.00 96.19 314 SER A O 1
ATOM 2431 N N . PHE A 1 315 ? -4.429 15.341 1.257 1.00 94.12 315 PHE A N 1
ATOM 2432 C CA . PHE A 1 315 ? -5.498 15.209 2.256 1.00 94.12 315 PHE A CA 1
ATOM 2433 C C . PHE A 1 315 ? -5.228 14.083 3.276 1.00 94.12 315 PHE A C 1
ATOM 2435 O O . PHE A 1 315 ? -5.693 14.151 4.409 1.00 94.12 315 PHE A O 1
ATOM 2442 N N . LEU A 1 316 ? -4.427 13.064 2.923 1.00 95.69 316 LEU A N 1
ATOM 2443 C CA . LEU A 1 316 ? -4.034 11.995 3.849 1.00 95.69 316 LEU A CA 1
ATOM 2444 C C . LEU A 1 316 ? -3.174 12.504 5.020 1.00 95.69 316 LEU A C 1
ATOM 2446 O O . LEU A 1 316 ? -3.032 11.807 6.022 1.00 95.69 316 LEU A O 1
ATOM 2450 N N . THR A 1 317 ? -2.599 13.705 4.921 1.00 95.12 317 THR A N 1
ATOM 2451 C CA . THR A 1 317 ? -1.833 14.323 6.018 1.00 95.12 317 THR A CA 1
ATOM 2452 C C . THR A 1 317 ? -2.717 14.703 7.208 1.00 95.12 317 THR A C 1
ATOM 2454 O O . THR A 1 317 ? -2.254 14.678 8.350 1.00 95.12 317 THR A O 1
ATOM 2457 N N . GLU A 1 318 ? -4.002 14.972 6.960 1.00 92.50 318 GLU A N 1
ATOM 2458 C CA . GLU A 1 318 ? -5.016 15.251 7.984 1.00 92.50 318 GLU A CA 1
ATOM 2459 C C . GLU A 1 318 ? -5.558 13.962 8.634 1.00 92.50 318 GLU A C 1
ATOM 2461 O O . GLU A 1 318 ? -6.360 14.020 9.562 1.00 92.50 318 GLU A O 1
ATOM 2466 N N . TRP A 1 319 ? -5.103 12.797 8.151 1.00 91.50 319 TRP A N 1
ATOM 2467 C CA . TRP A 1 319 ? -5.592 11.454 8.475 1.00 91.50 319 TRP A CA 1
ATOM 2468 C C . TRP A 1 319 ? -4.459 10.579 9.006 1.00 91.50 319 TRP A C 1
ATOM 2470 O O . TRP A 1 319 ? -4.102 9.571 8.384 1.00 91.50 319 TRP A O 1
ATOM 2480 N N . PRO A 1 320 ? -3.828 10.961 10.132 1.00 95.44 320 PRO A N 1
ATOM 2481 C CA . PRO A 1 320 ? -2.633 10.283 10.575 1.00 95.44 320 PRO A CA 1
ATOM 2482 C C . PRO A 1 320 ? -2.945 8.834 10.942 1.00 95.44 320 PRO A C 1
ATOM 2484 O O . PRO A 1 320 ? -3.849 8.549 11.731 1.00 95.44 320 PRO A O 1
ATOM 2487 N N . TRP A 1 321 ? -2.155 7.923 10.378 1.00 97.75 321 TRP A N 1
ATOM 2488 C CA . TRP A 1 321 ? -2.116 6.538 10.817 1.00 97.75 321 TRP A CA 1
ATOM 2489 C C . TRP A 1 321 ? -1.374 6.489 12.147 1.00 97.75 321 TRP A C 1
ATOM 2491 O O . TRP A 1 321 ? -0.270 7.025 12.276 1.00 97.75 321 TRP A O 1
ATOM 2501 N N . VAL A 1 322 ? -1.975 5.844 13.138 1.00 98.19 322 VAL A N 1
ATOM 2502 C CA . VAL A 1 322 ? -1.387 5.667 14.463 1.00 98.19 322 VAL A CA 1
ATOM 2503 C C . VAL A 1 322 ? -1.424 4.199 14.849 1.00 98.19 322 VAL A C 1
ATOM 2505 O O . VAL A 1 322 ? -2.430 3.524 14.655 1.00 98.19 322 VAL A O 1
ATOM 2508 N N . LEU A 1 323 ? -0.313 3.699 15.373 1.00 98.38 323 LEU A N 1
ATOM 2509 C CA . LEU A 1 323 ? -0.229 2.395 16.012 1.00 98.38 323 LEU A CA 1
ATOM 2510 C C . LEU A 1 323 ? -0.491 2.588 17.499 1.00 98.38 323 LEU A C 1
ATOM 2512 O O . LEU A 1 323 ? 0.265 3.296 18.161 1.00 98.38 323 LEU A O 1
ATOM 2516 N N . ILE A 1 324 ? -1.541 1.975 18.030 1.00 98.25 324 ILE A N 1
ATOM 2517 C CA . ILE A 1 324 ? -1.818 2.051 19.463 1.00 98.25 324 ILE A CA 1
ATOM 2518 C C . ILE A 1 324 ? -0.871 1.114 20.195 1.00 98.25 324 ILE A C 1
ATOM 2520 O O . ILE A 1 324 ? -0.807 -0.073 19.902 1.00 98.25 324 ILE A O 1
ATOM 2524 N N . GLU A 1 325 ? -0.122 1.652 21.146 1.00 97.44 325 GLU A N 1
ATOM 2525 C CA . GLU A 1 325 ? 0.812 0.873 21.960 1.00 97.44 325 GLU A CA 1
ATOM 2526 C C . GLU A 1 325 ? 0.155 0.435 23.261 1.00 97.44 325 GLU A C 1
ATOM 2528 O O . GLU A 1 325 ? 0.412 -0.661 23.754 1.00 97.44 325 GLU A O 1
ATOM 2533 N N . LYS A 1 326 ? -0.639 1.334 23.854 1.00 97.31 326 LYS A N 1
ATOM 2534 C CA . LYS A 1 326 ? -1.275 1.095 25.142 1.00 97.31 326 LYS A CA 1
ATOM 2535 C C . LYS A 1 326 ? -2.480 1.998 25.356 1.00 97.31 326 LYS A C 1
ATOM 2537 O O . LYS A 1 326 ? -2.336 3.220 25.316 1.00 97.31 326 LYS A O 1
ATOM 2542 N N . SER A 1 327 ? -3.615 1.416 25.720 1.00 97.62 327 SER A N 1
ATOM 2543 C CA . SER A 1 327 ? -4.821 2.131 26.147 1.00 97.62 327 SER A CA 1
ATOM 2544 C C . SER A 1 327 ? -5.101 1.937 27.643 1.00 97.62 327 SER A C 1
ATOM 2546 O O . SER A 1 327 ? -5.179 0.813 28.139 1.00 97.62 327 SER A O 1
ATOM 2548 N N . GLN A 1 328 ? -5.224 3.030 28.406 1.00 97.88 328 GLN A N 1
ATOM 2549 C CA . GLN A 1 328 ? -5.450 2.985 29.857 1.00 97.88 328 GLN A CA 1
ATOM 2550 C C . GLN A 1 328 ? -6.692 3.772 30.266 1.00 97.88 328 GLN A C 1
ATOM 2552 O O . GLN A 1 328 ? -6.748 4.988 30.099 1.00 97.88 328 GLN A O 1
ATOM 2557 N N . TRP A 1 329 ? -7.659 3.088 30.880 1.00 97.75 329 TRP A N 1
ATOM 2558 C CA . TRP A 1 329 ? -8.855 3.725 31.429 1.00 97.75 329 TRP A CA 1
ATOM 2559 C C . TRP A 1 329 ? -8.532 4.605 32.640 1.00 97.75 329 TRP A C 1
ATOM 2561 O O . TRP A 1 329 ? -7.994 4.137 33.649 1.00 97.75 329 TRP A O 1
ATOM 2571 N N . ARG A 1 330 ? -8.941 5.871 32.580 1.00 97.81 330 ARG A N 1
ATOM 2572 C CA . ARG A 1 330 ? -8.851 6.830 33.677 1.00 97.81 330 ARG A CA 1
ATOM 2573 C C . ARG A 1 330 ? -10.213 6.988 34.336 1.00 97.81 330 ARG A C 1
ATOM 2575 O O . ARG A 1 330 ? -11.087 7.729 33.895 1.00 97.81 330 ARG A O 1
ATOM 2582 N N . ARG A 1 331 ? -10.398 6.278 35.450 1.00 97.31 331 ARG A N 1
ATOM 2583 C CA . ARG A 1 331 ? -11.695 6.184 36.141 1.00 97.31 331 ARG A CA 1
ATOM 2584 C C . ARG A 1 331 ? -12.289 7.539 36.544 1.00 97.31 331 ARG A C 1
ATOM 2586 O O . ARG A 1 331 ? -13.512 7.665 36.563 1.00 97.31 331 ARG A O 1
ATOM 2593 N N . ARG A 1 332 ? -11.454 8.510 36.930 1.00 97.69 332 ARG A N 1
ATOM 2594 C CA . ARG A 1 332 ? -11.915 9.820 37.413 1.00 97.69 332 ARG A CA 1
ATOM 2595 C C . ARG A 1 332 ? -12.411 10.688 36.258 1.00 97.69 332 ARG A C 1
ATOM 2597 O O . ARG A 1 332 ? -13.476 11.283 36.373 1.00 97.69 332 ARG A O 1
ATOM 2604 N N . GLU A 1 333 ? -11.656 10.722 35.171 1.00 97.44 333 GLU A N 1
ATOM 2605 C CA . GLU A 1 333 ? -11.916 11.517 33.971 1.00 97.44 333 GLU A CA 1
ATOM 2606 C C . GLU A 1 333 ? -12.954 10.855 33.051 1.00 97.44 333 GLU A C 1
ATOM 2608 O O . GLU A 1 333 ? -13.603 11.537 32.265 1.00 97.44 333 GLU A O 1
ATOM 2613 N N . ARG A 1 334 ? -13.184 9.546 33.225 1.00 97.00 334 ARG A N 1
ATOM 2614 C CA . ARG A 1 334 ? -14.079 8.712 32.410 1.00 97.00 334 ARG A CA 1
ATOM 2615 C C . ARG A 1 334 ? -13.687 8.687 30.931 1.00 97.00 334 ARG A C 1
ATOM 2617 O O . ARG A 1 334 ? -14.547 8.692 30.053 1.00 97.00 334 ARG A O 1
ATOM 2624 N N . ASP A 1 335 ? -12.390 8.617 30.680 1.00 97.88 335 ASP A N 1
ATOM 2625 C CA . ASP A 1 335 ? -11.799 8.515 29.352 1.00 97.88 335 ASP A CA 1
ATOM 2626 C C . ASP A 1 335 ? -10.590 7.563 29.360 1.00 97.88 335 ASP A C 1
ATOM 2628 O O . ASP A 1 335 ? -10.213 6.996 30.390 1.00 97.88 335 ASP A O 1
ATOM 2632 N N . PHE A 1 336 ? -9.985 7.359 28.196 1.00 97.81 336 PHE A N 1
ATOM 2633 C CA . PHE A 1 336 ? -8.773 6.578 28.009 1.00 97.81 336 PHE A CA 1
ATOM 2634 C C . PHE A 1 336 ? -7.599 7.505 27.717 1.00 97.81 336 PHE A C 1
ATOM 2636 O O . PHE A 1 336 ? -7.663 8.342 26.816 1.00 97.81 336 PHE A O 1
ATOM 2643 N N . LEU A 1 337 ? -6.503 7.315 28.451 1.00 98.19 337 LEU A N 1
ATOM 2644 C CA . LEU A 1 337 ? -5.194 7.829 28.075 1.00 98.19 337 LEU A CA 1
ATOM 2645 C C . LEU A 1 337 ? -4.510 6.790 27.193 1.00 98.19 337 LEU A C 1
ATOM 2647 O O . LEU A 1 337 ? -4.235 5.674 27.642 1.00 98.19 337 LEU A O 1
ATOM 2651 N N . VAL A 1 338 ? -4.224 7.169 25.955 1.00 98.25 338 VAL A N 1
ATOM 2652 C CA . VAL A 1 338 ? -3.666 6.271 24.951 1.00 98.25 338 VAL A CA 1
ATOM 2653 C C . VAL A 1 338 ? -2.258 6.726 24.575 1.00 98.25 338 VAL A C 1
ATOM 2655 O O . VAL A 1 338 ? -2.032 7.902 24.281 1.00 98.25 338 VAL A O 1
ATOM 2658 N N . SER A 1 339 ? -1.309 5.790 24.621 1.00 98.38 339 SER A N 1
ATOM 2659 C CA . SER A 1 339 ? 0.022 5.915 24.017 1.00 98.38 339 SER A CA 1
ATOM 2660 C C . SER A 1 339 ? -0.035 5.334 22.616 1.00 98.38 339 SER A C 1
ATOM 2662 O O . SER A 1 339 ? -0.532 4.218 22.432 1.00 98.38 339 SER A O 1
ATOM 2664 N N . ALA A 1 340 ? 0.461 6.077 21.638 1.00 98.31 340 ALA A N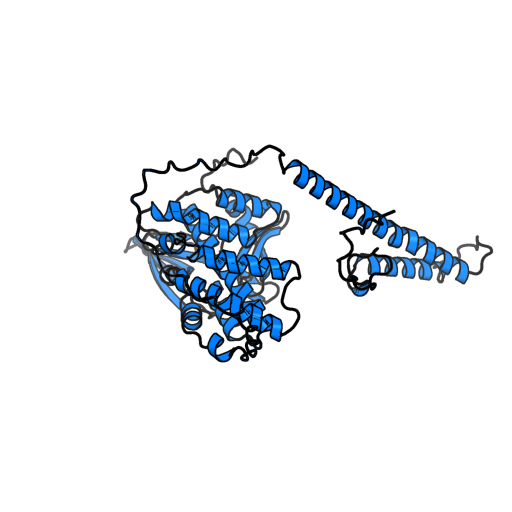 1
ATOM 2665 C CA . ALA A 1 340 ? 0.481 5.645 20.253 1.00 98.31 340 ALA A CA 1
ATOM 2666 C C . ALA A 1 340 ? 1.766 6.093 19.558 1.00 98.31 340 ALA A C 1
ATOM 2668 O O . ALA A 1 340 ? 2.365 7.101 19.928 1.00 98.31 340 ALA A O 1
ATOM 2669 N N . SER A 1 341 ? 2.150 5.383 18.505 1.00 98.25 341 SER A N 1
ATOM 2670 C CA . SER A 1 341 ? 3.190 5.823 17.579 1.00 98.25 341 SER A CA 1
ATOM 2671 C C . SER A 1 341 ? 2.558 6.295 16.268 1.00 98.25 341 SER A C 1
ATOM 2673 O O . SER A 1 341 ? 1.756 5.595 15.649 1.00 98.25 341 SER A O 1
ATOM 2675 N N . ARG A 1 342 ? 2.916 7.496 15.820 1.00 97.88 342 ARG A N 1
ATOM 2676 C CA . ARG A 1 342 ? 2.425 8.122 14.593 1.00 97.88 342 ARG A CA 1
ATOM 2677 C C . ARG A 1 342 ? 3.159 7.543 13.384 1.00 97.88 342 ARG A C 1
ATOM 2679 O O . ARG A 1 342 ? 4.297 7.906 13.102 1.00 97.88 342 ARG A O 1
ATOM 2686 N N . ALA A 1 343 ? 2.487 6.670 12.641 1.00 97.81 343 ALA A N 1
ATOM 2687 C CA . ALA A 1 343 ? 3.010 5.995 11.455 1.00 97.81 343 ALA A CA 1
ATOM 2688 C C . ALA A 1 343 ? 2.902 6.870 10.196 1.00 97.81 343 ALA A C 1
ATOM 2690 O O . ALA A 1 343 ? 2.298 6.492 9.187 1.00 97.81 343 ALA A O 1
ATOM 2691 N N . MET A 1 344 ? 3.501 8.056 10.272 1.00 98.19 344 MET A N 1
ATOM 2692 C CA . MET A 1 344 ? 3.597 9.042 9.195 1.00 98.19 344 MET A CA 1
ATOM 2693 C C . MET A 1 344 ? 5.073 9.317 8.891 1.00 98.19 344 MET A C 1
ATOM 2695 O O . MET A 1 344 ? 5.932 9.106 9.745 1.00 98.19 344 MET A O 1
ATOM 2699 N N . GLY A 1 345 ? 5.373 9.792 7.684 1.00 98.31 345 GLY A N 1
ATOM 2700 C CA . GLY A 1 345 ? 6.755 10.021 7.261 1.00 98.31 345 GLY A CA 1
ATOM 2701 C C . GLY A 1 345 ? 7.516 8.723 6.960 1.00 98.31 345 GLY A C 1
ATOM 2702 O O . GLY A 1 345 ? 6.972 7.627 7.014 1.00 98.31 345 GLY A O 1
ATOM 2703 N N . ASP A 1 346 ? 8.786 8.813 6.570 1.00 97.25 346 ASP A N 1
ATOM 2704 C CA . ASP A 1 346 ? 9.551 7.678 6.028 1.00 97.25 346 ASP A CA 1
ATOM 2705 C C . ASP A 1 346 ? 10.410 6.917 7.054 1.00 97.25 346 ASP A C 1
ATOM 2707 O O . ASP A 1 346 ? 11.139 5.974 6.689 1.00 97.25 346 ASP A O 1
ATOM 2711 N N . HIS A 1 347 ? 10.367 7.343 8.318 1.00 94.25 347 HIS A N 1
ATOM 2712 C CA . HIS A 1 347 ? 11.168 6.773 9.392 1.00 94.25 347 HIS A CA 1
ATOM 2713 C C . HIS A 1 347 ? 10.519 5.486 9.934 1.00 94.25 347 HIS A C 1
ATOM 2715 O O . HIS A 1 347 ? 9.318 5.473 10.192 1.00 94.25 347 HIS A O 1
ATOM 2721 N N . PRO A 1 348 ? 11.271 4.373 10.062 1.00 90.19 348 PRO A N 1
ATOM 2722 C CA . PRO A 1 348 ? 10.723 3.114 10.571 1.00 90.19 348 PRO A CA 1
ATOM 2723 C C . PRO A 1 348 ? 10.440 3.145 12.079 1.00 90.19 348 PRO A C 1
ATOM 2725 O O . PRO A 1 348 ? 9.584 2.396 12.537 1.00 90.19 348 PRO A O 1
ATOM 2728 N N . ASP A 1 349 ? 11.134 4.005 12.828 1.00 93.12 349 ASP A N 1
ATOM 2729 C CA . ASP A 1 349 ? 10.807 4.293 14.225 1.00 93.12 349 ASP A CA 1
ATOM 2730 C C . ASP A 1 349 ? 9.843 5.478 14.241 1.00 93.12 349 ASP A C 1
ATOM 2732 O O . ASP A 1 349 ? 10.225 6.592 13.878 1.00 93.12 349 ASP A O 1
ATOM 2736 N N . PHE A 1 350 ? 8.584 5.202 14.563 1.00 96.19 350 PHE A N 1
ATOM 2737 C CA . PHE A 1 350 ? 7.495 6.172 14.527 1.00 96.19 350 PHE A CA 1
ATOM 2738 C C . PHE A 1 350 ? 7.579 7.169 15.684 1.00 96.19 350 PHE A C 1
ATOM 2740 O O . PHE A 1 350 ? 7.973 6.813 16.794 1.00 96.19 350 PHE A O 1
ATOM 2747 N N . ASP A 1 351 ? 7.135 8.403 15.442 1.00 96.31 351 ASP A N 1
ATOM 2748 C CA . ASP A 1 351 ? 7.077 9.430 16.482 1.00 96.31 351 ASP A CA 1
ATOM 2749 C C . ASP A 1 351 ? 6.040 9.054 17.545 1.00 96.31 351 ASP A C 1
ATOM 2751 O O . ASP A 1 351 ? 4.875 8.807 17.232 1.00 96.31 351 ASP A O 1
ATOM 2755 N N . HIS A 1 352 ? 6.433 9.043 18.816 1.00 97.38 352 HIS A N 1
ATOM 2756 C CA . HIS A 1 352 ? 5.499 8.773 19.906 1.00 97.38 352 HIS A CA 1
ATOM 2757 C C . HIS A 1 352 ? 4.571 9.965 20.157 1.00 97.38 352 HIS A C 1
ATOM 2759 O O . HIS A 1 352 ? 4.980 11.127 20.124 1.00 97.38 352 HIS A O 1
ATOM 2765 N N . MET A 1 353 ? 3.316 9.673 20.475 1.00 97.44 353 MET A N 1
ATOM 2766 C CA . MET A 1 353 ? 2.317 10.656 20.863 1.00 97.44 353 MET A CA 1
ATOM 2767 C C . MET A 1 353 ? 1.387 10.100 21.942 1.00 97.44 353 MET A C 1
ATOM 2769 O O . MET A 1 353 ? 1.241 8.889 22.109 1.00 97.44 353 MET A O 1
ATOM 2773 N N . SER A 1 354 ? 0.721 11.000 22.663 1.00 97.44 354 SER A N 1
ATOM 2774 C CA . SER A 1 354 ? -0.355 10.635 23.579 1.00 97.44 354 SER A CA 1
ATOM 2775 C C . SER A 1 354 ? -1.638 11.349 23.192 1.00 97.44 354 SER A C 1
ATOM 2777 O O . SER A 1 354 ? -1.625 12.539 22.875 1.00 97.44 354 SER A O 1
ATOM 2779 N N . ILE A 1 355 ? -2.740 10.605 23.214 1.00 97.19 355 ILE A N 1
ATOM 2780 C CA . ILE A 1 355 ? -4.083 11.119 22.961 1.00 97.19 355 ILE A CA 1
ATOM 2781 C C . ILE A 1 355 ? -5.007 10.726 24.108 1.00 97.19 355 ILE A C 1
ATOM 2783 O O . ILE A 1 355 ? -4.783 9.743 24.815 1.00 97.19 355 ILE A O 1
ATOM 2787 N N . THR A 1 356 ? -6.056 11.516 24.293 1.00 96.94 356 THR A N 1
ATOM 2788 C CA . THR A 1 356 ? -7.176 11.171 25.166 1.00 96.94 356 THR A CA 1
ATOM 2789 C C . THR A 1 356 ? -8.389 10.887 24.292 1.00 96.94 356 THR A C 1
ATOM 2791 O O . THR A 1 356 ? -8.658 11.649 23.366 1.00 96.94 356 THR A O 1
ATOM 2794 N N . THR A 1 357 ? -9.111 9.807 24.572 1.00 96.50 357 THR A N 1
ATOM 2795 C CA . THR A 1 357 ? -10.327 9.434 23.837 1.00 96.50 357 THR A CA 1
ATOM 2796 C C . THR A 1 357 ? -11.364 8.828 24.775 1.00 96.50 357 THR A C 1
ATOM 2798 O O . THR A 1 357 ? -11.021 8.246 25.800 1.00 96.50 357 THR A O 1
ATOM 2801 N N . THR A 1 358 ? -12.643 8.961 24.442 1.00 95.31 358 THR A N 1
ATOM 2802 C CA . THR A 1 358 ? -13.736 8.272 25.144 1.00 95.31 358 THR A CA 1
ATOM 2803 C C . THR A 1 358 ? -13.942 6.840 24.648 1.00 95.31 358 THR A C 1
ATOM 2805 O O . THR A 1 358 ? -14.647 6.067 25.292 1.00 95.31 358 THR A O 1
ATOM 2808 N N . GLU A 1 359 ? -13.339 6.482 23.514 1.00 93.62 359 GLU A N 1
ATOM 2809 C CA . GLU A 1 359 ? -13.455 5.170 22.881 1.00 93.62 359 GLU A CA 1
ATOM 2810 C C . GLU A 1 359 ? -12.344 4.226 23.350 1.00 93.62 359 GLU A C 1
ATOM 2812 O O . GLU A 1 359 ? -11.194 4.624 23.540 1.00 93.62 359 GLU A O 1
ATOM 2817 N N . THR A 1 360 ? -12.672 2.945 23.510 1.00 94.94 360 THR A N 1
ATOM 2818 C CA . THR A 1 360 ? -11.666 1.909 23.751 1.00 94.94 360 THR A CA 1
ATOM 2819 C C . THR A 1 360 ? -10.903 1.632 22.463 1.00 94.94 360 THR A C 1
ATOM 2821 O O . THR A 1 360 ? -11.493 1.143 21.501 1.00 94.94 360 THR A O 1
ATOM 2824 N N . LEU A 1 361 ? -9.596 1.879 22.463 1.00 96.88 361 LEU A N 1
ATOM 2825 C CA . LEU A 1 361 ? -8.707 1.481 21.372 1.00 96.88 361 LEU A CA 1
ATOM 2826 C C . LEU A 1 361 ? -7.896 0.250 21.781 1.00 96.88 361 LEU A C 1
ATOM 2828 O O . LEU A 1 361 ? -7.363 0.209 22.891 1.00 96.88 361 LEU A O 1
ATOM 2832 N N . ALA A 1 362 ? -7.833 -0.744 20.899 1.00 96.50 362 ALA A N 1
ATOM 2833 C CA . ALA A 1 362 ? -7.064 -1.966 21.109 1.00 96.50 362 ALA A CA 1
ATOM 2834 C C . ALA A 1 362 ? -5.562 -1.742 20.873 1.00 96.50 362 ALA A C 1
ATOM 2836 O O . ALA A 1 362 ? -5.175 -1.058 19.924 1.00 96.50 362 ALA A O 1
ATOM 2837 N N . ASP A 1 363 ? -4.736 -2.347 21.725 1.00 96.81 363 ASP A N 1
ATOM 2838 C CA . ASP A 1 363 ? -3.275 -2.315 21.629 1.00 96.81 363 ASP A CA 1
ATOM 2839 C C . ASP A 1 363 ? -2.778 -3.099 20.396 1.00 96.81 363 ASP A C 1
ATOM 2841 O O . ASP A 1 363 ? -3.413 -4.056 19.957 1.00 96.81 363 ASP A O 1
ATOM 2845 N N . ASP A 1 364 ? -1.629 -2.703 19.844 1.00 95.75 364 ASP A N 1
ATOM 2846 C CA . ASP A 1 364 ? -0.989 -3.270 18.644 1.00 95.75 364 ASP A CA 1
ATOM 2847 C C . ASP A 1 364 ? -1.842 -3.214 17.356 1.00 95.75 364 ASP A C 1
ATOM 2849 O O . ASP A 1 364 ? -1.589 -3.945 16.387 1.00 95.75 364 ASP A O 1
ATOM 2853 N N . ILE A 1 365 ? -2.817 -2.302 17.312 1.00 97.38 365 ILE A N 1
ATOM 2854 C CA . ILE A 1 365 ? -3.702 -2.071 16.167 1.00 97.38 365 ILE A CA 1
ATOM 2855 C C . ILE A 1 365 ? -3.446 -0.696 15.548 1.00 97.38 365 ILE A C 1
ATOM 2857 O O . ILE A 1 365 ? -3.206 0.297 16.242 1.00 97.38 365 ILE A O 1
ATOM 2861 N N . PHE A 1 366 ? -3.492 -0.645 14.215 1.00 98.25 366 PHE A N 1
ATOM 2862 C CA . PHE A 1 366 ? -3.462 0.607 13.476 1.00 98.25 366 PHE A CA 1
ATOM 2863 C C . PHE A 1 366 ? -4.850 1.241 13.413 1.00 98.25 366 PHE A C 1
ATOM 2865 O O . PHE A 1 366 ? -5.825 0.580 13.063 1.00 98.25 366 PHE A O 1
ATOM 2872 N N . TYR A 1 367 ? -4.910 2.545 13.658 1.00 98.25 367 TYR A N 1
ATOM 2873 C CA . TYR A 1 367 ? -6.099 3.359 13.447 1.00 98.25 367 TYR A CA 1
ATOM 2874 C C . TYR A 1 367 ? -5.769 4.558 12.569 1.00 98.25 367 TYR A C 1
ATOM 2876 O O . TYR A 1 367 ? -4.636 5.042 12.555 1.00 98.25 367 TYR A O 1
ATOM 2884 N N . ILE A 1 368 ? -6.779 5.080 11.885 1.00 96.62 368 ILE A N 1
ATOM 2885 C CA . ILE A 1 368 ? -6.764 6.454 11.397 1.00 96.62 368 ILE A CA 1
ATOM 2886 C C . ILE A 1 368 ? -7.442 7.332 12.442 1.00 96.62 368 ILE A C 1
ATOM 2888 O O . ILE A 1 368 ? -8.573 7.049 12.843 1.00 96.62 368 ILE A O 1
ATOM 2892 N N . LEU A 1 369 ? -6.782 8.410 12.862 1.00 94.31 369 LEU A N 1
ATOM 2893 C CA . LEU A 1 369 ? -7.441 9.425 13.681 1.00 94.31 369 LEU A CA 1
ATOM 2894 C C . LEU A 1 369 ? -8.232 10.367 12.774 1.00 94.31 369 LEU A C 1
ATOM 2896 O O . LEU A 1 369 ? -7.644 11.110 11.991 1.00 94.31 369 LEU A O 1
ATOM 2900 N N . SER A 1 370 ? -9.559 10.330 12.886 1.00 90.56 370 SER A N 1
ATOM 2901 C CA . SER A 1 370 ? -10.458 11.254 12.193 1.00 90.56 370 SER A CA 1
ATOM 2902 C C . SER A 1 370 ? -11.072 12.262 13.169 1.00 90.56 370 SER A C 1
ATOM 2904 O O . SER A 1 370 ? -11.142 11.983 14.370 1.00 90.56 370 SER A O 1
ATOM 2906 N N . PRO A 1 371 ? -11.619 13.391 12.679 1.00 85.62 371 PRO A N 1
ATOM 2907 C CA . PRO A 1 371 ? -12.402 14.305 13.514 1.00 85.62 371 PRO A CA 1
ATOM 2908 C C . PRO A 1 371 ? -13.608 13.642 14.198 1.00 85.62 371 PRO A C 1
ATOM 2910 O O . PRO A 1 371 ? -14.086 14.138 15.212 1.00 85.62 371 PRO A O 1
ATOM 2913 N N . THR A 1 372 ? -14.104 12.532 13.641 1.00 87.38 372 THR A N 1
ATOM 2914 C CA . THR A 1 372 ? -15.296 11.823 14.128 1.00 87.38 372 THR A CA 1
ATOM 2915 C C . THR A 1 372 ? -15.001 10.633 15.039 1.00 87.38 372 THR A C 1
ATOM 2917 O O . THR A 1 372 ? -15.945 10.017 15.517 1.00 87.38 372 THR A O 1
ATOM 2920 N N . GLY A 1 373 ? -13.729 10.295 15.266 1.00 90.81 373 GLY A N 1
ATOM 2921 C CA . GLY A 1 373 ? -13.330 9.107 16.028 1.00 90.81 373 GLY A CA 1
ATOM 2922 C C . GLY A 1 373 ? -12.200 8.321 15.366 1.00 90.81 373 GLY A C 1
ATOM 2923 O O . GLY A 1 373 ? -11.698 8.695 14.298 1.00 90.81 373 GLY A O 1
ATOM 2924 N N . ALA A 1 374 ? -11.776 7.237 16.010 1.00 95.25 374 ALA A N 1
ATOM 2925 C CA . ALA A 1 374 ? -10.719 6.380 15.484 1.00 95.25 374 ALA A CA 1
ATOM 2926 C C . ALA A 1 374 ? -11.295 5.324 14.526 1.00 95.25 374 ALA A C 1
ATOM 2928 O O . ALA A 1 374 ? -12.257 4.628 14.845 1.00 95.25 374 ALA A O 1
ATOM 2929 N N . ILE A 1 375 ? -10.686 5.172 13.350 1.00 95.88 375 ILE A N 1
ATOM 2930 C CA . ILE A 1 375 ? -11.097 4.186 12.343 1.00 95.88 375 ILE A CA 1
ATOM 2931 C C . ILE A 1 375 ? -10.091 3.042 12.345 1.00 95.88 375 ILE A C 1
ATOM 2933 O O . ILE A 1 375 ? -8.935 3.242 11.980 1.00 95.88 375 ILE A O 1
ATOM 2937 N N . ASP A 1 376 ? -10.531 1.852 12.744 1.00 96.81 376 ASP A N 1
ATOM 2938 C CA . ASP A 1 376 ? -9.699 0.646 12.788 1.00 96.81 376 ASP A CA 1
ATOM 2939 C C . ASP A 1 376 ? -9.289 0.188 11.376 1.00 96.81 376 ASP A C 1
ATOM 2941 O O . ASP A 1 376 ? -10.138 -0.005 10.495 1.00 96.81 376 ASP A O 1
ATOM 2945 N N . LEU A 1 377 ? -7.982 0.002 11.173 1.00 97.81 377 LEU A N 1
ATOM 2946 C CA . LEU A 1 377 ? -7.377 -0.477 9.930 1.00 97.81 377 LEU A CA 1
ATOM 2947 C C . LEU A 1 377 ? -7.197 -2.005 9.875 1.00 97.81 377 LEU A C 1
ATOM 2949 O O . LEU A 1 377 ? -6.891 -2.532 8.808 1.00 97.81 377 LEU A O 1
ATOM 2953 N N . THR A 1 378 ? -7.389 -2.740 10.967 1.00 96.44 378 THR A N 1
ATOM 2954 C CA . THR A 1 378 ? -7.356 -4.217 11.000 1.00 96.44 378 THR A CA 1
ATOM 2955 C C . THR A 1 378 ? -8.646 -4.760 10.418 1.00 96.44 378 THR A C 1
ATOM 2957 O O . THR A 1 378 ? -9.677 -4.228 10.778 1.00 96.44 378 THR A O 1
ATOM 2960 N N . PRO A 1 379 ? -8.671 -5.775 9.542 1.00 96.44 379 PRO A N 1
ATOM 2961 C CA . PRO A 1 379 ? -7.569 -6.667 9.185 1.00 96.44 379 PRO A CA 1
ATOM 2962 C C . PRO A 1 379 ? -6.757 -6.203 7.967 1.00 96.44 379 PRO A C 1
ATOM 2964 O O . PRO A 1 379 ? -5.894 -6.938 7.488 1.00 96.44 379 PRO A O 1
ATOM 2967 N N . LEU A 1 380 ? -7.040 -5.017 7.419 1.00 98.06 380 LEU A N 1
ATOM 2968 C CA . LEU A 1 380 ? -6.449 -4.544 6.165 1.00 98.06 380 LEU A CA 1
ATOM 2969 C C . LEU A 1 380 ? -4.966 -4.204 6.313 1.00 98.06 380 LEU A C 1
ATOM 2971 O O . LEU A 1 380 ? -4.207 -4.459 5.379 1.00 98.06 380 LEU A O 1
ATOM 2975 N N . VAL A 1 381 ? -4.560 -3.649 7.458 1.00 98.31 381 VAL A N 1
ATOM 2976 C CA . VAL A 1 381 ? -3.173 -3.287 7.778 1.00 98.31 381 VAL A CA 1
ATOM 2977 C C . VAL A 1 381 ? -2.810 -3.761 9.170 1.00 98.31 381 VAL A C 1
ATOM 2979 O O . VAL A 1 381 ? -3.529 -3.510 10.131 1.00 98.31 381 VAL A O 1
ATOM 2982 N N . VAL A 1 382 ? -1.637 -4.374 9.289 1.00 97.88 382 VAL A N 1
ATOM 2983 C CA . VAL A 1 382 ? -1.050 -4.767 10.570 1.00 97.88 382 VAL A CA 1
ATOM 2984 C C . VAL A 1 382 ? 0.451 -4.507 10.584 1.00 97.88 382 VAL A C 1
ATOM 2986 O O . VAL A 1 382 ? 1.088 -4.380 9.539 1.00 97.88 382 VAL A O 1
ATOM 2989 N N . ILE A 1 383 ? 1.046 -4.470 11.776 1.00 97.00 383 ILE A N 1
ATOM 2990 C CA . ILE A 1 383 ? 2.499 -4.527 11.952 1.00 97.00 383 ILE A CA 1
ATOM 2991 C C . ILE A 1 383 ? 2.884 -5.875 12.556 1.00 97.00 383 ILE A C 1
ATOM 2993 O O . ILE A 1 383 ? 2.358 -6.283 13.595 1.00 97.00 383 ILE A O 1
ATOM 2997 N N . ARG A 1 384 ? 3.792 -6.601 11.901 1.00 96.62 384 ARG A N 1
ATOM 2998 C CA . ARG A 1 384 ? 4.217 -7.942 12.333 1.00 96.62 384 ARG A CA 1
ATOM 2999 C C . ARG A 1 384 ? 5.718 -8.139 12.122 1.00 96.62 384 ARG A C 1
ATOM 3001 O O . ARG A 1 384 ? 6.294 -7.514 11.229 1.00 96.62 384 ARG A O 1
ATOM 3008 N N . PRO A 1 385 ? 6.381 -8.988 12.925 1.00 96.62 385 PRO A N 1
ATOM 3009 C CA . PRO A 1 385 ? 7.764 -9.364 12.668 1.00 96.62 385 PRO A CA 1
ATOM 3010 C C . PRO A 1 385 ? 7.855 -10.150 11.354 1.00 96.62 385 PRO A C 1
ATOM 3012 O O . PRO A 1 385 ? 7.206 -11.179 11.174 1.00 96.62 385 PRO A O 1
ATOM 3015 N N . CYS A 1 386 ? 8.676 -9.670 10.425 1.00 96.50 386 CYS A N 1
ATOM 3016 C CA . CYS A 1 386 ? 8.929 -10.352 9.167 1.00 96.50 386 CYS A CA 1
ATOM 3017 C C . CYS A 1 386 ? 9.903 -11.524 9.391 1.00 96.50 386 CYS A C 1
ATOM 3019 O O . CYS A 1 386 ? 11.022 -11.288 9.848 1.00 96.50 386 CYS A O 1
ATOM 3021 N N . PRO A 1 387 ? 9.559 -12.774 9.025 1.00 94.75 387 PRO A N 1
ATOM 3022 C CA . PRO A 1 387 ? 10.429 -13.930 9.228 1.00 94.75 387 PRO A CA 1
ATOM 3023 C C . PRO A 1 387 ? 11.643 -13.929 8.292 1.00 94.75 387 PRO A C 1
ATOM 3025 O O . PRO A 1 387 ? 12.588 -14.667 8.530 1.00 94.75 387 PRO A O 1
ATOM 3028 N N . THR A 1 388 ? 11.617 -13.132 7.218 1.00 95.81 388 THR A N 1
ATOM 3029 C CA . THR A 1 388 ? 12.740 -13.003 6.275 1.00 95.81 388 THR A CA 1
ATOM 3030 C C . THR A 1 388 ? 13.738 -11.939 6.720 1.00 95.81 388 THR A C 1
ATOM 3032 O O . THR A 1 388 ? 14.940 -12.122 6.568 1.00 95.81 388 THR A O 1
ATOM 3035 N N . CYS A 1 389 ? 13.251 -10.824 7.270 1.00 94.56 389 CYS A N 1
ATOM 3036 C CA . CYS A 1 389 ? 14.097 -9.684 7.635 1.00 94.56 389 CYS A CA 1
ATOM 3037 C C . CYS A 1 389 ? 14.408 -9.594 9.126 1.00 94.56 389 CYS A C 1
ATOM 3039 O O . CYS A 1 389 ? 15.277 -8.818 9.510 1.00 94.56 389 CYS A O 1
ATOM 3041 N N . HIS A 1 390 ? 13.651 -10.308 9.963 1.00 94.94 390 HIS A N 1
ATOM 3042 C CA . HIS A 1 390 ? 13.691 -10.217 11.424 1.00 94.94 390 HIS A CA 1
ATOM 3043 C C . HIS A 1 390 ? 13.459 -8.793 11.967 1.00 94.94 390 HIS A C 1
ATOM 3045 O O . HIS A 1 390 ? 13.953 -8.430 13.030 1.00 94.94 390 HIS A O 1
ATOM 3051 N N . GLN A 1 391 ? 12.682 -7.987 11.239 1.00 94.50 391 GLN A N 1
ATOM 3052 C CA . GLN A 1 391 ? 12.271 -6.629 11.611 1.00 94.50 391 GLN A CA 1
ATOM 3053 C C . GLN A 1 391 ? 10.742 -6.542 11.628 1.00 94.50 391 GLN A C 1
ATOM 3055 O O . GLN A 1 391 ? 10.081 -7.276 10.890 1.00 94.50 391 GLN A O 1
ATOM 3060 N N . ARG A 1 392 ? 10.169 -5.654 12.452 1.00 95.12 392 ARG A N 1
ATOM 3061 C CA . ARG A 1 392 ? 8.736 -5.330 12.369 1.00 95.12 392 ARG A CA 1
ATOM 3062 C C . ARG A 1 392 ? 8.484 -4.597 11.053 1.00 95.12 392 ARG A C 1
ATOM 3064 O O . ARG A 1 392 ? 9.155 -3.615 10.758 1.00 95.12 392 ARG A O 1
ATOM 3071 N N . GLU A 1 393 ? 7.532 -5.081 10.267 1.00 96.62 393 GLU A N 1
ATOM 3072 C CA . GLU A 1 393 ? 7.143 -4.462 9.003 1.00 96.62 393 GLU A CA 1
ATOM 3073 C C . GLU A 1 393 ? 5.638 -4.202 8.993 1.00 96.62 393 GLU A C 1
ATOM 3075 O O . GLU A 1 393 ? 4.849 -5.017 9.479 1.00 96.62 393 GLU A O 1
ATOM 3080 N N . VAL A 1 394 ? 5.249 -3.063 8.418 1.00 98.06 394 VAL A N 1
ATOM 3081 C CA . VAL A 1 394 ? 3.851 -2.771 8.099 1.00 98.06 394 VAL A CA 1
ATOM 3082 C C . VAL A 1 394 ? 3.464 -3.616 6.891 1.00 98.06 394 VAL A C 1
ATOM 3084 O O . VAL A 1 394 ? 4.135 -3.588 5.851 1.00 98.06 394 VAL A O 1
ATOM 3087 N N . ALA A 1 395 ? 2.394 -4.383 7.036 1.00 98.19 395 ALA A N 1
ATOM 3088 C CA . ALA A 1 395 ? 1.891 -5.299 6.032 1.00 98.19 395 ALA A CA 1
ATOM 3089 C C . ALA A 1 395 ? 0.405 -5.066 5.786 1.00 98.19 395 ALA A C 1
ATOM 3091 O O . ALA A 1 395 ? -0.317 -4.652 6.690 1.00 98.19 395 ALA A O 1
ATOM 3092 N N . TYR A 1 396 ? -0.038 -5.352 4.566 1.00 98.31 396 TYR A N 1
ATOM 3093 C CA . TYR A 1 396 ? -1.440 -5.295 4.183 1.00 98.31 396 TYR A CA 1
ATOM 3094 C C . TYR A 1 396 ? -1.960 -6.670 3.775 1.00 98.31 396 TYR A C 1
ATOM 3096 O O . TYR A 1 396 ? -1.200 -7.525 3.307 1.00 98.31 396 TYR A O 1
ATOM 3104 N N . ALA A 1 397 ? -3.259 -6.891 3.946 1.00 97.94 397 ALA A N 1
ATOM 3105 C CA . ALA A 1 397 ? -3.898 -8.135 3.547 1.00 97.94 397 ALA A CA 1
ATOM 3106 C C . ALA A 1 397 ? -3.866 -8.324 2.024 1.00 97.94 397 ALA A C 1
ATOM 3108 O O . ALA A 1 397 ? -4.257 -7.434 1.268 1.00 97.94 397 ALA A O 1
ATOM 3109 N N . ASP A 1 398 ? -3.455 -9.515 1.577 1.00 97.31 398 ASP A N 1
ATOM 3110 C CA . ASP A 1 398 ? -3.350 -9.877 0.159 1.00 97.31 398 ASP A CA 1
ATOM 3111 C C . ASP A 1 398 ? -4.331 -10.981 -0.244 1.00 97.31 398 ASP A C 1
ATOM 3113 O O . ASP A 1 398 ? -5.082 -10.829 -1.202 1.00 97.31 398 ASP A O 1
ATOM 3117 N N . LYS A 1 399 ? -4.331 -12.119 0.456 1.00 97.00 399 LYS A N 1
ATOM 3118 C CA . LYS A 1 399 ? -5.200 -13.258 0.120 1.00 97.00 399 LYS A CA 1
ATOM 3119 C C . LYS A 1 399 ? -5.421 -14.183 1.303 1.00 97.00 399 LYS A C 1
ATOM 3121 O O . LYS A 1 399 ? -4.608 -14.222 2.218 1.00 97.00 399 LYS A O 1
ATOM 3126 N N . LEU A 1 400 ? -6.461 -14.997 1.240 1.00 96.81 400 LEU A N 1
ATOM 3127 C CA . LEU A 1 400 ? -6.689 -16.090 2.166 1.00 96.81 400 LEU A CA 1
ATOM 3128 C C . LEU A 1 400 ? -5.943 -17.339 1.681 1.00 96.81 400 LEU A C 1
ATOM 3130 O O . LEU A 1 400 ? -6.182 -17.844 0.583 1.00 96.81 400 LEU A O 1
ATOM 3134 N N . ASP A 1 401 ? -5.033 -17.849 2.502 1.00 96.50 401 ASP A N 1
ATOM 3135 C CA . ASP A 1 401 ? -4.440 -19.168 2.325 1.00 96.50 401 ASP A CA 1
ATOM 3136 C C . ASP A 1 401 ? -5.240 -20.201 3.123 1.00 96.50 401 ASP A C 1
ATOM 3138 O O . ASP A 1 401 ? -5.519 -20.016 4.308 1.00 96.50 401 ASP A O 1
ATOM 3142 N N . LYS A 1 402 ? -5.595 -21.315 2.474 1.00 92.12 402 LYS A N 1
ATOM 3143 C CA . LYS A 1 402 ? -6.453 -22.352 3.069 1.00 92.12 402 LYS A CA 1
ATOM 3144 C C . LYS A 1 402 ? -5.878 -22.961 4.347 1.00 92.12 402 LYS A C 1
ATOM 3146 O O . LYS A 1 402 ? -6.649 -23.408 5.186 1.00 92.12 402 LYS A O 1
ATOM 3151 N N . ASN A 1 403 ? -4.553 -23.006 4.472 1.00 95.62 403 ASN A N 1
ATOM 3152 C CA . ASN A 1 403 ? -3.878 -23.713 5.558 1.00 95.62 403 ASN A CA 1
ATOM 3153 C C . ASN A 1 403 ? -3.195 -22.761 6.538 1.00 95.62 403 ASN A C 1
ATOM 3155 O O . ASN A 1 403 ? -2.992 -23.115 7.694 1.00 95.62 403 ASN A O 1
ATOM 3159 N N . LYS A 1 404 ? -2.782 -21.583 6.065 1.00 96.19 404 LYS A N 1
ATOM 3160 C CA . LYS A 1 404 ? -1.952 -20.655 6.839 1.00 96.19 404 LYS A CA 1
ATOM 3161 C C . LYS A 1 404 ? -2.702 -19.415 7.324 1.00 96.19 404 LYS A C 1
ATOM 3163 O O . LYS A 1 404 ? -2.128 -18.636 8.075 1.00 96.19 404 LYS A O 1
ATOM 3168 N N . GLY A 1 405 ? -3.954 -19.223 6.911 1.00 96.56 405 GLY A N 1
ATOM 3169 C CA . GLY A 1 405 ? -4.733 -18.036 7.250 1.00 96.56 405 GLY A CA 1
ATOM 3170 C C . GLY A 1 405 ? -4.502 -16.885 6.279 1.00 96.56 405 GLY A C 1
ATOM 3171 O O . GLY A 1 405 ? -4.293 -17.099 5.085 1.00 96.56 405 GLY A O 1
ATOM 3172 N N . VAL A 1 406 ? -4.556 -15.648 6.764 1.00 97.81 406 VAL A N 1
ATOM 3173 C CA . VAL A 1 406 ? -4.435 -14.465 5.905 1.00 97.81 406 VAL A CA 1
ATOM 3174 C C . VAL A 1 406 ? -2.978 -14.263 5.500 1.00 97.81 406 VAL A C 1
ATOM 3176 O O . VAL A 1 406 ? -2.108 -14.065 6.339 1.00 97.81 406 VAL A O 1
ATOM 3179 N N . SER A 1 407 ? -2.709 -14.302 4.200 1.00 98.06 407 SER A N 1
ATOM 3180 C CA . SER A 1 407 ? -1.443 -13.889 3.603 1.00 98.06 407 SER A CA 1
ATOM 3181 C C . SER A 1 407 ? -1.362 -12.365 3.620 1.00 98.06 407 SER A C 1
ATOM 3183 O O . SER A 1 407 ? -2.177 -11.691 2.987 1.00 98.06 407 SER A O 1
ATOM 3185 N N . LEU A 1 408 ? -0.354 -11.834 4.299 1.00 98.12 408 LEU A N 1
ATOM 3186 C CA . LEU A 1 408 ? -0.063 -10.408 4.399 1.00 98.12 408 LEU A CA 1
ATOM 3187 C C . LEU A 1 408 ? 1.178 -10.087 3.565 1.00 98.12 408 LEU A C 1
ATOM 3189 O O . LEU A 1 408 ? 2.168 -10.812 3.645 1.00 98.12 408 LEU A O 1
ATOM 3193 N N . LYS A 1 409 ? 1.160 -9.003 2.792 1.00 97.88 409 LYS A N 1
ATOM 3194 C CA . LYS A 1 409 ? 2.327 -8.508 2.050 1.00 97.88 409 LYS A CA 1
ATOM 3195 C C . LYS A 1 409 ? 2.907 -7.288 2.740 1.00 97.88 409 LYS A C 1
ATOM 3197 O O . LYS A 1 409 ? 2.181 -6.346 3.040 1.00 97.88 409 LYS A O 1
ATOM 3202 N N . THR A 1 410 ? 4.214 -7.274 2.966 1.00 98.00 410 THR A N 1
ATOM 3203 C CA . THR A 1 410 ? 4.872 -6.110 3.563 1.00 98.00 410 THR A CA 1
ATOM 3204 C C . THR A 1 410 ? 5.019 -4.981 2.548 1.00 98.00 410 THR A C 1
ATOM 3206 O O . THR A 1 410 ? 5.384 -5.220 1.396 1.00 98.00 410 THR A O 1
ATOM 3209 N N . PHE A 1 411 ? 4.747 -3.741 2.961 1.00 97.00 411 PHE A N 1
ATOM 3210 C CA . PHE A 1 411 ? 4.835 -2.583 2.063 1.00 97.00 411 PHE A CA 1
ATOM 3211 C C . PHE A 1 411 ? 6.267 -2.320 1.590 1.00 97.00 411 PHE A C 1
ATOM 3213 O O . PHE A 1 411 ? 6.492 -1.984 0.431 1.00 97.00 411 PHE A O 1
ATOM 3220 N N . ASP A 1 412 ? 7.249 -2.484 2.481 1.00 93.81 412 ASP A N 1
ATOM 3221 C CA . ASP A 1 412 ? 8.634 -2.135 2.177 1.00 93.81 412 ASP A CA 1
ATOM 3222 C C . ASP A 1 412 ? 9.264 -3.143 1.204 1.00 93.81 412 ASP A C 1
ATOM 3224 O O . ASP A 1 412 ? 9.834 -2.762 0.181 1.00 93.81 412 ASP A O 1
ATOM 3228 N N . ARG A 1 413 ? 9.170 -4.440 1.501 1.00 94.12 413 ARG A N 1
ATOM 3229 C CA . ARG A 1 413 ? 9.940 -5.475 0.790 1.00 94.12 413 ARG A CA 1
ATOM 3230 C C . ARG A 1 413 ? 9.075 -6.441 -0.016 1.00 94.12 413 ARG A C 1
ATOM 3232 O O . ARG A 1 413 ? 9.614 -7.216 -0.802 1.00 94.12 413 ARG A O 1
ATOM 3239 N N . GLY A 1 414 ? 7.750 -6.393 0.133 1.00 95.88 414 GLY A N 1
ATOM 3240 C CA . GLY A 1 414 ? 6.836 -7.328 -0.523 1.00 95.88 414 GLY A CA 1
ATOM 3241 C C . GLY A 1 414 ? 6.956 -8.758 0.007 1.00 95.88 414 GLY A C 1
ATOM 3242 O O . GLY A 1 414 ? 6.569 -9.701 -0.684 1.00 95.88 414 GLY A O 1
ATOM 3243 N N . HIS A 1 415 ? 7.519 -8.942 1.205 1.00 97.44 415 HIS A N 1
ATOM 3244 C CA . HIS A 1 415 ? 7.598 -10.252 1.839 1.00 97.44 415 HIS A CA 1
ATOM 3245 C C . HIS A 1 415 ? 6.216 -10.708 2.288 1.00 97.44 415 HIS A C 1
ATOM 3247 O O . HIS A 1 415 ? 5.359 -9.893 2.621 1.00 97.44 415 HIS A O 1
ATOM 3253 N N . VAL A 1 416 ? 6.009 -12.023 2.285 1.00 97.69 416 VAL A N 1
ATOM 3254 C CA . VAL A 1 416 ? 4.723 -12.622 2.638 1.00 97.69 416 VAL A CA 1
ATOM 3255 C C . VAL A 1 416 ? 4.775 -13.172 4.058 1.00 97.69 416 VAL A C 1
ATOM 3257 O O . VAL A 1 416 ? 5.633 -13.996 4.377 1.00 97.69 416 VAL A O 1
ATOM 3260 N N . LEU A 1 417 ? 3.835 -12.726 4.885 1.00 97.06 417 LEU A N 1
ATOM 3261 C CA . LEU A 1 417 ? 3.572 -13.201 6.242 1.00 97.06 417 LEU A CA 1
ATOM 3262 C C . LEU A 1 417 ? 2.231 -13.940 6.255 1.00 97.06 417 LEU A C 1
ATOM 3264 O O . LEU A 1 417 ? 1.425 -13.766 5.343 1.00 97.06 417 LEU A O 1
ATOM 3268 N N . TYR A 1 418 ? 1.978 -14.736 7.289 1.00 97.56 418 TYR A N 1
ATOM 3269 C CA . TYR A 1 418 ? 0.698 -15.416 7.464 1.00 97.56 418 TYR A CA 1
ATOM 3270 C C . TYR A 1 418 ? 0.148 -15.146 8.859 1.00 97.56 418 TYR A C 1
ATOM 3272 O O . TYR A 1 418 ? 0.889 -15.259 9.833 1.00 97.56 418 TYR A O 1
ATOM 3280 N N . GLU A 1 419 ? -1.133 -14.802 8.937 1.00 97.31 419 GLU A N 1
ATOM 3281 C CA . GLU A 1 419 ? -1.831 -14.478 10.178 1.00 97.31 419 GLU A CA 1
ATOM 3282 C C . GLU A 1 419 ? -3.177 -15.227 10.238 1.00 97.31 419 GLU A C 1
ATOM 3284 O O . GLU A 1 419 ? -4.152 -14.820 9.596 1.00 97.31 419 GLU A O 1
ATOM 3289 N N . PRO A 1 420 ? -3.245 -16.353 10.972 1.00 96.94 420 PRO A N 1
ATOM 3290 C CA . PRO A 1 420 ? -4.474 -17.126 11.139 1.00 96.94 420 PRO A CA 1
ATOM 3291 C C . PRO A 1 420 ? -5.584 -16.385 11.883 1.00 96.94 420 PRO A C 1
ATOM 3293 O O . PRO A 1 420 ? -6.752 -16.661 11.631 1.00 96.94 420 PRO A O 1
ATOM 3296 N N . SER A 1 421 ? -5.241 -15.449 12.774 1.00 95.56 421 SER A N 1
ATOM 3297 C CA . SER A 1 421 ? -6.233 -14.762 13.613 1.00 95.56 421 SER A CA 1
ATOM 3298 C C . SER A 1 421 ? -7.169 -13.830 12.834 1.00 95.56 421 SER A C 1
ATOM 3300 O O . SER A 1 421 ? -8.283 -13.588 13.277 1.00 95.56 421 SER A O 1
ATOM 3302 N N . LEU A 1 422 ? -6.766 -13.369 11.645 1.00 96.06 422 LEU A N 1
ATOM 3303 C CA . LEU A 1 422 ? -7.518 -12.385 10.855 1.00 96.06 422 LEU A CA 1
ATOM 3304 C C . LEU A 1 422 ? -8.508 -13.008 9.854 1.00 96.06 422 LEU A C 1
ATOM 3306 O O . LEU A 1 422 ? -9.103 -12.292 9.050 1.00 96.06 422 LEU A O 1
ATOM 3310 N N . VAL A 1 423 ? -8.656 -14.338 9.833 1.00 95.62 423 VAL A N 1
ATOM 3311 C CA . VAL A 1 423 ? -9.453 -15.043 8.809 1.00 95.62 423 VAL A CA 1
ATOM 3312 C C . VAL A 1 423 ? -10.914 -14.594 8.808 1.00 95.62 423 VAL A C 1
ATOM 3314 O O . VAL A 1 423 ? -11.454 -14.305 7.739 1.00 95.62 423 VAL A O 1
ATOM 3317 N N . ASP A 1 424 ? -11.537 -14.524 9.981 1.00 92.75 424 ASP A N 1
ATOM 3318 C CA . ASP A 1 424 ? -12.960 -14.193 10.101 1.00 92.75 424 ASP A CA 1
ATOM 3319 C C . ASP A 1 424 ? -13.221 -12.707 9.822 1.00 92.75 424 ASP A C 1
ATOM 3321 O O . ASP A 1 424 ? -14.201 -12.350 9.166 1.00 92.75 424 ASP A O 1
ATOM 3325 N N . GLU A 1 425 ? -12.289 -11.839 10.211 1.00 92.56 425 GLU A N 1
ATOM 3326 C CA . GLU A 1 425 ? -12.366 -10.408 9.921 1.00 92.56 425 GLU A CA 1
ATOM 3327 C C . GLU A 1 425 ? -12.215 -10.116 8.421 1.00 92.56 425 GLU A C 1
ATOM 3329 O O . GLU A 1 425 ? -12.943 -9.291 7.875 1.00 92.56 425 GLU A O 1
ATOM 3334 N N . ILE A 1 426 ? -11.306 -10.807 7.716 1.00 93.88 426 ILE A N 1
ATOM 3335 C CA . ILE A 1 426 ? -11.131 -10.629 6.262 1.00 93.88 426 ILE A CA 1
ATOM 3336 C C . ILE A 1 426 ? -12.387 -11.045 5.492 1.00 93.88 426 ILE A C 1
ATOM 3338 O O . ILE A 1 426 ? -12.716 -10.437 4.475 1.00 93.88 426 ILE A O 1
ATOM 3342 N N . ARG A 1 427 ? -13.092 -12.076 5.968 1.00 91.06 427 ARG A N 1
ATOM 3343 C CA . ARG A 1 427 ? -14.325 -12.577 5.344 1.00 91.06 427 ARG A CA 1
ATOM 3344 C C . ARG A 1 427 ? -15.524 -11.652 5.518 1.00 91.06 427 ARG A C 1
ATOM 3346 O O . ARG A 1 427 ? -16.542 -11.904 4.895 1.00 91.06 427 ARG A O 1
ATOM 3353 N N . THR A 1 428 ? -15.424 -10.634 6.366 1.00 87.62 428 THR A N 1
ATOM 3354 C CA . THR A 1 428 ? -16.535 -9.728 6.684 1.00 87.62 428 THR A CA 1
ATOM 3355 C C . THR A 1 428 ? -16.207 -8.272 6.350 1.00 87.62 428 THR A C 1
ATOM 3357 O O . THR A 1 428 ? -16.871 -7.360 6.837 1.00 87.62 428 THR A O 1
ATOM 3360 N N . ILE A 1 429 ? -15.204 -8.020 5.493 1.00 87.50 429 ILE A N 1
ATOM 3361 C CA . ILE A 1 429 ? -14.810 -6.653 5.112 1.00 87.50 429 ILE A CA 1
ATOM 3362 C C . ILE A 1 429 ? -15.957 -5.901 4.432 1.00 87.50 429 ILE A C 1
ATOM 3364 O O . ILE A 1 429 ? -16.181 -4.739 4.772 1.00 87.50 429 ILE A O 1
ATOM 3368 N N . ALA A 1 430 ? -16.667 -6.519 3.480 1.00 82.81 430 ALA A N 1
ATOM 3369 C CA . ALA A 1 430 ? -17.782 -5.851 2.811 1.00 82.81 430 ALA A CA 1
ATOM 3370 C C . ALA A 1 430 ? -19.044 -5.853 3.684 1.00 82.81 430 ALA A C 1
ATOM 3372 O O . ALA A 1 430 ? -19.877 -4.952 3.583 1.00 82.81 430 ALA A O 1
ATOM 3373 N N . HIS A 1 431 ? -19.186 -6.849 4.562 1.00 84.06 431 HIS A N 1
ATOM 3374 C CA . HIS A 1 431 ? -20.388 -7.070 5.364 1.00 84.06 431 HIS A CA 1
ATOM 3375 C C . HIS A 1 431 ? -20.060 -7.325 6.847 1.00 84.06 431 HIS A C 1
ATOM 3377 O O . HIS A 1 431 ? -20.266 -8.435 7.341 1.00 84.06 431 HIS A O 1
ATOM 3383 N N . PRO A 1 432 ? -19.617 -6.299 7.602 1.00 69.25 432 PRO A N 1
ATOM 3384 C CA . PRO A 1 432 ? -19.201 -6.455 9.003 1.00 69.25 432 PRO A CA 1
ATOM 3385 C C . PRO A 1 432 ? -20.345 -6.863 9.947 1.00 69.25 432 PRO A C 1
ATOM 3387 O O . PRO A 1 432 ? -20.101 -7.366 11.040 1.00 69.25 432 PRO A O 1
ATOM 3390 N N . HIS A 1 433 ? -21.598 -6.667 9.526 1.00 66.56 433 HIS A N 1
ATOM 3391 C CA . HIS A 1 433 ? -22.804 -7.042 10.272 1.00 66.56 433 HIS A CA 1
ATOM 3392 C C . HIS A 1 433 ? -23.627 -8.142 9.580 1.00 66.56 433 HIS A C 1
ATOM 3394 O O . HIS A 1 433 ? -24.797 -8.329 9.912 1.00 66.56 433 HIS A O 1
ATOM 3400 N N . GLY A 1 434 ? -23.049 -8.853 8.603 1.00 55.81 434 GLY A N 1
ATOM 3401 C CA . GLY A 1 434 ? -23.720 -9.967 7.934 1.00 55.81 434 GLY A CA 1
ATOM 3402 C C . GLY A 1 434 ? -24.135 -11.039 8.943 1.00 55.81 434 GLY A C 1
ATOM 3403 O O . GLY A 1 434 ? -23.324 -11.470 9.761 1.00 55.81 434 GLY A O 1
ATOM 3404 N N . ASN A 1 435 ? -25.411 -11.439 8.910 1.00 43.19 435 ASN A N 1
ATOM 3405 C CA . ASN A 1 435 ? -25.970 -12.440 9.814 1.00 43.19 435 ASN A CA 1
ATOM 3406 C C . ASN A 1 435 ? -25.095 -13.700 9.795 1.00 43.19 435 ASN A C 1
ATOM 3408 O O . ASN A 1 435 ? -24.953 -14.348 8.761 1.00 43.19 435 ASN A O 1
ATOM 3412 N N . ALA A 1 436 ? -24.566 -14.084 10.957 1.00 42.56 436 ALA A N 1
ATOM 3413 C CA . ALA A 1 436 ? -23.771 -15.297 11.160 1.00 42.56 436 ALA A CA 1
ATOM 3414 C C . ALA A 1 436 ? -24.510 -16.616 10.809 1.00 42.56 436 ALA A C 1
ATOM 3416 O O . ALA A 1 436 ? -23.993 -17.699 11.065 1.00 42.56 436 ALA A O 1
ATOM 3417 N N . SER A 1 437 ? -25.721 -16.547 10.248 1.00 39.78 437 SER A N 1
ATOM 3418 C CA . SER A 1 437 ? -26.567 -17.679 9.874 1.00 39.78 437 SER A CA 1
ATOM 3419 C C . SER A 1 437 ? -26.251 -18.295 8.508 1.00 39.78 437 SER A C 1
ATOM 3421 O O . SER A 1 437 ? -26.654 -19.431 8.283 1.00 39.78 437 SER A O 1
ATOM 3423 N N . ASP A 1 438 ? -25.531 -17.601 7.620 1.00 42.72 438 ASP A N 1
ATOM 3424 C CA . ASP A 1 438 ? -25.388 -18.037 6.215 1.00 42.72 438 ASP A CA 1
ATOM 3425 C C . ASP A 1 438 ? -24.008 -18.646 5.893 1.00 42.72 438 ASP A C 1
ATOM 3427 O O . ASP A 1 438 ? -23.730 -19.012 4.751 1.00 42.72 438 ASP A O 1
ATOM 3431 N N . ALA A 1 439 ? -23.141 -18.792 6.899 1.00 36.84 439 ALA A N 1
ATOM 3432 C CA . ALA A 1 439 ? -21.800 -19.360 6.764 1.00 36.84 439 ALA A CA 1
ATOM 3433 C C . ALA A 1 439 ? -21.658 -20.693 7.525 1.00 36.84 439 ALA A C 1
ATOM 3435 O O . ALA A 1 439 ? -20.853 -20.795 8.451 1.00 36.84 439 ALA A O 1
ATOM 3436 N N . ILE A 1 440 ? -22.432 -21.713 7.131 1.00 35.91 440 ILE A N 1
ATOM 3437 C CA . ILE A 1 440 ? -22.160 -23.137 7.421 1.00 35.91 440 ILE A CA 1
ATOM 3438 C C . ILE A 1 440 ? -22.355 -23.959 6.151 1.00 35.91 440 ILE A C 1
ATOM 3440 O O . ILE A 1 440 ? -23.452 -23.870 5.556 1.00 35.91 440 ILE A O 1
#

pLDDT: mean 85.49, std 17.95, range [25.33, 98.62]

Sequence (440 aa):
MRFSLDPDREVPPRELGGILGLYDKPPYRDWLAWWTACWTIFAGLAIAFPTTESARTSSLPRWLDALLAALVFGLLFGVIPAYVRLLVRRRVIRQRRRKDAAAQVPGQPASSVEPLSQGPSHPAPARPPLPVRPPSAPSRPVSLATLDLSSIQRNSVLTEARSSLPYPVARSVRKLQLAGDAREMYDVALRTAETLATVLGITGAAWARHRGVTTEALDKLEVAYVTRGVSQGHWIDVARSMESPLAREEGPVPGMADALRRGKGGSGLLYDLDQLVAEWNRWAHGAGPRNKPEAAERLAETMPHLERALERASFLTEWPWVLIEKSQWRRRERDFLVSASRAMGDHPDFDHMSITTTETLADDIFYILSPTGAIDLTPLVVIRPCPTCHQREVAYADKLDKNKGVSLKTFDRGHVLYEPSLVDEIRTIAHPHGNASDAI

Mean predicted aligned error: 14.35 Å